Protein AF-0000000083105168 (afdb_homodimer)

Foldseek 3Di:
DFEEEEEEEQDQCADPLSLVLVLVVVVVCVVVVYQYEYEYEFHDDPPDCLALNVQLVVVVVVPVDDDLLVSLVSSLSRLVVVLVVSCVSCVVVVAAAEEEEAARCQFEWAPPAQATDTPDRDRVVVVVQSVVVHYYYYRWQWHAYPVGRIGGNHPLGRLQRRLRCCLNVVGQAYEYADADAAAWLEPCVLPVPTHAAAEDELVLVLVQQVQARVQHHSNSSVSCAVSFHKYAYGYSNDPHRYYIYGNDPPQPDAQWPHWHWDDDDWKIKIKTFGHLVCLVVVVVLVVVVCVVVVVQNVAWDWDDDSGMIMIIHTPVCVSVVVVVVCVSGPD/DFEEEEEEEQDQCADPLSLVLVVVVVVVCVVVVYQYEYEYEFHDDPPDCLALNVQLVVVVVVPVDDDLLVSLVSSLSRLVVVLVVSCVVCVVVVAAAAEEEAARCQFEWAPPAQATDTPDRDRVVVVVQSVVVHYYYYRWQWHAYPVGRIGGNHPLGRLQRRLRCCLNVVGQAYEYADADAAAWLEDCVLPVPTHAAAEDELVLVLVQCVQARVQHHNNSSVSCAVSFHKYAYGYSNDPHRYYIYGNDPPQPDAQWPHWHWDDDDWKIKIKTFGHLVCLVVVVVLVVVVCVVPVVLNVAWDWDDDSGMIMIIHTPVCVSVVVVVVCVSGPD

Structure (mmCIF, N/CA/C/O backbone):
data_AF-0000000083105168-model_v1
#
loop_
_entity.id
_entity.type
_entity.pdbx_description
1 polymer Aspartokinase
#
loop_
_atom_site.group_PDB
_atom_site.id
_atom_site.type_symbol
_atom_site.label_atom_id
_atom_site.label_alt_id
_atom_site.label_comp_id
_atom_site.label_asym_id
_atom_site.label_entity_id
_atom_site.label_seq_id
_atom_site.pdbx_PDB_ins_code
_atom_site.Cartn_x
_atom_site.Cartn_y
_atom_site.Cartn_z
_atom_site.occupancy
_atom_site.B_iso_or_equiv
_atom_site.auth_seq_id
_atom_site.auth_comp_id
_atom_site.auth_asym_id
_atom_site.auth_atom_id
_atom_site.pdbx_PDB_model_num
ATOM 1 N N . MET A 1 1 ? -15.07 -30.359 6.363 1 85.5 1 MET A N 1
ATOM 2 C CA . MET A 1 1 ? -14.961 -29.344 5.324 1 85.5 1 MET A CA 1
ATOM 3 C C . MET A 1 1 ? -13.523 -29.188 4.863 1 85.5 1 MET A C 1
ATOM 5 O O . MET A 1 1 ? -12.594 -29.219 5.68 1 85.5 1 MET A O 1
ATOM 9 N N . ASN A 1 2 ? -13.352 -29.172 3.482 1 95.62 2 ASN A N 1
ATOM 10 C CA . ASN A 1 2 ? -12.008 -29.047 2.922 1 95.62 2 ASN A CA 1
ATOM 11 C C . ASN A 1 2 ? -11.602 -27.594 2.746 1 95.62 2 ASN A C 1
ATOM 13 O O . ASN A 1 2 ? -12.453 -26.734 2.496 1 95.62 2 ASN A O 1
ATOM 17 N N . ILE A 1 3 ? -10.383 -27.359 3.008 1 98.38 3 ILE A N 1
ATOM 18 C CA . ILE A 1 3 ? -9.836 -26.047 2.693 1 98.38 3 ILE A CA 1
ATOM 19 C C . ILE A 1 3 ? -9.258 -26.047 1.278 1 98.38 3 ILE A C 1
ATOM 21 O O . ILE A 1 3 ? -8.539 -26.969 0.9 1 98.38 3 ILE A O 1
ATOM 25 N N . ILE A 1 4 ? -9.641 -25.094 0.488 1 98.69 4 ILE A N 1
ATOM 26 C CA . ILE A 1 4 ? -9.086 -24.875 -0.845 1 98.69 4 ILE A CA 1
ATOM 27 C C . ILE A 1 4 ? -8.414 -23.5 -0.912 1 98.69 4 ILE A C 1
ATOM 29 O O . ILE A 1 4 ? -8.945 -22.516 -0.39 1 98.69 4 ILE A O 1
ATOM 33 N N . VAL A 1 5 ? -7.258 -23.484 -1.496 1 98.81 5 VAL A N 1
ATOM 34 C CA . VAL A 1 5 ? -6.594 -22.203 -1.764 1 98.81 5 VAL A CA 1
ATOM 35 C C . VAL A 1 5 ? -6.652 -21.891 -3.258 1 98.81 5 VAL A C 1
ATOM 37 O O . VAL A 1 5 ? -6.328 -22.75 -4.09 1 98.81 5 VAL A O 1
ATOM 40 N N . GLN A 1 6 ? -7.086 -20.734 -3.588 1 98.56 6 GLN A N 1
ATOM 41 C CA . GLN A 1 6 ? -7.137 -20.297 -4.98 1 98.56 6 GLN A CA 1
ATOM 42 C C . GLN A 1 6 ? -6.27 -19.062 -5.199 1 98.56 6 GLN A C 1
ATOM 44 O O . GLN A 1 6 ? -6.348 -18.094 -4.438 1 98.56 6 GLN A O 1
ATOM 49 N N . LYS A 1 7 ? -5.426 -19.109 -6.164 1 98.06 7 LYS A N 1
ATOM 50 C CA . LYS A 1 7 ? -4.586 -17.969 -6.516 1 98.06 7 LYS A CA 1
ATOM 51 C C . LYS A 1 7 ? -5.031 -17.344 -7.84 1 98.06 7 LYS A C 1
ATOM 53 O O . LYS A 1 7 ? -5.234 -18.062 -8.828 1 98.06 7 LYS A O 1
ATOM 58 N N . TYR A 1 8 ? -5.172 -16.016 -7.855 1 96.06 8 TYR A N 1
ATOM 59 C CA . TYR A 1 8 ? -5.551 -15.289 -9.062 1 96.06 8 TYR A CA 1
ATOM 60 C C . TYR A 1 8 ? -4.488 -14.266 -9.43 1 96.06 8 TYR A C 1
ATOM 62 O O . TYR A 1 8 ? -4.055 -13.477 -8.586 1 96.06 8 TYR A O 1
ATOM 70 N N . GLY A 1 9 ? -4.105 -14.297 -10.656 1 87.19 9 GLY A N 1
ATOM 71 C CA . GLY A 1 9 ? -3.105 -13.375 -11.164 1 87.19 9 GLY A CA 1
ATOM 72 C C . GLY A 1 9 ? -3.668 -12.008 -11.5 1 87.19 9 GLY A C 1
ATOM 73 O O . GLY A 1 9 ? -4.887 -11.828 -11.57 1 87.19 9 GLY A O 1
ATOM 74 N N . GLY A 1 10 ? -2.73 -11.117 -11.703 1 77.06 10 GLY A N 1
ATOM 75 C CA . GLY A 1 10 ? -3.104 -9.727 -11.938 1 77.06 10 GLY A CA 1
ATOM 76 C C . GLY A 1 10 ? -3.848 -9.531 -13.25 1 77.06 10 GLY A C 1
ATOM 77 O O . GLY A 1 10 ? -4.805 -8.758 -13.312 1 77.06 10 GLY A O 1
ATOM 78 N N . THR A 1 11 ? -3.432 -10.25 -14.242 1 75.62 11 THR A N 1
ATOM 79 C CA . THR A 1 11 ? -4.059 -10.125 -15.547 1 75.62 11 THR A CA 1
ATOM 80 C C . THR A 1 11 ? -5.434 -10.781 -15.555 1 75.62 11 THR A C 1
ATOM 82 O O . THR A 1 11 ? -6.328 -10.367 -16.297 1 75.62 11 THR A O 1
ATOM 85 N N . SER A 1 12 ? -5.531 -11.703 -14.68 1 78.75 12 SER A N 1
ATOM 86 C CA . SER A 1 12 ? -6.773 -12.461 -14.672 1 78.75 12 SER A CA 1
ATOM 87 C C . SER A 1 12 ? -7.91 -11.672 -14.031 1 78.75 12 SER A C 1
ATOM 89 O O . SER A 1 12 ? -9.086 -12.008 -14.211 1 78.75 12 SER A O 1
ATOM 91 N N . LEU A 1 13 ? -7.594 -10.672 -13.336 1 80.94 13 LEU A N 1
ATOM 92 C CA . LEU A 1 13 ? -8.617 -9.922 -12.617 1 80.94 13 LEU A CA 1
ATOM 93 C C . LEU A 1 13 ? -8.734 -8.5 -13.156 1 80.94 13 LEU A C 1
ATOM 95 O O . LEU A 1 13 ? -9.352 -7.641 -12.523 1 80.94 13 LEU A O 1
ATOM 99 N N . LYS A 1 14 ? -8.164 -8.242 -14.266 1 79.5 14 LYS A N 1
ATOM 100 C CA . LYS A 1 14 ? -8.039 -6.883 -14.773 1 79.5 14 LYS A CA 1
ATOM 101 C C . LYS A 1 14 ? -9.367 -6.387 -15.344 1 79.5 14 LYS A C 1
ATOM 103 O O . LYS A 1 14 ? -9.711 -5.215 -15.203 1 79.5 14 LYS A O 1
ATOM 108 N N . ASP A 1 15 ? -10.125 -7.242 -15.961 1 81.75 15 ASP A N 1
ATOM 109 C CA . ASP A 1 15 ? -11.32 -6.797 -16.672 1 81.75 15 ASP A CA 1
ATOM 110 C C . ASP A 1 15 ? -12.586 -7.324 -16 1 81.75 15 ASP A C 1
ATOM 112 O O . ASP A 1 15 ? -12.516 -8.18 -15.117 1 81.75 15 ASP A O 1
ATOM 116 N N . ILE A 1 16 ? -13.672 -6.762 -16.438 1 80.31 16 ILE A N 1
ATOM 117 C CA . ILE A 1 16 ? -14.969 -7.078 -15.852 1 80.31 16 ILE A CA 1
ATOM 118 C C . ILE A 1 16 ? -15.281 -8.555 -16.062 1 80.31 16 ILE A C 1
ATOM 120 O O . ILE A 1 16 ? -15.844 -9.211 -15.188 1 80.31 16 ILE A O 1
ATOM 124 N N . TYR A 1 17 ? -15 -9.07 -17.203 1 83.06 17 TYR A N 1
ATOM 125 C CA . TYR A 1 17 ? -15.289 -10.461 -17.516 1 83.06 17 TYR A CA 1
ATOM 126 C C . TYR A 1 17 ? -14.5 -11.398 -16.594 1 83.06 17 TYR A C 1
ATOM 128 O O . TYR A 1 17 ? -15.031 -12.398 -16.109 1 83.06 17 TYR A O 1
ATOM 136 N N . SER A 1 18 ? -13.359 -10.961 -16.375 1 86.19 18 SER A N 1
ATOM 137 C CA . SER A 1 18 ? -12.523 -11.75 -15.484 1 86.19 18 SER A CA 1
ATOM 138 C C . SER A 1 18 ? -13.078 -11.742 -14.062 1 86.19 18 SER A C 1
ATOM 140 O O . SER A 1 18 ? -13.008 -12.758 -13.359 1 86.19 18 SER A O 1
ATOM 142 N N . LYS A 1 19 ? -13.742 -10.672 -13.711 1 90.38 19 LYS A N 1
ATOM 143 C CA . LYS A 1 19 ? -14.32 -10.562 -12.375 1 90.38 19 LYS A CA 1
ATOM 144 C C . LYS A 1 19 ? -15.555 -11.445 -12.234 1 90.38 19 LYS A C 1
ATOM 146 O O . LYS A 1 19 ? -15.781 -12.039 -11.18 1 90.38 19 LYS A O 1
ATOM 151 N N . LYS A 1 20 ? -16.281 -11.477 -13.344 1 93 20 LYS A N 1
ATOM 152 C CA . LYS A 1 20 ? -17.453 -12.359 -13.344 1 93 20 LYS A CA 1
ATOM 153 C C . LYS A 1 20 ? -17.031 -13.82 -13.211 1 93 20 LYS A C 1
ATOM 155 O O . LYS A 1 20 ? -17.625 -14.57 -12.43 1 93 20 LYS A O 1
ATOM 160 N N . SER A 1 21 ? -16.078 -14.188 -14.031 1 94.44 21 SER A N 1
ATOM 161 C CA . SER A 1 21 ? -15.562 -15.555 -13.953 1 94.44 21 SER A CA 1
ATOM 162 C C . SER A 1 21 ? -14.969 -15.844 -12.578 1 94.44 21 SER A C 1
ATOM 164 O O . SER A 1 21 ? -15.203 -16.922 -12.016 1 94.44 21 SER A O 1
ATOM 166 N N . PHE A 1 22 ? -14.281 -14.914 -12.086 1 95.94 22 PHE A N 1
ATOM 167 C CA . PHE A 1 22 ? -13.719 -15.016 -10.75 1 95.94 22 PHE A CA 1
ATOM 168 C C . PHE A 1 22 ? -14.805 -15.32 -9.727 1 95.94 22 PHE A C 1
ATOM 170 O O . PHE A 1 22 ? -14.688 -16.281 -8.961 1 95.94 22 PHE A O 1
ATOM 177 N N . LEU A 1 23 ? -15.844 -14.555 -9.758 1 96.88 23 LEU A N 1
ATOM 178 C CA . LEU A 1 23 ? -16.953 -14.719 -8.812 1 96.88 23 LEU A CA 1
ATOM 179 C C . LEU A 1 23 ? -17.594 -16.094 -8.969 1 96.88 23 LEU A C 1
ATOM 181 O O . LEU A 1 23 ? -17.984 -16.719 -7.98 1 96.88 23 LEU A O 1
ATOM 185 N N . SER A 1 24 ? -17.656 -16.484 -10.172 1 96.06 24 SER A N 1
ATOM 186 C CA . SER A 1 24 ? -18.25 -17.797 -10.438 1 96.06 24 SER A CA 1
ATOM 187 C C . SER A 1 24 ? -17.453 -18.906 -9.789 1 96.06 24 SER A C 1
ATOM 189 O O . SER A 1 24 ? -18.016 -19.828 -9.18 1 96.06 24 SER A O 1
ATOM 191 N N . HIS A 1 25 ? -16.156 -18.859 -9.922 1 96.38 25 HIS A N 1
ATOM 192 C CA . HIS A 1 25 ? -15.289 -19.875 -9.336 1 96.38 25 HIS A CA 1
ATOM 193 C C . HIS A 1 25 ? -15.352 -19.844 -7.812 1 96.38 25 HIS A C 1
ATOM 195 O O . HIS A 1 25 ? -15.352 -20.891 -7.164 1 96.38 25 HIS A O 1
ATOM 201 N N . VAL A 1 26 ? -15.383 -18.703 -7.246 1 97.44 26 VAL A N 1
ATOM 202 C CA . VAL A 1 26 ? -15.453 -18.531 -5.797 1 97.44 26 VAL A CA 1
ATOM 203 C C . VAL A 1 26 ? -16.766 -19.109 -5.27 1 97.44 26 VAL A C 1
ATOM 205 O O . VAL A 1 26 ? -16.75 -19.922 -4.332 1 97.44 26 VAL A O 1
ATOM 208 N N . LYS A 1 27 ? -17.844 -18.75 -5.875 1 97 27 LYS A N 1
ATOM 209 C CA . LYS A 1 27 ? -19.156 -19.203 -5.426 1 97 27 LYS A CA 1
ATOM 210 C C . LYS A 1 27 ? -19.297 -20.719 -5.578 1 97 27 LYS A C 1
ATOM 212 O O . LYS A 1 27 ? -19.906 -21.375 -4.734 1 97 27 LYS A O 1
ATOM 217 N N . LYS A 1 28 ? -18.797 -21.219 -6.664 1 96.25 28 LYS A N 1
ATOM 218 C CA . LYS A 1 28 ? -18.797 -22.656 -6.863 1 96.25 28 LYS A CA 1
ATOM 219 C C . LYS A 1 28 ? -18.062 -23.375 -5.746 1 96.25 28 LYS A C 1
ATOM 221 O O . LYS A 1 28 ? -18.531 -24.391 -5.23 1 96.25 28 LYS A O 1
ATOM 226 N N . CYS A 1 29 ? -16.906 -22.859 -5.414 1 96.31 29 CYS A N 1
ATOM 227 C CA . CYS A 1 29 ? -16.094 -23.469 -4.348 1 96.31 29 CYS A CA 1
ATOM 228 C C . CYS A 1 29 ? -16.859 -23.469 -3.031 1 96.31 29 CYS A C 1
ATOM 230 O O . CYS A 1 29 ? -16.875 -24.469 -2.322 1 96.31 29 CYS A O 1
ATOM 232 N N . ILE A 1 30 ? -17.516 -22.391 -2.73 1 96.75 30 ILE A N 1
ATOM 233 C CA . ILE A 1 30 ? -18.281 -22.234 -1.495 1 96.75 30 ILE A CA 1
ATOM 234 C C . ILE A 1 30 ? -19.484 -23.172 -1.513 1 96.75 30 ILE A C 1
ATOM 236 O O . ILE A 1 30 ? -19.781 -23.828 -0.511 1 96.75 30 ILE A O 1
ATOM 240 N N . SER A 1 31 ? -20.141 -23.219 -2.631 1 96.12 31 SER A N 1
ATOM 241 C CA . SER A 1 31 ? -21.328 -24.047 -2.756 1 96.12 31 SER A CA 1
ATOM 242 C C . SER A 1 31 ? -20.984 -25.531 -2.57 1 96.12 31 SER A C 1
ATOM 244 O O . SER A 1 31 ? -21.844 -26.312 -2.174 1 96.12 31 SER A O 1
ATOM 246 N N . ASN A 1 32 ? -19.828 -25.891 -2.822 1 96.38 32 ASN A N 1
ATOM 247 C CA . ASN A 1 32 ? -19.359 -27.25 -2.631 1 96.38 32 ASN A CA 1
ATOM 248 C C . ASN A 1 32 ? -18.906 -27.5 -1.194 1 96.38 32 ASN A C 1
ATOM 250 O O . ASN A 1 32 ? -18.219 -28.484 -0.914 1 96.38 32 ASN A O 1
ATOM 254 N N . ASN A 1 33 ? -19.188 -26.547 -0.309 1 96.44 33 ASN A N 1
ATOM 255 C CA . ASN A 1 33 ? -18.984 -26.625 1.131 1 96.44 33 ASN A CA 1
ATOM 256 C C . ASN A 1 33 ? -17.484 -26.656 1.474 1 96.44 33 ASN A C 1
ATOM 258 O O . ASN A 1 33 ? -17.062 -27.438 2.324 1 96.44 33 ASN A O 1
ATOM 262 N N . ASN A 1 34 ? -16.703 -25.953 0.695 1 97.88 34 ASN A N 1
ATOM 263 C CA . ASN A 1 34 ? -15.281 -25.781 0.984 1 97.88 34 ASN A CA 1
ATOM 264 C C . ASN A 1 34 ? -15.016 -24.469 1.711 1 97.88 34 ASN A C 1
ATOM 266 O O . ASN A 1 34 ? -15.773 -23.5 1.557 1 97.88 34 ASN A O 1
ATOM 270 N N . LYS A 1 35 ? -14.031 -24.531 2.59 1 98.44 35 LYS A N 1
ATOM 271 C CA . LYS A 1 35 ? -13.445 -23.281 3.088 1 98.44 35 LYS A CA 1
ATOM 272 C C . LYS A 1 35 ? -12.414 -22.734 2.104 1 98.44 35 LYS A C 1
ATOM 274 O O . LYS A 1 35 ? -11.625 -23.484 1.531 1 98.44 35 LYS A O 1
ATOM 279 N N . LEU A 1 36 ? -12.484 -21.453 1.916 1 98.81 36 LEU A N 1
ATOM 280 C CA . LEU A 1 36 ? -11.742 -20.906 0.781 1 98.81 36 LEU A CA 1
ATOM 281 C C . LEU A 1 36 ? -10.773 -19.812 1.229 1 98.81 36 LEU A C 1
ATOM 283 O O . LEU A 1 36 ? -11.164 -18.906 1.967 1 98.81 36 LEU A O 1
ATOM 287 N N . VAL A 1 37 ? -9.531 -19.922 0.842 1 98.94 37 VAL A N 1
ATOM 288 C CA . VAL A 1 37 ? -8.523 -18.875 0.922 1 98.94 37 VAL A CA 1
ATOM 289 C C . VAL A 1 37 ? -8.156 -18.406 -0.484 1 98.94 37 VAL A C 1
ATOM 291 O O . VAL A 1 37 ? -7.84 -19.219 -1.354 1 98.94 37 VAL A O 1
ATOM 294 N N . ILE A 1 38 ? -8.211 -17.156 -0.713 1 98.81 38 ILE A N 1
ATOM 295 C CA . ILE A 1 38 ? -7.879 -16.562 -2.006 1 98.81 38 ILE A CA 1
ATOM 296 C C . ILE A 1 38 ? -6.578 -15.766 -1.893 1 98.81 38 ILE A C 1
ATOM 298 O O . ILE A 1 38 ? -6.426 -14.93 -0.996 1 98.81 38 ILE A O 1
ATOM 302 N N . VAL A 1 39 ? -5.641 -16.062 -2.738 1 98.81 39 VAL A N 1
ATOM 303 C CA . VAL A 1 39 ? -4.402 -15.297 -2.84 1 98.81 39 VAL A CA 1
ATOM 304 C C . VAL A 1 39 ? -4.395 -14.492 -4.137 1 98.81 39 VAL A C 1
ATOM 306 O O . VAL A 1 39 ? -4.652 -15.039 -5.215 1 98.81 39 VAL A O 1
ATOM 309 N N . VAL A 1 40 ? -4.07 -13.211 -4.039 1 97.44 40 VAL A N 1
ATOM 310 C CA . VAL A 1 40 ? -4.152 -12.383 -5.242 1 97.44 40 VAL A CA 1
ATOM 311 C C . VAL A 1 40 ? -2.795 -11.742 -5.516 1 97.44 40 VAL A C 1
ATOM 313 O O . VAL A 1 40 ? -2.057 -11.406 -4.586 1 97.44 40 VAL A O 1
ATOM 316 N N . SER A 1 41 ? -2.492 -11.547 -6.801 1 95.62 41 SER A N 1
ATOM 317 C CA . SER A 1 41 ? -1.362 -10.742 -7.25 1 95.62 41 SER A CA 1
ATOM 318 C C . SER A 1 41 ? -1.786 -9.305 -7.535 1 95.62 41 SER A C 1
ATOM 320 O O . SER A 1 41 ? -2.975 -8.977 -7.492 1 95.62 41 SER A O 1
ATOM 322 N N . ALA A 1 42 ? -0.791 -8.5 -7.75 1 94.12 42 ALA A N 1
ATOM 323 C CA . ALA A 1 42 ? -1.083 -7.129 -8.164 1 94.12 42 ALA A CA 1
ATOM 324 C C . ALA A 1 42 ? -1.878 -7.109 -9.469 1 94.12 42 ALA A C 1
ATOM 326 O O . ALA A 1 42 ? -1.688 -7.969 -10.336 1 94.12 42 ALA A O 1
ATOM 327 N N . ILE A 1 43 ? -2.709 -6.148 -9.586 1 87.5 43 ILE A N 1
ATOM 328 C CA . ILE A 1 43 ? -3.562 -6.078 -10.766 1 87.5 43 ILE A CA 1
ATOM 329 C C . ILE A 1 43 ? -2.807 -5.41 -11.914 1 87.5 43 ILE A C 1
ATOM 331 O O . ILE A 1 43 ? -2.107 -4.414 -11.703 1 87.5 43 ILE A O 1
ATOM 335 N N . GLY A 1 44 ? -3.014 -5.973 -13.008 1 79.12 44 GLY A N 1
ATOM 336 C CA . GLY A 1 44 ? -2.555 -5.312 -14.219 1 79.12 44 GLY A CA 1
ATOM 337 C C . GLY A 1 44 ? -1.142 -5.699 -14.609 1 79.12 44 GLY A C 1
ATOM 338 O O . GLY A 1 44 ? -0.593 -6.676 -14.094 1 79.12 44 GLY A O 1
ATOM 339 N N . ARG A 1 45 ? -0.678 -5.023 -15.664 1 77 45 ARG A N 1
ATOM 340 C CA . ARG A 1 45 ? 0.665 -5.199 -16.203 1 77 45 ARG A CA 1
ATOM 341 C C . ARG A 1 45 ? 1.423 -3.875 -16.234 1 77 45 ARG A C 1
ATOM 343 O O . ARG A 1 45 ? 0.886 -2.838 -15.836 1 77 45 ARG A O 1
ATOM 350 N N . LYS A 1 46 ? 2.645 -4.043 -16.672 1 75.25 46 LYS A N 1
ATOM 351 C CA . LYS A 1 46 ? 3.471 -2.842 -16.75 1 75.25 46 LYS A CA 1
ATOM 352 C C . LYS A 1 46 ? 2.734 -1.716 -17.469 1 75.25 46 LYS A C 1
ATOM 354 O O . LYS A 1 46 ? 2.145 -1.933 -18.531 1 75.25 46 LYS A O 1
ATOM 359 N N . GLY A 1 47 ? 2.717 -0.579 -16.891 1 76.25 47 GLY A N 1
ATOM 360 C CA . GLY A 1 47 ? 1.993 0.554 -17.453 1 76.25 47 GLY A CA 1
ATOM 361 C C . GLY A 1 47 ? 0.696 0.85 -16.719 1 76.25 47 GLY A C 1
ATOM 362 O O . GLY A 1 47 ? 0.263 2.002 -16.656 1 76.25 47 GLY A O 1
ATOM 363 N N . ASP A 1 48 ? 0.137 -0.133 -16.109 1 82.56 48 ASP A N 1
ATOM 364 C CA . ASP A 1 48 ? -1.039 0.071 -15.266 1 82.56 48 ASP A CA 1
ATOM 365 C C . ASP A 1 48 ? -0.651 0.642 -13.906 1 82.56 48 ASP A C 1
ATOM 367 O O . ASP A 1 48 ? 0.388 0.281 -13.352 1 82.56 48 ASP A O 1
ATOM 371 N N . SER A 1 49 ? -1.363 1.414 -13.289 1 76.44 49 SER A N 1
ATOM 372 C CA . SER A 1 49 ? -1.013 2.244 -12.141 1 76.44 49 SER A CA 1
ATOM 373 C C . SER A 1 49 ? -0.616 1.391 -10.938 1 76.44 49 SER A C 1
ATOM 375 O O . SER A 1 49 ? 0.213 1.802 -10.125 1 76.44 49 SER A O 1
ATOM 377 N N . TYR A 1 50 ? -1.164 0.227 -10.836 1 84.69 50 TYR A N 1
ATOM 378 C CA . TYR A 1 50 ? -0.956 -0.51 -9.594 1 84.69 50 TYR A CA 1
ATOM 379 C C . TYR A 1 50 ? -0.191 -1.804 -9.852 1 84.69 50 TYR A C 1
ATOM 381 O O . TYR A 1 50 ? -0.14 -2.684 -8.992 1 84.69 50 TYR A O 1
ATOM 389 N N . ALA A 1 51 ? 0.345 -1.854 -11.07 1 87.38 51 ALA A N 1
ATOM 390 C CA . ALA A 1 51 ? 1.195 -2.994 -11.398 1 87.38 51 ALA A CA 1
ATOM 391 C C . ALA A 1 51 ? 2.539 -2.904 -10.68 1 87.38 51 ALA A C 1
ATOM 393 O O . ALA A 1 51 ? 3.051 -1.808 -10.445 1 87.38 51 ALA A O 1
ATOM 394 N N . THR A 1 52 ? 3.035 -4.043 -10.359 1 88.88 52 THR A N 1
ATOM 395 C CA . THR A 1 52 ? 4.305 -4.137 -9.641 1 88.88 52 THR A CA 1
ATOM 396 C C . THR A 1 52 ? 5.387 -3.332 -10.359 1 88.88 52 THR A C 1
ATOM 398 O O . THR A 1 52 ? 6.043 -2.486 -9.75 1 88.88 52 THR A O 1
ATOM 401 N N . ASP A 1 53 ? 5.5 -3.523 -11.625 1 89.75 53 ASP A N 1
ATOM 402 C CA . ASP A 1 53 ? 6.551 -2.879 -12.406 1 89.75 53 ASP A CA 1
ATOM 403 C C . ASP A 1 53 ? 6.348 -1.366 -12.453 1 89.75 53 ASP A C 1
ATOM 405 O O . ASP A 1 53 ? 7.316 -0.606 -12.492 1 89.75 53 ASP A O 1
ATOM 409 N N . THR A 1 54 ? 5.152 -0.932 -12.508 1 90.75 54 THR A N 1
ATOM 410 C CA . THR A 1 54 ? 4.859 0.497 -12.539 1 90.75 54 THR A CA 1
ATOM 411 C C . THR A 1 54 ? 5.262 1.157 -11.227 1 90.75 54 THR A C 1
ATOM 413 O O . THR A 1 54 ? 5.758 2.283 -11.219 1 90.75 54 THR A O 1
ATOM 416 N N . LEU A 1 55 ? 5.062 0.463 -10.156 1 93 55 LEU A N 1
ATOM 417 C CA . LEU A 1 55 ? 5.473 0.95 -8.844 1 93 55 LEU A CA 1
ATOM 418 C C . LEU A 1 55 ? 6.992 1.062 -8.75 1 93 55 LEU A C 1
ATOM 420 O O . LEU A 1 55 ? 7.516 2.082 -8.297 1 93 55 LEU A O 1
ATOM 424 N N . ILE A 1 56 ? 7.648 0.071 -9.25 1 94.75 56 ILE A N 1
ATOM 425 C CA . ILE A 1 56 ? 9.109 0.065 -9.25 1 94.75 56 ILE A CA 1
ATOM 426 C C . ILE A 1 56 ? 9.625 1.198 -10.125 1 94.75 56 ILE A C 1
ATOM 428 O O . ILE A 1 56 ? 10.625 1.844 -9.797 1 94.75 56 ILE A O 1
ATOM 432 N N . ASN A 1 57 ? 8.961 1.38 -11.234 1 94.44 57 ASN A N 1
ATOM 433 C CA . ASN A 1 57 ? 9.367 2.406 -12.18 1 94.44 57 ASN A CA 1
ATOM 434 C C . ASN A 1 57 ? 9.383 3.791 -11.539 1 94.44 57 ASN A C 1
ATOM 436 O O . ASN A 1 57 ? 10.18 4.652 -11.922 1 94.44 57 ASN A O 1
ATOM 440 N N . GLN A 1 58 ? 8.531 4.02 -10.562 1 92.62 58 GLN A N 1
ATOM 441 C CA . GLN A 1 58 ? 8.523 5.297 -9.859 1 92.62 58 GLN A CA 1
ATOM 442 C C . GLN A 1 58 ? 9.852 5.547 -9.156 1 92.62 58 GLN A C 1
ATOM 444 O O . GLN A 1 58 ? 10.305 6.691 -9.055 1 92.62 58 GLN A O 1
ATOM 449 N N . LEU A 1 59 ? 10.453 4.516 -8.656 1 96.31 59 LEU A N 1
ATOM 450 C CA . LEU A 1 59 ? 11.75 4.609 -7.988 1 96.31 59 LEU A CA 1
ATOM 451 C C . LEU A 1 59 ? 12.875 4.703 -9.008 1 96.31 59 LEU A C 1
ATOM 453 O O . LEU A 1 59 ? 13.805 5.5 -8.836 1 96.31 59 LEU A O 1
ATOM 457 N N . GLU A 1 60 ? 12.727 3.928 -10.047 1 95.88 60 GLU A N 1
ATOM 458 C CA . GLU A 1 60 ? 13.773 3.871 -11.062 1 95.88 60 GLU A CA 1
ATOM 459 C C . GLU A 1 60 ? 13.938 5.215 -11.766 1 95.88 60 GLU A C 1
ATOM 461 O O . GLU A 1 60 ? 15.039 5.562 -12.203 1 95.88 60 GLU A O 1
ATOM 466 N N . LYS A 1 61 ? 12.891 5.973 -11.883 1 93.62 61 LYS A N 1
ATOM 467 C CA . LYS A 1 61 ? 12.938 7.301 -12.492 1 93.62 61 LYS A CA 1
ATOM 468 C C . LYS A 1 61 ? 13.891 8.211 -11.734 1 93.62 61 LYS A C 1
ATOM 470 O O . LYS A 1 61 ? 14.445 9.156 -12.305 1 93.62 61 LYS A O 1
ATOM 475 N N . ILE A 1 62 ? 14.039 7.926 -10.477 1 94.5 62 ILE A N 1
ATOM 476 C CA . ILE A 1 62 ? 14.938 8.719 -9.641 1 94.5 62 ILE A CA 1
ATOM 477 C C . ILE A 1 62 ? 16.359 8.156 -9.742 1 94.5 62 ILE A C 1
ATOM 479 O O . ILE A 1 62 ? 17.297 8.891 -10.062 1 94.5 62 ILE A O 1
ATOM 483 N N . ASN A 1 63 ? 16.469 6.93 -9.492 1 96.69 63 ASN A N 1
ATOM 484 C CA . ASN A 1 63 ? 17.734 6.203 -9.547 1 96.69 63 ASN A CA 1
ATOM 485 C C . ASN A 1 63 ? 17.516 4.695 -9.656 1 96.69 63 ASN A C 1
ATOM 487 O O . ASN A 1 63 ? 16.625 4.148 -9 1 96.69 63 ASN A O 1
ATOM 491 N N . LYS A 1 64 ? 18.281 3.955 -10.406 1 96.44 64 LYS A N 1
ATOM 492 C CA . LYS A 1 64 ? 18.078 2.529 -10.656 1 96.44 64 LYS A CA 1
ATOM 493 C C . LYS A 1 64 ? 18.609 1.691 -9.492 1 96.44 64 LYS A C 1
ATOM 495 O O . LYS A 1 64 ? 18.266 0.515 -9.367 1 96.44 64 LYS A O 1
ATOM 500 N N . ASN A 1 65 ? 19.5 2.285 -8.766 1 97.38 65 ASN A N 1
ATOM 501 C CA . ASN A 1 65 ? 20 1.6 -7.578 1 97.38 65 ASN A CA 1
ATOM 502 C C . ASN A 1 65 ? 19.062 1.801 -6.387 1 97.38 65 ASN A C 1
ATOM 504 O O . ASN A 1 65 ? 19.156 2.814 -5.691 1 97.38 65 ASN A O 1
ATOM 508 N N . ILE A 1 66 ? 18.297 0.836 -6.195 1 97.81 66 ILE A N 1
ATOM 509 C CA . ILE A 1 66 ? 17.234 0.973 -5.207 1 97.81 66 ILE A CA 1
ATOM 510 C C . ILE A 1 66 ? 17.547 0.113 -3.986 1 97.81 66 ILE A C 1
ATOM 512 O O . ILE A 1 66 ? 17.922 -1.058 -4.121 1 97.81 66 ILE A O 1
ATOM 516 N N . ASN A 1 67 ? 17.484 0.694 -2.787 1 98.12 67 ASN A N 1
ATOM 517 C CA . ASN A 1 67 ? 17.484 -0.071 -1.545 1 98.12 67 ASN A CA 1
ATOM 518 C C . ASN A 1 67 ? 16.438 -1.179 -1.562 1 98.12 67 ASN A C 1
ATOM 520 O O . ASN A 1 67 ? 15.25 -0.907 -1.698 1 98.12 67 ASN A O 1
ATOM 524 N N . PRO A 1 68 ? 16.859 -2.457 -1.472 1 98.25 68 PRO A N 1
ATOM 525 C CA . PRO A 1 68 ? 15.914 -3.574 -1.571 1 98.25 68 PRO A CA 1
ATOM 526 C C . PRO A 1 68 ? 14.766 -3.473 -0.568 1 98.25 68 PRO A C 1
ATOM 528 O O . PRO A 1 68 ? 13.648 -3.914 -0.854 1 98.25 68 PRO A O 1
ATOM 531 N N . LYS A 1 69 ? 15.055 -2.957 0.584 1 97.81 69 LYS A N 1
ATOM 532 C CA . LYS A 1 69 ? 14.016 -2.793 1.596 1 97.81 69 LYS A CA 1
ATOM 533 C C . LYS A 1 69 ? 12.93 -1.839 1.113 1 97.81 69 LYS A C 1
ATOM 535 O O . LYS A 1 69 ? 11.734 -2.109 1.287 1 97.81 69 LYS A O 1
ATOM 540 N N . ILE A 1 70 ? 13.328 -0.738 0.561 1 98.44 70 ILE A N 1
ATOM 541 C CA . ILE A 1 70 ? 12.398 0.253 0.024 1 98.44 70 ILE A CA 1
ATOM 542 C C . ILE A 1 70 ? 11.633 -0.342 -1.157 1 98.44 70 ILE A C 1
ATOM 544 O O . ILE A 1 70 ? 10.43 -0.126 -1.296 1 98.44 70 ILE A O 1
ATOM 548 N N . LYS A 1 71 ? 12.344 -1.089 -1.936 1 98.19 71 LYS A N 1
ATOM 549 C CA . LYS A 1 71 ? 11.742 -1.75 -3.088 1 98.19 71 LYS A CA 1
ATOM 550 C C . LYS A 1 71 ? 10.625 -2.699 -2.658 1 98.19 71 LYS A C 1
ATOM 552 O O . LYS A 1 71 ? 9.547 -2.697 -3.244 1 98.19 71 LYS A O 1
ATOM 557 N N . ASP A 1 72 ? 10.883 -3.477 -1.661 1 98.5 72 ASP A N 1
ATOM 558 C CA . ASP A 1 72 ? 9.883 -4.41 -1.146 1 98.5 72 ASP A CA 1
ATOM 559 C C . ASP A 1 72 ? 8.641 -3.668 -0.65 1 98.5 72 ASP A C 1
ATOM 561 O O . ASP A 1 72 ? 7.516 -4.113 -0.873 1 98.5 72 ASP A O 1
ATOM 565 N N . LEU A 1 73 ? 8.914 -2.611 -0.002 1 98.19 73 LEU A N 1
ATOM 566 C CA . LEU A 1 73 ? 7.824 -1.843 0.594 1 98.19 73 LEU A CA 1
ATOM 567 C C . LEU A 1 73 ? 6.875 -1.32 -0.48 1 98.19 73 LEU A C 1
ATOM 569 O O . LEU A 1 73 ? 5.66 -1.516 -0.39 1 98.19 73 LEU A O 1
ATOM 573 N N . ILE A 1 74 ? 7.391 -0.731 -1.511 1 97.75 74 ILE A N 1
ATOM 574 C CA . ILE A 1 74 ? 6.543 -0.135 -2.537 1 97.75 74 ILE A CA 1
ATOM 575 C C . ILE A 1 74 ? 5.883 -1.234 -3.363 1 97.75 74 ILE A C 1
ATOM 577 O O . ILE A 1 74 ? 4.719 -1.116 -3.746 1 97.75 74 ILE A O 1
ATOM 581 N N . MET A 1 75 ? 6.57 -2.311 -3.602 1 97.12 75 MET A N 1
ATOM 582 C CA . MET A 1 75 ? 6.035 -3.41 -4.398 1 97.12 75 MET A CA 1
ATOM 583 C C . MET A 1 75 ? 4.855 -4.07 -3.689 1 97.12 75 MET A C 1
ATOM 585 O O . MET A 1 75 ? 3.902 -4.508 -4.336 1 97.12 75 MET A O 1
ATOM 589 N N . SER A 1 76 ? 4.902 -4.148 -2.408 1 97.62 76 SER A N 1
ATOM 590 C CA . SER A 1 76 ? 3.865 -4.836 -1.645 1 97.62 76 SER A CA 1
ATOM 591 C C . SER A 1 76 ? 2.516 -4.145 -1.795 1 97.62 76 SER A C 1
ATOM 593 O O . SER A 1 76 ? 1.468 -4.77 -1.609 1 97.62 76 SER A O 1
ATOM 595 N N . CYS A 1 77 ? 2.529 -2.863 -2.148 1 97.31 77 CYS A N 1
ATOM 596 C CA . CYS A 1 77 ? 1.295 -2.094 -2.26 1 97.31 77 CYS A CA 1
ATOM 597 C C . CYS A 1 77 ? 0.419 -2.627 -3.389 1 97.31 77 CYS A C 1
ATOM 599 O O . CYS A 1 77 ? -0.809 -2.566 -3.309 1 97.31 77 CYS A O 1
ATOM 601 N N . GLY A 1 78 ? 1.039 -3.152 -4.43 1 96.25 78 GLY A N 1
ATOM 602 C CA . GLY A 1 78 ? 0.267 -3.686 -5.543 1 96.25 78 GLY A CA 1
ATOM 603 C C . GLY A 1 78 ? -0.715 -4.762 -5.125 1 96.25 78 GLY A C 1
ATOM 604 O O . GLY A 1 78 ? -1.905 -4.68 -5.438 1 96.25 78 GLY A O 1
ATOM 605 N N . GLU A 1 79 ? -0.191 -5.766 -4.434 1 97.38 79 GLU A N 1
ATOM 606 C CA . GLU A 1 79 ? -1.037 -6.867 -3.979 1 97.38 79 GLU A CA 1
ATOM 607 C C . GLU A 1 79 ? -2.064 -6.387 -2.957 1 97.38 79 GLU A C 1
ATOM 609 O O . GLU A 1 79 ? -3.186 -6.895 -2.91 1 97.38 79 GLU A O 1
ATOM 614 N N . ILE A 1 80 ? -1.725 -5.426 -2.129 1 98.06 80 ILE A N 1
ATOM 615 C CA . ILE A 1 80 ? -2.645 -4.918 -1.117 1 98.06 80 ILE A CA 1
ATOM 616 C C . ILE A 1 80 ? -3.834 -4.242 -1.793 1 98.06 80 ILE A C 1
ATOM 618 O O . ILE A 1 80 ? -4.984 -4.465 -1.41 1 98.06 80 ILE A O 1
ATOM 622 N N . ILE A 1 81 ? -3.521 -3.461 -2.766 1 96.75 81 ILE A N 1
ATOM 623 C CA . ILE A 1 81 ? -4.57 -2.779 -3.516 1 96.75 81 ILE A CA 1
ATOM 624 C C . ILE A 1 81 ? -5.484 -3.809 -4.176 1 96.75 81 ILE A C 1
ATOM 626 O O . ILE A 1 81 ? -6.711 -3.721 -4.066 1 96.75 81 ILE A O 1
ATOM 630 N N . SER A 1 82 ? -4.879 -4.809 -4.75 1 96.38 82 SER A N 1
ATOM 631 C CA . SER A 1 82 ? -5.645 -5.871 -5.391 1 96.38 82 SER A CA 1
ATOM 632 C C . SER A 1 82 ? -6.527 -6.598 -4.383 1 96.38 82 SER A C 1
ATOM 634 O O . SER A 1 82 ? -7.711 -6.836 -4.641 1 96.38 82 SER A O 1
ATOM 636 N N . ALA A 1 83 ? -5.98 -6.965 -3.295 1 97.94 83 ALA A N 1
ATOM 637 C CA . ALA A 1 83 ? -6.715 -7.684 -2.26 1 97.94 83 ALA A CA 1
ATOM 638 C C . ALA A 1 83 ? -7.895 -6.863 -1.749 1 97.94 83 ALA A C 1
ATOM 640 O O . ALA A 1 83 ? -8.969 -7.406 -1.479 1 97.94 83 ALA A O 1
ATOM 641 N N . SER A 1 84 ? -7.688 -5.57 -1.584 1 97.81 84 SER A N 1
ATOM 642 C CA . SER A 1 84 ? -8.75 -4.68 -1.135 1 97.81 84 SER A CA 1
ATOM 643 C C . SER A 1 84 ? -9.898 -4.641 -2.135 1 97.81 84 SER A C 1
ATOM 645 O O . SER A 1 84 ? -11.07 -4.75 -1.754 1 97.81 84 SER A O 1
ATOM 647 N N . ILE A 1 85 ? -9.555 -4.496 -3.383 1 96.38 85 ILE A N 1
ATOM 648 C CA . ILE A 1 85 ? -10.547 -4.406 -4.445 1 96.38 85 ILE A CA 1
ATOM 649 C C . ILE A 1 85 ? -11.344 -5.707 -4.516 1 96.38 85 ILE A C 1
ATOM 651 O O . ILE A 1 85 ? -12.578 -5.684 -4.555 1 96.38 85 ILE A O 1
ATOM 655 N N . ILE A 1 86 ? -10.656 -6.828 -4.484 1 97.06 86 ILE A N 1
ATOM 656 C CA . ILE A 1 86 ? -11.281 -8.141 -4.613 1 97.06 86 ILE A CA 1
ATOM 657 C C . ILE A 1 86 ? -12.164 -8.414 -3.396 1 97.06 86 ILE A C 1
ATOM 659 O O . ILE A 1 86 ? -13.258 -8.961 -3.529 1 97.06 86 ILE A O 1
ATOM 663 N N . SER A 1 87 ? -11.672 -8.094 -2.242 1 98.31 87 SER A N 1
ATOM 664 C CA . SER A 1 87 ? -12.469 -8.289 -1.033 1 98.31 87 SER A CA 1
ATOM 665 C C . SER A 1 87 ? -13.75 -7.465 -1.075 1 98.31 87 SER A C 1
ATOM 667 O O . SER A 1 87 ? -14.82 -7.945 -0.694 1 98.31 87 SER A O 1
ATOM 669 N N . HIS A 1 88 ? -13.617 -6.215 -1.507 1 98.12 88 HIS A N 1
ATOM 670 C CA . HIS A 1 88 ? -14.781 -5.355 -1.63 1 98.12 88 HIS A CA 1
ATOM 671 C C . HIS A 1 88 ? -15.789 -5.926 -2.629 1 98.12 88 HIS A C 1
ATOM 673 O O . HIS A 1 88 ? -17 -5.902 -2.383 1 98.12 88 HIS A O 1
ATOM 679 N N . LEU A 1 89 ? -15.281 -6.41 -3.727 1 97.25 89 LEU A N 1
ATOM 680 C CA . LEU A 1 89 ? -16.125 -7.051 -4.73 1 97.25 89 LEU A CA 1
ATOM 681 C C . LEU A 1 89 ? -16.875 -8.234 -4.129 1 97.25 89 LEU A C 1
ATOM 683 O O . LEU A 1 89 ? -18.078 -8.383 -4.344 1 97.25 89 LEU A O 1
ATOM 687 N N . LEU A 1 90 ? -16.156 -9.078 -3.383 1 98.31 90 LEU A N 1
ATOM 688 C CA . LEU A 1 90 ? -16.781 -10.234 -2.746 1 98.31 90 LEU A CA 1
ATOM 689 C C . LEU A 1 90 ? -17.906 -9.805 -1.807 1 98.31 90 LEU A C 1
ATOM 691 O O . LEU A 1 90 ? -19 -10.352 -1.857 1 98.31 90 LEU A O 1
ATOM 695 N N . GLU A 1 91 ? -17.609 -8.82 -0.971 1 98.19 91 GLU A N 1
ATOM 696 C CA . GLU A 1 91 ? -18.625 -8.352 -0.028 1 98.19 91 GLU A CA 1
ATOM 697 C C . GLU A 1 91 ? -19.828 -7.777 -0.758 1 98.19 91 GLU A C 1
ATOM 699 O O . GLU A 1 91 ? -20.969 -7.969 -0.326 1 98.19 91 GLU A O 1
ATOM 704 N N . THR A 1 92 ? -19.562 -7.062 -1.806 1 97.31 92 THR A N 1
ATOM 705 C CA . THR A 1 92 ? -20.625 -6.496 -2.615 1 97.31 92 THR A CA 1
ATOM 706 C C . THR A 1 92 ? -21.516 -7.598 -3.184 1 97.31 92 THR A C 1
ATOM 708 O O . THR A 1 92 ? -22.719 -7.402 -3.361 1 97.31 92 THR A O 1
ATOM 711 N N . GLU A 1 93 ? -20.953 -8.75 -3.422 1 97.12 93 GLU A N 1
ATOM 712 C CA . GLU A 1 93 ? -21.672 -9.898 -3.967 1 97.12 93 GLU A CA 1
ATOM 713 C C . GLU A 1 93 ? -22.141 -10.844 -2.857 1 97.12 93 GLU A C 1
ATOM 715 O O . GLU A 1 93 ? -22.422 -12.016 -3.107 1 97.12 93 GLU A O 1
ATOM 720 N N . ASN A 1 94 ? -22.094 -10.352 -1.629 1 97.19 94 ASN A N 1
ATOM 721 C CA . ASN A 1 94 ? -22.641 -11.016 -0.448 1 97.19 94 ASN A CA 1
ATOM 722 C C . ASN A 1 94 ? -21.812 -12.242 -0.07 1 97.19 94 ASN A C 1
ATOM 724 O O . ASN A 1 94 ? -22.359 -13.258 0.369 1 97.19 94 ASN A O 1
ATOM 728 N N . VAL A 1 95 ? -20.625 -12.242 -0.401 1 98.19 95 VAL A N 1
ATOM 729 C CA . VAL A 1 95 ? -19.688 -13.234 0.096 1 98.19 95 VAL A CA 1
ATOM 730 C C . VAL A 1 95 ? -18.906 -12.656 1.278 1 98.19 95 VAL A C 1
ATOM 732 O O . VAL A 1 95 ? -18.109 -11.734 1.113 1 98.19 95 VAL A O 1
ATOM 735 N N . ASP A 1 96 ? -19.172 -13.195 2.436 1 98 96 ASP A N 1
ATOM 736 C CA . ASP A 1 96 ? -18.469 -12.719 3.629 1 98 96 ASP A CA 1
ATOM 737 C C . ASP A 1 96 ? -16.984 -13.062 3.576 1 98 96 ASP A C 1
ATOM 739 O O . ASP A 1 96 ? -16.625 -14.227 3.375 1 98 96 ASP A O 1
ATOM 743 N N . CYS A 1 97 ? -16.172 -12.062 3.721 1 98.5 97 CYS A N 1
ATOM 744 C CA . CYS A 1 97 ? -14.75 -12.344 3.604 1 98.5 97 CYS A CA 1
ATOM 745 C C . CYS A 1 97 ? -13.938 -11.461 4.539 1 98.5 97 CYS A C 1
ATOM 747 O O . CYS A 1 97 ? -14.477 -10.539 5.156 1 98.5 97 CYS A O 1
ATOM 749 N N . GLU A 1 98 ? -12.719 -11.82 4.777 1 98.56 98 GLU A N 1
ATOM 750 C CA . GLU A 1 98 ? -11.703 -11.055 5.496 1 98.56 98 GLU A CA 1
ATOM 751 C C . GLU A 1 98 ? -10.438 -10.891 4.656 1 98.56 98 GLU A C 1
ATOM 753 O O . GLU A 1 98 ? -9.977 -11.836 4.023 1 98.56 98 GLU A O 1
ATOM 758 N N . VAL A 1 99 ? -9.969 -9.656 4.621 1 98.69 99 VAL A N 1
ATOM 759 C CA . VAL A 1 99 ? -8.773 -9.367 3.842 1 98.69 99 VAL A CA 1
ATOM 760 C C . VAL A 1 99 ? -7.566 -9.258 4.773 1 98.69 99 VAL A C 1
ATOM 762 O O . VAL A 1 99 ? -7.648 -8.641 5.836 1 98.69 99 VAL A O 1
ATOM 765 N N . LEU A 1 100 ? -6.477 -9.891 4.375 1 98.5 100 LEU A N 1
ATOM 766 C CA . LEU A 1 100 ? -5.238 -9.891 5.148 1 98.5 100 LEU A CA 1
ATOM 767 C C . LEU A 1 100 ? -4.039 -9.594 4.258 1 98.5 100 LEU A C 1
ATOM 769 O O . LEU A 1 100 ? -3.951 -10.109 3.141 1 98.5 100 LEU A O 1
ATOM 773 N N . THR A 1 101 ? -3.111 -8.734 4.703 1 98 101 THR A N 1
ATOM 774 C CA . THR A 1 101 ? -1.806 -8.648 4.062 1 98 101 THR A CA 1
ATOM 775 C C . THR A 1 101 ? -0.958 -9.875 4.391 1 98 101 THR A C 1
ATOM 777 O O . THR A 1 101 ? -1.361 -10.719 5.195 1 98 101 THR A O 1
ATOM 780 N N . GLY A 1 102 ? 0.225 -9.969 3.824 1 97.06 102 GLY A N 1
ATOM 781 C CA . GLY A 1 102 ? 1.099 -11.094 4.117 1 97.06 102 GLY A CA 1
ATOM 782 C C . GLY A 1 102 ? 1.44 -11.219 5.59 1 97.06 102 GLY A C 1
ATOM 783 O O . GLY A 1 102 ? 1.378 -12.312 6.16 1 97.06 102 GLY A O 1
ATOM 784 N N . TYR A 1 103 ? 1.831 -10.094 6.16 1 93.75 103 TYR A N 1
ATOM 785 C CA . TYR A 1 103 ? 2.197 -10.164 7.57 1 93.75 103 TYR A CA 1
ATOM 786 C C . TYR A 1 103 ? 0.977 -10.438 8.438 1 93.75 103 TYR A C 1
ATOM 788 O O . TYR A 1 103 ? 1.07 -11.148 9.445 1 93.75 103 TYR A O 1
ATOM 796 N N . GLN A 1 104 ? -0.23 -9.906 8.078 1 96.69 104 GLN A N 1
ATOM 797 C CA . GLN A 1 104 ? -1.441 -10.18 8.852 1 96.69 104 GLN A CA 1
ATOM 798 C C . GLN A 1 104 ? -1.842 -11.648 8.742 1 96.69 104 GLN A C 1
ATOM 800 O O . GLN A 1 104 ? -2.447 -12.195 9.664 1 96.69 104 GLN A O 1
ATOM 805 N N . ALA A 1 105 ? -1.496 -12.25 7.582 1 98.12 105 ALA A N 1
ATOM 806 C CA . ALA A 1 105 ? -1.802 -13.656 7.336 1 98.12 105 ALA A CA 1
ATOM 807 C C . ALA A 1 105 ? -0.826 -14.562 8.07 1 98.12 105 ALA A C 1
ATOM 809 O O . ALA A 1 105 ? -0.966 -15.789 8.039 1 98.12 105 ALA A O 1
ATOM 810 N N . GLY A 1 106 ? 0.21 -14 8.727 1 97.94 106 GLY A N 1
ATOM 811 C CA . GLY A 1 106 ? 1.128 -14.766 9.555 1 97.94 106 GLY A CA 1
ATOM 812 C C . GLY A 1 106 ? 2.359 -15.234 8.805 1 97.94 106 GLY A C 1
ATOM 813 O O . GLY A 1 106 ? 3.08 -16.125 9.281 1 97.94 106 GLY A O 1
ATOM 814 N N . ILE A 1 107 ? 2.672 -14.734 7.629 1 98.5 107 ILE A N 1
ATOM 815 C CA . ILE A 1 107 ? 3.801 -15.18 6.816 1 98.5 107 ILE A CA 1
ATOM 816 C C . ILE A 1 107 ? 5.09 -14.539 7.336 1 98.5 107 ILE A C 1
ATOM 818 O O . ILE A 1 107 ? 5.285 -13.328 7.219 1 98.5 107 ILE A O 1
ATOM 822 N N . LEU A 1 108 ? 5.922 -15.32 7.879 1 98.69 108 LEU A N 1
ATOM 823 C CA . LEU A 1 108 ? 7.227 -14.914 8.391 1 98.69 108 LEU A CA 1
ATOM 824 C C . LEU A 1 108 ? 8.328 -15.25 7.387 1 98.69 108 LEU A C 1
ATOM 826 O O . LEU A 1 108 ? 8.414 -16.375 6.91 1 98.69 108 LEU A O 1
ATOM 830 N N . THR A 1 109 ? 9.141 -14.305 7.066 1 98.38 109 THR A N 1
ATOM 831 C CA . THR A 1 109 ? 10.203 -14.516 6.09 1 98.38 109 THR A CA 1
ATOM 832 C C . THR A 1 109 ? 11.562 -14.164 6.688 1 98.38 109 THR A C 1
ATOM 834 O O . THR A 1 109 ? 11.641 -13.594 7.773 1 98.38 109 THR A O 1
ATOM 837 N N . ASP A 1 110 ? 12.625 -14.57 6.039 1 98.06 110 ASP A N 1
ATOM 838 C CA . ASP A 1 110 ? 13.945 -14.047 6.367 1 98.06 110 ASP A CA 1
ATOM 839 C C . ASP A 1 110 ? 14.117 -12.617 5.844 1 98.06 110 ASP A C 1
ATOM 841 O O . ASP A 1 110 ? 13.156 -11.992 5.398 1 98.06 110 ASP A O 1
ATOM 845 N N . ASP A 1 111 ? 15.328 -12.109 5.98 1 97.44 111 ASP A N 1
ATOM 846 C CA . ASP A 1 111 ? 15.516 -10.703 5.656 1 97.44 111 ASP A CA 1
ATOM 847 C C . ASP A 1 111 ? 16.25 -10.547 4.324 1 97.44 111 ASP A C 1
ATOM 849 O O . ASP A 1 111 ? 16.953 -9.555 4.113 1 97.44 111 ASP A O 1
ATOM 853 N N . ASN A 1 112 ? 16.188 -11.641 3.504 1 97.81 112 ASN A N 1
ATOM 854 C CA . ASN A 1 112 ? 16.688 -11.492 2.145 1 97.81 112 ASN A CA 1
ATOM 855 C C . ASN A 1 112 ? 15.703 -10.727 1.26 1 97.81 112 ASN A C 1
ATOM 857 O O . ASN A 1 112 ? 15.016 -11.328 0.433 1 97.81 112 ASN A O 1
ATOM 861 N N . PHE A 1 113 ? 15.773 -9.445 1.411 1 97.69 113 PHE A N 1
ATOM 862 C CA . PHE A 1 113 ? 14.805 -8.57 0.751 1 97.69 113 PHE A CA 1
ATOM 863 C C . PHE A 1 113 ? 14.789 -8.828 -0.751 1 97.69 113 PHE A C 1
ATOM 865 O O . PHE A 1 113 ? 15.812 -9.172 -1.344 1 97.69 113 PHE A O 1
ATOM 872 N N . THR A 1 114 ? 13.633 -8.703 -1.419 1 97.06 114 THR A N 1
ATOM 873 C CA . THR A 1 114 ? 13.336 -8.844 -2.84 1 97.06 114 THR A CA 1
ATOM 874 C C . THR A 1 114 ? 13.328 -10.32 -3.244 1 97.06 114 THR A C 1
ATOM 876 O O . THR A 1 114 ? 12.859 -10.664 -4.328 1 97.06 114 THR A O 1
ATOM 879 N N . LYS A 1 115 ? 13.859 -11.211 -2.453 1 96.56 115 LYS A N 1
ATOM 880 C CA . LYS A 1 115 ? 13.852 -12.656 -2.686 1 96.56 115 LYS A CA 1
ATOM 881 C C . LYS A 1 115 ? 13.805 -13.422 -1.368 1 96.56 115 LYS A C 1
ATOM 883 O O . LYS A 1 115 ? 14.602 -14.336 -1.147 1 96.56 115 LYS A O 1
ATOM 888 N N . SER A 1 116 ? 12.961 -12.953 -0.561 1 97.81 116 SER A N 1
ATOM 889 C CA . SER A 1 116 ? 12.898 -13.547 0.77 1 97.81 116 SER A CA 1
ATOM 890 C C . SER A 1 116 ? 12.305 -14.953 0.718 1 97.81 116 SER A C 1
ATOM 892 O O . SER A 1 116 ? 11.602 -15.297 -0.233 1 97.81 116 SER A O 1
ATOM 894 N N . LYS A 1 117 ? 12.609 -15.742 1.695 1 96.69 117 LYS A N 1
ATOM 895 C CA . LYS A 1 117 ? 12.062 -17.094 1.836 1 96.69 117 LYS A CA 1
ATOM 896 C C . LYS A 1 117 ? 11.125 -17.172 3.035 1 96.69 117 LYS A C 1
ATOM 898 O O . LYS A 1 117 ? 11.383 -16.578 4.078 1 96.69 117 LYS A O 1
ATOM 903 N N . ILE A 1 118 ? 10.117 -17.922 2.898 1 97.19 118 ILE A N 1
ATOM 904 C CA . ILE A 1 118 ? 9.18 -18.141 3.994 1 97.19 118 ILE A CA 1
ATOM 905 C C . ILE A 1 118 ? 9.805 -19.047 5.039 1 97.19 118 ILE A C 1
ATOM 907 O O . ILE A 1 118 ? 10.273 -20.156 4.715 1 97.19 118 ILE A O 1
ATOM 911 N N . ILE A 1 119 ? 9.844 -18.594 6.238 1 97.94 119 ILE A N 1
ATOM 912 C CA . ILE A 1 119 ? 10.367 -19.359 7.367 1 97.94 119 ILE A CA 1
ATOM 913 C C . ILE A 1 119 ? 9.234 -20.125 8.047 1 97.94 119 ILE A C 1
ATOM 915 O O . ILE A 1 119 ? 9.398 -21.281 8.43 1 97.94 119 ILE A O 1
ATOM 919 N N . ASP A 1 120 ? 8.141 -19.469 8.203 1 98.06 120 ASP A N 1
ATOM 920 C CA . ASP A 1 120 ? 6.98 -20.031 8.898 1 98.06 120 ASP A CA 1
ATOM 921 C C . ASP A 1 120 ? 5.715 -19.234 8.57 1 98.06 120 ASP A C 1
ATOM 923 O O . ASP A 1 120 ? 5.789 -18.109 8.07 1 98.06 120 ASP A O 1
ATOM 927 N N . ILE A 1 121 ? 4.582 -19.922 8.828 1 98.44 121 ILE A N 1
ATOM 928 C CA . ILE A 1 121 ? 3.293 -19.25 8.688 1 98.44 121 ILE A CA 1
ATOM 929 C C . ILE A 1 121 ? 2.412 -19.578 9.891 1 98.44 121 ILE A C 1
ATOM 931 O O . ILE A 1 121 ? 2.076 -20.734 10.133 1 98.44 121 ILE A O 1
ATOM 935 N N . ASP A 1 122 ? 2.117 -18.578 10.688 1 98.44 122 ASP A N 1
ATOM 936 C CA . ASP A 1 122 ? 1.118 -18.734 11.734 1 98.44 122 ASP A CA 1
ATOM 937 C C . ASP A 1 122 ? -0.297 -18.656 11.172 1 98.44 122 ASP A C 1
ATOM 939 O O . ASP A 1 122 ? -0.804 -17.562 10.898 1 98.44 122 ASP A O 1
ATOM 943 N N . THR A 1 123 ? -0.988 -19.781 11.125 1 98.44 123 THR A N 1
ATOM 944 C CA . THR A 1 123 ? -2.266 -19.844 10.43 1 98.44 123 THR A CA 1
ATOM 945 C C . THR A 1 123 ? -3.424 -19.578 11.383 1 98.44 123 THR A C 1
ATOM 947 O O . THR A 1 123 ? -4.59 -19.719 11.016 1 98.44 123 THR A O 1
ATOM 950 N N . THR A 1 124 ? -3.176 -19.188 12.609 1 98.12 124 THR A N 1
ATOM 951 C CA . THR A 1 124 ? -4.199 -19.031 13.641 1 98.12 124 THR A CA 1
ATOM 952 C C . THR A 1 124 ? -5.277 -18.047 13.188 1 98.12 124 THR A C 1
ATOM 954 O O . THR A 1 124 ? -6.473 -18.344 13.289 1 98.12 124 THR A O 1
ATOM 957 N N . LYS A 1 125 ? -4.895 -16.984 12.688 1 97.5 125 LYS A N 1
ATOM 958 C CA . LYS A 1 125 ? -5.84 -15.945 12.281 1 97.5 125 LYS A CA 1
ATOM 959 C C . LYS A 1 125 ? -6.672 -16.406 11.086 1 97.5 125 LYS A C 1
ATOM 961 O O . LYS A 1 125 ? -7.883 -16.188 11.047 1 97.5 125 LYS A O 1
ATOM 966 N N . ILE A 1 126 ? -6.043 -16.984 10.125 1 98.62 126 ILE A N 1
ATOM 967 C CA . ILE A 1 126 ? -6.75 -17.484 8.945 1 98.62 126 ILE A CA 1
ATOM 968 C C . ILE A 1 126 ? -7.789 -18.516 9.367 1 98.62 126 ILE A C 1
ATOM 970 O O . ILE A 1 126 ? -8.945 -18.453 8.945 1 98.62 126 ILE A O 1
ATOM 974 N N . LYS A 1 127 ? -7.398 -19.453 10.195 1 98.56 127 LYS A N 1
ATOM 975 C CA . LYS A 1 127 ? -8.305 -20.5 10.648 1 98.56 127 LYS A CA 1
ATOM 976 C C . LYS A 1 127 ? -9.484 -19.922 11.422 1 98.56 127 LYS A C 1
ATOM 978 O O . LYS A 1 127 ? -10.602 -20.438 11.328 1 98.56 127 LYS A O 1
ATOM 983 N N . LYS A 1 128 ? -9.211 -18.906 12.211 1 98.19 128 LYS A N 1
ATOM 984 C CA . LYS A 1 128 ? -10.273 -18.234 12.953 1 98.19 128 LYS A CA 1
ATOM 985 C C . LYS A 1 128 ? -11.375 -17.75 12.023 1 98.19 128 LYS A C 1
ATOM 987 O O . LYS A 1 128 ? -12.562 -17.969 12.281 1 98.19 128 LYS A O 1
ATOM 992 N N . TYR A 1 129 ? -11.016 -17.156 10.953 1 98.44 129 TYR A N 1
ATOM 993 C CA . TYR A 1 129 ? -12 -16.625 10.016 1 98.44 129 TYR A CA 1
ATOM 994 C C . TYR A 1 129 ? -12.648 -17.734 9.211 1 98.44 129 TYR A C 1
ATOM 996 O O . TYR A 1 129 ? -13.852 -17.688 8.93 1 98.44 129 TYR A O 1
ATOM 1004 N N . LEU A 1 130 ? -11.836 -18.734 8.82 1 98.56 130 LEU A N 1
ATOM 1005 C CA . LEU A 1 130 ? -12.398 -19.859 8.094 1 98.56 130 LEU A CA 1
ATOM 1006 C C . LEU A 1 130 ? -13.453 -20.578 8.938 1 98.56 130 LEU A C 1
ATOM 1008 O O . LEU A 1 130 ? -14.469 -21.031 8.406 1 98.56 130 LEU A O 1
ATOM 1012 N N . ASN A 1 131 ? -13.195 -20.625 10.195 1 97.88 131 ASN A N 1
ATOM 1013 C CA . ASN A 1 131 ? -14.133 -21.281 11.109 1 97.88 131 ASN A CA 1
ATOM 1014 C C . ASN A 1 131 ? -15.438 -20.484 11.227 1 97.88 131 ASN A C 1
ATOM 1016 O O . ASN A 1 131 ? -16.469 -21.047 11.594 1 97.88 131 ASN A O 1
ATOM 1020 N N . LYS A 1 132 ? -15.383 -19.25 10.945 1 97.69 132 LYS A N 1
ATOM 1021 C CA . LYS A 1 132 ? -16.578 -18.422 10.922 1 97.69 132 LYS A CA 1
ATOM 1022 C C . LYS A 1 132 ? -17.234 -18.422 9.539 1 97.69 132 LYS A C 1
ATOM 1024 O O . LYS A 1 132 ? -18.078 -17.578 9.242 1 97.69 132 LYS A O 1
ATOM 1029 N N . ASN A 1 133 ? -16.734 -19.266 8.664 1 96.94 133 ASN A N 1
ATOM 1030 C CA . ASN A 1 133 ? -17.234 -19.469 7.309 1 96.94 133 ASN A CA 1
ATOM 1031 C C . ASN A 1 133 ? -16.984 -18.25 6.43 1 96.94 133 ASN A C 1
ATOM 1033 O O . ASN A 1 133 ? -17.781 -17.953 5.531 1 96.94 133 ASN A O 1
ATOM 1037 N N . LYS A 1 134 ? -15.969 -17.531 6.742 1 98.5 134 LYS A N 1
ATOM 1038 C CA . LYS A 1 134 ? -15.555 -16.422 5.891 1 98.5 134 LYS A CA 1
ATOM 1039 C C . LYS A 1 134 ? -14.531 -16.875 4.855 1 98.5 134 LYS A C 1
ATOM 1041 O O . LYS A 1 134 ? -13.703 -17.75 5.125 1 98.5 134 LYS A O 1
ATOM 1046 N N . VAL A 1 135 ? -14.641 -16.266 3.693 1 98.81 135 VAL A N 1
ATOM 1047 C CA . VAL A 1 135 ? -13.539 -16.391 2.738 1 98.81 135 VAL A CA 1
ATOM 1048 C C . VAL A 1 135 ? -12.375 -15.5 3.18 1 98.81 135 VAL A C 1
ATOM 1050 O O . VAL A 1 135 ? -12.586 -14.367 3.623 1 98.81 135 VAL A O 1
ATOM 1053 N N . VAL A 1 136 ? -11.195 -16.016 3.145 1 98.88 136 VAL A N 1
ATOM 1054 C CA . VAL A 1 136 ? -10.031 -15.211 3.512 1 98.88 136 VAL A CA 1
ATOM 1055 C C . VAL A 1 136 ? -9.273 -14.797 2.254 1 98.88 136 VAL A C 1
ATOM 1057 O O . VAL A 1 136 ? -8.875 -15.648 1.455 1 98.88 136 VAL A O 1
ATOM 1060 N N . VAL A 1 137 ? -9.109 -13.539 2.051 1 98.88 137 VAL A N 1
ATOM 1061 C CA . VAL A 1 137 ? -8.352 -12.977 0.938 1 98.88 137 VAL A CA 1
ATOM 1062 C C . VAL A 1 137 ? -6.98 -12.516 1.429 1 98.88 137 VAL A C 1
ATOM 1064 O O . VAL A 1 137 ? -6.883 -11.719 2.361 1 98.88 137 VAL A O 1
ATOM 1067 N N . VAL A 1 138 ? -5.949 -12.992 0.809 1 98.88 138 VAL A N 1
ATOM 1068 C CA . VAL A 1 138 ? -4.59 -12.688 1.24 1 98.88 138 VAL A CA 1
ATOM 1069 C C . VAL A 1 138 ? -3.838 -11.977 0.113 1 98.88 138 VAL A C 1
ATOM 1071 O O . VAL A 1 138 ? -3.869 -12.422 -1.036 1 98.88 138 VAL A O 1
ATOM 1074 N N . ALA A 1 139 ? -3.207 -10.844 0.446 1 98.5 139 ALA A N 1
ATOM 1075 C CA . ALA A 1 139 ? -2.248 -10.25 -0.484 1 98.5 139 ALA A CA 1
ATOM 1076 C C . ALA A 1 139 ? -1.021 -11.141 -0.651 1 98.5 139 ALA A C 1
ATOM 1078 O O . ALA A 1 139 ? -0.243 -11.32 0.289 1 98.5 139 ALA A O 1
ATOM 1079 N N . GLY A 1 140 ? -0.794 -11.656 -1.804 1 97.94 140 GLY A N 1
ATOM 1080 C CA . GLY A 1 140 ? 0.327 -12.547 -2.053 1 97.94 140 GLY A CA 1
ATOM 1081 C C . GLY A 1 140 ? 1.651 -11.82 -2.18 1 97.94 140 GLY A C 1
ATOM 1082 O O . GLY A 1 140 ? 1.712 -10.602 -2.023 1 97.94 140 GLY A O 1
ATOM 1083 N N . PHE A 1 141 ? 2.715 -12.594 -2.33 1 97.62 141 PHE A N 1
ATOM 1084 C CA . PHE A 1 141 ? 4.004 -12.086 -2.771 1 97.62 141 PHE A CA 1
ATOM 1085 C C . PHE A 1 141 ? 4.75 -11.43 -1.617 1 97.62 141 PHE A C 1
ATOM 1087 O O . PHE A 1 141 ? 5.922 -11.07 -1.752 1 97.62 141 PHE A O 1
ATOM 1094 N N . GLN A 1 142 ? 4.102 -11.305 -0.486 1 98.44 142 GLN A N 1
ATOM 1095 C CA . GLN A 1 142 ? 4.707 -10.492 0.565 1 98.44 142 GLN A CA 1
ATOM 1096 C C . GLN A 1 142 ? 4.652 -11.211 1.912 1 98.44 142 GLN A C 1
ATOM 1098 O O . GLN A 1 142 ? 3.859 -12.133 2.098 1 98.44 142 GLN A O 1
ATOM 1103 N N . GLY A 1 143 ? 5.508 -10.844 2.848 1 98.06 143 GLY A N 1
ATOM 1104 C CA . GLY A 1 143 ? 5.582 -11.25 4.242 1 98.06 143 GLY A CA 1
ATOM 1105 C C . GLY A 1 143 ? 6.301 -10.242 5.117 1 98.06 143 GLY A C 1
ATOM 1106 O O . GLY A 1 143 ? 6.312 -9.047 4.816 1 98.06 143 GLY A O 1
ATOM 1107 N N . LYS A 1 144 ? 6.73 -10.695 6.246 1 97.5 144 LYS A N 1
ATOM 1108 C CA . LYS A 1 144 ? 7.461 -9.805 7.145 1 97.5 144 LYS A CA 1
ATOM 1109 C C . LYS A 1 144 ? 8.594 -10.547 7.848 1 97.5 144 LYS A C 1
ATOM 1111 O O . LYS A 1 144 ? 8.516 -11.758 8.062 1 97.5 144 LYS A O 1
ATOM 1116 N N . THR A 1 145 ? 9.586 -9.797 8.219 1 97.88 145 THR A N 1
ATOM 1117 C CA . THR A 1 145 ? 10.664 -10.352 9.023 1 97.88 145 THR A CA 1
ATOM 1118 C C . THR A 1 145 ? 10.273 -10.398 10.5 1 97.88 145 THR A C 1
ATOM 1120 O O . THR A 1 145 ? 9.211 -9.898 10.883 1 97.88 145 THR A O 1
ATOM 1123 N N . LYS A 1 146 ? 11.156 -11.023 11.289 1 95.94 146 LYS A N 1
ATOM 1124 C CA . LYS A 1 146 ? 10.953 -11.062 12.734 1 95.94 146 LYS A CA 1
ATOM 1125 C C . LYS A 1 146 ? 10.922 -9.656 13.32 1 95.94 146 LYS A C 1
ATOM 1127 O O . LYS A 1 146 ? 10.258 -9.414 14.328 1 95.94 146 LYS A O 1
ATOM 1132 N N . ASN A 1 147 ? 11.586 -8.719 12.656 1 94 147 ASN A N 1
ATOM 1133 C CA . ASN A 1 147 ? 11.648 -7.332 13.117 1 94 147 ASN A CA 1
ATOM 1134 C C . ASN A 1 147 ? 10.586 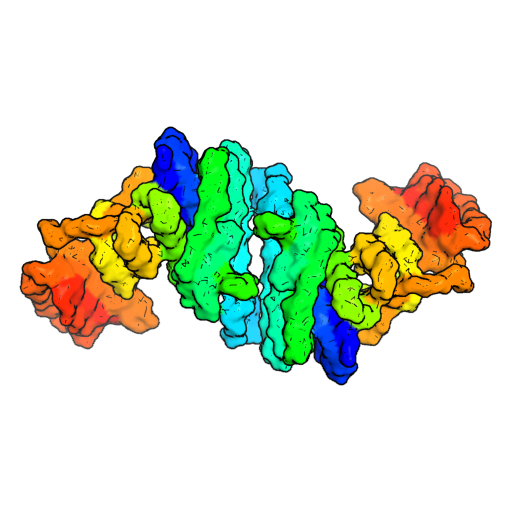-6.469 12.438 1 94 147 ASN A C 1
ATOM 1136 O O . ASN A 1 147 ? 10.695 -5.242 12.422 1 94 147 ASN A O 1
ATOM 1140 N N . ASN A 1 148 ? 9.641 -7.086 11.758 1 94.25 148 ASN A N 1
ATOM 1141 C CA . ASN A 1 148 ? 8.438 -6.441 11.227 1 94.25 148 ASN A CA 1
ATOM 1142 C C . ASN A 1 148 ? 8.758 -5.609 9.992 1 94.25 148 ASN A C 1
ATOM 1144 O O . ASN A 1 148 ? 8.125 -4.582 9.75 1 94.25 148 ASN A O 1
ATOM 1148 N N . GLU A 1 149 ? 9.773 -6.035 9.305 1 96.88 149 GLU A N 1
ATOM 1149 C CA . GLU A 1 149 ? 10.047 -5.418 8.016 1 96.88 149 GLU A CA 1
ATOM 1150 C C . GLU A 1 149 ? 9.297 -6.133 6.891 1 96.88 149 GLU A C 1
ATOM 1152 O O . GLU A 1 149 ? 9.281 -7.367 6.836 1 96.88 149 GLU A O 1
ATOM 1157 N N . ILE A 1 150 ? 8.68 -5.363 6.066 1 98 150 ILE A N 1
ATOM 1158 C CA . ILE A 1 150 ? 7.949 -5.945 4.945 1 98 150 ILE A CA 1
ATOM 1159 C C . ILE A 1 150 ? 8.938 -6.508 3.924 1 98 150 ILE A C 1
ATOM 1161 O O . ILE A 1 150 ? 9.906 -5.84 3.553 1 98 150 ILE A O 1
ATOM 1165 N N . THR A 1 151 ? 8.719 -7.695 3.508 1 98.31 151 THR A N 1
ATOM 1166 C CA . THR A 1 151 ? 9.547 -8.336 2.494 1 98.31 151 THR A CA 1
ATOM 1167 C C . THR A 1 151 ? 8.688 -8.859 1.348 1 98.31 151 THR A C 1
ATOM 1169 O O . THR A 1 151 ? 7.469 -8.969 1.477 1 98.31 151 THR A O 1
ATOM 1172 N N . THR A 1 152 ? 9.281 -9.094 0.258 1 98.25 152 THR A N 1
ATOM 1173 C CA . THR A 1 152 ? 8.625 -9.758 -0.862 1 98.25 152 THR A CA 1
ATOM 1174 C C . THR A 1 152 ? 9.352 -11.047 -1.227 1 98.25 152 THR A C 1
ATOM 1176 O O . THR A 1 152 ? 10.531 -11.211 -0.908 1 98.25 152 THR A O 1
ATOM 1179 N N . LEU A 1 153 ? 8.703 -11.883 -1.903 1 97.19 153 LEU A N 1
ATOM 1180 C CA . LEU A 1 153 ? 9.172 -13.25 -2.094 1 97.19 153 LEU A CA 1
ATOM 1181 C C . LEU A 1 153 ? 9.906 -13.398 -3.424 1 97.19 153 LEU A C 1
ATOM 1183 O O . LEU A 1 153 ? 10.469 -14.453 -3.719 1 97.19 153 LEU A O 1
ATOM 1187 N N . GLY A 1 154 ? 9.969 -12.375 -4.203 1 92.56 154 GLY A N 1
ATOM 1188 C CA . GLY A 1 154 ? 10.594 -12.461 -5.516 1 92.56 154 GLY A CA 1
ATOM 1189 C C . GLY A 1 154 ? 9.641 -12.914 -6.605 1 92.56 154 GLY A C 1
ATOM 1190 O O . GLY A 1 154 ? 8.422 -12.891 -6.418 1 92.56 154 GLY A O 1
ATOM 1191 N N . ARG A 1 155 ? 10.141 -13.32 -7.75 1 84.88 155 ARG A N 1
ATOM 1192 C CA . ARG A 1 155 ? 9.312 -13.75 -8.867 1 84.88 155 ARG A CA 1
ATOM 1193 C C . ARG A 1 155 ? 8.453 -14.953 -8.484 1 84.88 155 ARG A C 1
ATOM 1195 O O . ARG A 1 155 ? 8.906 -15.844 -7.77 1 84.88 155 ARG A O 1
ATOM 1202 N N . GLY A 1 156 ? 7.195 -14.891 -8.992 1 90.12 156 GLY A N 1
ATOM 1203 C CA . GLY A 1 156 ? 6.273 -15.961 -8.664 1 90.12 156 GLY A CA 1
ATOM 1204 C C . GLY A 1 156 ? 5.82 -15.93 -7.211 1 90.12 156 GLY A C 1
ATOM 1205 O O . GLY A 1 156 ? 5.328 -16.938 -6.688 1 90.12 156 GLY A O 1
ATOM 1206 N N . GLY A 1 157 ? 6.016 -14.844 -6.617 1 95.12 157 GLY A N 1
ATOM 1207 C CA . GLY A 1 157 ? 5.777 -14.719 -5.191 1 95.12 157 GLY A CA 1
ATOM 1208 C C . GLY A 1 157 ? 4.355 -15.062 -4.789 1 95.12 157 GLY A C 1
ATOM 1209 O O . GLY A 1 157 ? 4.133 -15.688 -3.754 1 95.12 157 GLY A O 1
ATOM 1210 N N . SER A 1 158 ? 3.406 -14.734 -5.602 1 96.69 158 SER A N 1
ATOM 1211 C CA . SER A 1 158 ? 2.016 -15.016 -5.258 1 96.69 158 SER A CA 1
ATOM 1212 C C . SER A 1 158 ? 1.703 -16.5 -5.383 1 96.69 158 SER A C 1
ATOM 1214 O O . SER A 1 158 ? 0.942 -17.047 -4.586 1 96.69 158 SER A O 1
ATOM 1216 N N . ASP A 1 159 ? 2.252 -17.188 -6.41 1 96.62 159 ASP A N 1
ATOM 1217 C CA . ASP A 1 159 ? 2.127 -18.641 -6.488 1 96.62 159 ASP A CA 1
ATOM 1218 C C . ASP A 1 159 ? 2.713 -19.312 -5.246 1 96.62 159 ASP A C 1
ATOM 1220 O O . ASP A 1 159 ? 2.092 -20.203 -4.66 1 96.62 159 ASP A O 1
ATOM 1224 N N . THR A 1 160 ? 3.861 -18.812 -4.918 1 97.12 160 THR A N 1
ATOM 1225 C CA . THR A 1 160 ? 4.551 -19.328 -3.742 1 97.12 160 THR A CA 1
ATOM 1226 C C . THR A 1 160 ? 3.709 -19.125 -2.486 1 97.12 160 THR A C 1
ATOM 1228 O O . THR A 1 160 ? 3.59 -20.031 -1.655 1 97.12 160 THR A O 1
ATOM 1231 N N . THR A 1 161 ? 3.141 -17.969 -2.363 1 98.5 161 THR A N 1
ATOM 1232 C CA . THR A 1 161 ? 2.268 -17.672 -1.233 1 98.5 161 THR A CA 1
ATOM 1233 C C . THR A 1 161 ? 1.11 -18.656 -1.166 1 98.5 161 THR A C 1
ATOM 1235 O O . THR A 1 161 ? 0.824 -19.219 -0.104 1 98.5 161 THR A O 1
ATOM 1238 N N . ALA A 1 162 ? 0.496 -18.891 -2.285 1 98.69 162 ALA A N 1
ATOM 1239 C CA . ALA A 1 162 ? -0.686 -19.75 -2.338 1 98.69 162 ALA A CA 1
ATOM 1240 C C . ALA A 1 162 ? -0.343 -21.172 -1.934 1 98.69 162 ALA A C 1
ATOM 1242 O O . ALA A 1 162 ? -1.03 -21.766 -1.104 1 98.69 162 ALA A O 1
ATOM 1243 N N . VAL A 1 163 ? 0.702 -21.719 -2.514 1 98.44 163 VAL A N 1
ATOM 1244 C CA . VAL A 1 163 ? 1.072 -23.094 -2.25 1 98.44 163 VAL A CA 1
ATOM 1245 C C . VAL A 1 163 ? 1.548 -23.234 -0.806 1 98.44 163 VAL A C 1
ATOM 1247 O O . VAL A 1 163 ? 1.229 -24.234 -0.136 1 98.44 163 VAL A O 1
ATOM 1250 N N . ALA A 1 164 ? 2.285 -22.266 -0.303 1 98.38 164 ALA A N 1
ATOM 1251 C CA . ALA A 1 164 ? 2.73 -22.297 1.088 1 98.38 164 ALA A CA 1
ATOM 1252 C C . ALA A 1 164 ? 1.54 -22.281 2.043 1 98.38 164 ALA A C 1
ATOM 1254 O O . ALA A 1 164 ? 1.493 -23.078 2.99 1 98.38 164 ALA A O 1
ATOM 1255 N N . LEU A 1 165 ? 0.605 -21.406 1.792 1 98.81 165 LEU A N 1
ATOM 1256 C CA . LEU A 1 165 ? -0.599 -21.375 2.615 1 98.81 165 LEU A CA 1
ATOM 1257 C C . LEU A 1 165 ? -1.344 -22.703 2.547 1 98.81 165 LEU A C 1
ATOM 1259 O O . LEU A 1 165 ? -1.846 -23.188 3.561 1 98.81 165 LEU A O 1
ATOM 1263 N N . GLY A 1 166 ? -1.439 -23.234 1.319 1 98.62 166 GLY A N 1
ATOM 1264 C CA . GLY A 1 166 ? -2.049 -24.562 1.184 1 98.62 166 GLY A CA 1
ATOM 1265 C C . GLY A 1 166 ? -1.398 -25.609 2.061 1 98.62 166 GLY A C 1
ATOM 1266 O O . GLY A 1 166 ? -2.09 -26.391 2.721 1 98.62 166 GLY A O 1
ATOM 1267 N N . ALA A 1 167 ? -0.119 -25.609 2.066 1 97.69 167 ALA A N 1
ATOM 1268 C CA . ALA A 1 167 ? 0.644 -26.562 2.859 1 97.69 167 ALA A CA 1
ATOM 1269 C C . ALA A 1 167 ? 0.385 -26.375 4.352 1 97.69 167 ALA A C 1
ATOM 1271 O O . ALA A 1 167 ? 0.064 -27.328 5.059 1 97.69 167 ALA A O 1
ATOM 1272 N N . TYR A 1 168 ? 0.482 -25.172 4.836 1 97.88 168 TYR A N 1
ATOM 1273 C CA . TYR A 1 168 ? 0.398 -24.875 6.262 1 97.88 168 TYR A CA 1
ATOM 1274 C C . TYR A 1 168 ? -1.029 -25.031 6.77 1 97.88 168 TYR A C 1
ATOM 1276 O O . TYR A 1 168 ? -1.245 -25.312 7.953 1 97.88 168 TYR A O 1
ATOM 1284 N N . LEU A 1 169 ? -1.974 -24.938 5.887 1 98.44 169 LEU A N 1
ATOM 1285 C CA . LEU A 1 169 ? -3.379 -25.062 6.266 1 98.44 169 LEU A CA 1
ATOM 1286 C C . LEU A 1 169 ? -3.883 -26.484 6.016 1 98.44 169 LEU A C 1
ATOM 1288 O O . LEU A 1 169 ? -5.047 -26.797 6.289 1 98.44 169 LEU A O 1
ATOM 1292 N N . ASN A 1 170 ? -2.986 -27.328 5.516 1 97.25 170 ASN A N 1
ATOM 1293 C CA . ASN A 1 170 ? -3.383 -28.672 5.117 1 97.25 170 ASN A CA 1
ATOM 1294 C C . ASN A 1 170 ? -4.574 -28.656 4.164 1 97.25 170 ASN A C 1
ATOM 1296 O O . ASN A 1 170 ? -5.582 -29.312 4.406 1 97.25 170 ASN A O 1
ATOM 1300 N N . ALA A 1 171 ? -4.449 -27.828 3.178 1 98.25 171 ALA A N 1
ATOM 1301 C CA . ALA A 1 171 ? -5.508 -27.688 2.182 1 98.25 171 ALA A CA 1
ATOM 1302 C C . ALA A 1 171 ? -5.621 -28.938 1.323 1 98.25 171 ALA A C 1
ATOM 1304 O O . ALA A 1 171 ? -4.641 -29.672 1.141 1 98.25 171 ALA A O 1
ATOM 1305 N N . LYS A 1 172 ? -6.797 -29.141 0.836 1 97.81 172 LYS A N 1
ATOM 1306 C CA . LYS A 1 172 ? -7.027 -30.25 -0.086 1 97.81 172 LYS A CA 1
ATOM 1307 C C . LYS A 1 172 ? -6.281 -30.031 -1.4 1 97.81 172 LYS A C 1
ATOM 1309 O O . LYS A 1 172 ? -5.773 -30.984 -1.996 1 97.81 172 LYS A O 1
ATOM 1314 N N . ARG A 1 173 ? -6.242 -28.812 -1.819 1 97.12 173 ARG A N 1
ATOM 1315 C CA . ARG A 1 173 ? -5.594 -28.469 -3.082 1 97.12 173 ARG A CA 1
ATOM 1316 C C . ARG A 1 173 ? -5.402 -26.969 -3.217 1 97.12 173 ARG A C 1
ATOM 1318 O O . ARG A 1 173 ? -6.047 -26.188 -2.512 1 97.12 173 ARG A O 1
ATOM 1325 N N . VAL A 1 174 ? -4.488 -26.625 -4.066 1 98.5 174 VAL A N 1
ATOM 1326 C CA . VAL A 1 174 ? -4.277 -25.234 -4.48 1 98.5 174 VAL A CA 1
ATOM 1327 C C . VAL A 1 174 ? -4.609 -25.078 -5.961 1 98.5 174 VAL A C 1
ATOM 1329 O O . VAL A 1 174 ? -4.059 -25.797 -6.805 1 98.5 174 VAL A O 1
ATOM 1332 N N . ASP A 1 175 ? -5.496 -24.219 -6.246 1 97.69 175 ASP A N 1
ATOM 1333 C CA . ASP A 1 175 ? -5.848 -23.922 -7.633 1 97.69 175 ASP A CA 1
ATOM 1334 C C . ASP A 1 175 ? -5.184 -22.625 -8.102 1 97.69 175 ASP A C 1
ATOM 1336 O O . ASP A 1 175 ? -5.383 -21.562 -7.504 1 97.69 175 ASP A O 1
ATOM 1340 N N . ILE A 1 176 ? -4.398 -22.719 -9.07 1 96.88 176 ILE A N 1
ATOM 1341 C CA . ILE A 1 176 ? -3.783 -21.547 -9.688 1 96.88 176 ILE A CA 1
ATOM 1342 C C . ILE A 1 176 ? -4.547 -21.172 -10.961 1 96.88 176 ILE A C 1
ATOM 1344 O O . ILE A 1 176 ? -4.43 -21.844 -11.984 1 96.88 176 ILE A O 1
ATOM 1348 N N . PHE A 1 177 ? -5.238 -20.062 -10.867 1 95.44 177 PHE A N 1
ATOM 1349 C CA . PHE A 1 177 ? -6.02 -19.609 -12.016 1 95.44 177 PHE A CA 1
ATOM 1350 C C . PHE A 1 177 ? -5.188 -18.688 -12.906 1 95.44 177 PHE A C 1
ATOM 1352 O O . PHE A 1 177 ? -4.578 -17.734 -12.43 1 95.44 177 PHE A O 1
ATOM 1359 N N . THR A 1 178 ? -5.113 -18.984 -14.125 1 90.25 178 THR A N 1
ATOM 1360 C CA . THR A 1 178 ? -4.395 -18.219 -15.133 1 90.25 178 THR A CA 1
ATOM 1361 C C . THR A 1 178 ? -5.258 -18 -16.375 1 90.25 178 THR A C 1
ATOM 1363 O O . THR A 1 178 ? -6.477 -18.172 -16.312 1 90.25 178 THR A O 1
ATOM 1366 N N . ASP A 1 179 ? -4.59 -17.547 -17.484 1 84.94 179 ASP A N 1
ATOM 1367 C CA . ASP A 1 179 ? -5.328 -17.281 -18.719 1 84.94 179 ASP A CA 1
ATOM 1368 C C . ASP A 1 179 ? -5.242 -18.469 -19.656 1 84.94 179 ASP A C 1
ATOM 1370 O O . ASP A 1 179 ? -5.738 -18.422 -20.781 1 84.94 179 ASP A O 1
ATOM 1374 N N . VAL A 1 180 ? -4.645 -19.578 -19.203 1 87.5 180 VAL A N 1
ATOM 1375 C CA . VAL A 1 180 ? -4.551 -20.766 -20.047 1 87.5 180 VAL A CA 1
ATOM 1376 C C . VAL A 1 180 ? -5.305 -21.922 -19.391 1 87.5 180 VAL A C 1
ATOM 1378 O O . VAL A 1 180 ? -5.449 -21.969 -18.172 1 87.5 180 VAL A O 1
ATOM 1381 N N . ASP A 1 181 ? -5.68 -22.891 -20.156 1 91.44 181 ASP A N 1
ATOM 1382 C CA . ASP A 1 181 ? -6.562 -23.953 -19.703 1 91.44 181 ASP A CA 1
ATOM 1383 C C . ASP A 1 181 ? -5.801 -24.969 -18.859 1 91.44 181 ASP A C 1
ATOM 1385 O O . ASP A 1 181 ? -6.406 -25.859 -18.25 1 91.44 181 ASP A O 1
ATOM 1389 N N . GLY A 1 182 ? -4.527 -24.875 -18.766 1 94.31 182 GLY A N 1
ATOM 1390 C CA . GLY A 1 182 ? -3.637 -25.781 -18.047 1 94.31 182 GLY A CA 1
ATOM 1391 C C . GLY A 1 182 ? -2.203 -25.719 -18.547 1 94.31 182 GLY A C 1
ATOM 1392 O O . GLY A 1 182 ? -1.784 -24.719 -19.125 1 94.31 182 GLY A O 1
ATOM 1393 N N . VAL A 1 183 ? -1.501 -26.688 -18.172 1 94.25 183 VAL A N 1
ATOM 1394 C CA . VAL A 1 183 ? -0.156 -26.844 -18.703 1 94.25 183 VAL A CA 1
ATOM 1395 C C . VAL A 1 183 ? -0.227 -27.531 -20.062 1 94.25 183 VAL A C 1
ATOM 1397 O O . VAL A 1 183 ? -0.603 -28.703 -20.156 1 94.25 183 VAL A O 1
ATOM 1400 N N . ALA A 1 184 ? 0.128 -26.781 -21.078 1 93.25 184 ALA A N 1
ATOM 1401 C CA . ALA A 1 184 ? 0.123 -27.344 -22.422 1 93.25 184 ALA A CA 1
ATOM 1402 C C . ALA A 1 184 ? 1.436 -28.062 -22.719 1 93.25 184 ALA A C 1
ATOM 1404 O O . ALA A 1 184 ? 2.445 -27.828 -22.047 1 93.25 184 ALA A O 1
ATOM 1405 N N . PHE A 1 185 ? 1.34 -28.906 -23.656 1 92.75 185 PHE A N 1
ATOM 1406 C CA . PHE A 1 185 ? 2.553 -29.594 -24.078 1 92.75 185 PHE A CA 1
ATOM 1407 C C . PHE A 1 185 ? 3.594 -28.594 -24.578 1 92.75 185 PHE A C 1
ATOM 1409 O O . PHE A 1 185 ? 4.797 -28.828 -24.453 1 92.75 185 PHE A O 1
ATOM 1416 N N . ILE A 1 186 ? 3.131 -27.594 -25.141 1 92.56 186 ILE A N 1
ATOM 1417 C CA . ILE A 1 186 ? 3.938 -26.453 -25.562 1 92.56 186 ILE A CA 1
ATOM 1418 C C . ILE A 1 186 ? 3.113 -25.172 -25.453 1 92.56 186 ILE A C 1
ATOM 1420 O O . ILE A 1 186 ? 1.88 -25.219 -25.484 1 92.56 186 ILE A O 1
ATOM 1424 N N . ASP A 1 187 ? 3.76 -24.094 -25.312 1 91.94 187 ASP A N 1
ATOM 1425 C CA . ASP A 1 187 ? 3.084 -22.812 -25.188 1 91.94 187 ASP A CA 1
ATOM 1426 C C . ASP A 1 187 ? 2.023 -22.641 -26.281 1 91.94 187 ASP A C 1
ATOM 1428 O O . ASP A 1 187 ? 2.342 -22.656 -27.469 1 91.94 187 ASP A O 1
ATOM 1432 N N . PRO A 1 188 ? 0.835 -22.422 -25.875 1 91.25 188 PRO A N 1
ATOM 1433 C CA . PRO A 1 188 ? -0.249 -22.281 -26.844 1 91.25 188 PRO A CA 1
ATOM 1434 C C . PRO A 1 188 ? -0.104 -21.047 -27.719 1 91.25 188 PRO A C 1
ATOM 1436 O O . PRO A 1 188 ? -0.723 -20.969 -28.781 1 91.25 188 PRO A O 1
ATOM 143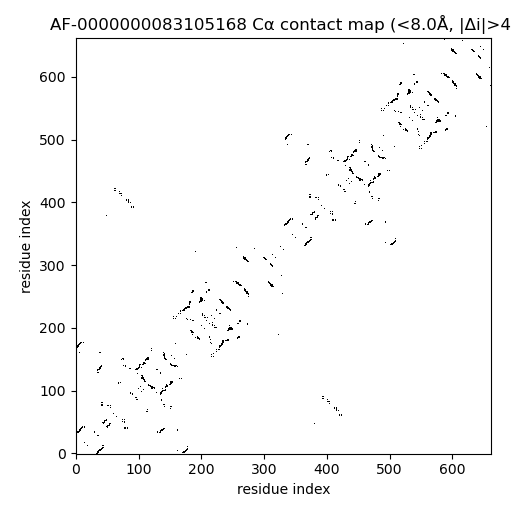9 N N . ASN A 1 189 ? 0.643 -20.078 -27.297 1 89 189 ASN A N 1
ATOM 1440 C CA . ASN A 1 189 ? 0.895 -18.906 -28.125 1 89 189 ASN A CA 1
ATOM 1441 C C . ASN A 1 189 ? 1.824 -19.234 -29.297 1 89 189 ASN A C 1
ATOM 1443 O O . ASN A 1 189 ? 1.878 -18.484 -30.281 1 89 189 ASN A O 1
ATOM 1447 N N . LEU A 1 190 ? 2.547 -20.203 -29.078 1 90.81 190 LEU A N 1
ATOM 1448 C CA . LEU A 1 190 ? 3.48 -20.625 -30.125 1 90.81 190 LEU A CA 1
ATOM 1449 C C . LEU A 1 190 ? 2.826 -21.625 -31.062 1 90.81 190 LEU A C 1
ATOM 1451 O O . LEU A 1 190 ? 3.051 -21.578 -32.281 1 90.81 190 LEU A O 1
ATOM 1455 N N . ILE A 1 191 ? 2.078 -22.531 -30.422 1 91 191 ILE A N 1
ATOM 1456 C CA . ILE A 1 191 ? 1.316 -23.5 -31.219 1 91 191 ILE A CA 1
ATOM 1457 C C . ILE A 1 191 ? -0.139 -23.5 -30.75 1 91 191 ILE A C 1
ATOM 1459 O O . ILE A 1 191 ? -0.453 -24.016 -29.672 1 91 191 ILE A O 1
ATOM 1463 N N . LYS A 1 192 ? -1.073 -23 -31.469 1 84.44 192 LYS A N 1
ATOM 1464 C CA . LYS A 1 192 ? -2.463 -22.766 -31.109 1 84.44 192 LYS A CA 1
ATOM 1465 C C . LYS A 1 192 ? -3.189 -24.062 -30.797 1 84.44 192 LYS A C 1
ATOM 1467 O O . LYS A 1 192 ? -4.02 -24.125 -29.891 1 84.44 192 LYS A O 1
ATOM 1472 N N . ASN A 1 193 ? -3.021 -25.156 -31.5 1 84.62 193 ASN A N 1
ATOM 1473 C CA . ASN A 1 193 ? -3.768 -26.406 -31.328 1 84.62 193 ASN A CA 1
ATOM 1474 C C . ASN A 1 193 ? -2.979 -27.422 -30.516 1 84.62 193 ASN A C 1
ATOM 1476 O O . ASN A 1 193 ? -3.078 -28.625 -30.75 1 84.62 193 ASN A O 1
ATOM 1480 N N . THR A 1 194 ? -2.34 -26.891 -29.562 1 90.19 194 THR A N 1
ATOM 1481 C CA . THR A 1 194 ? -1.558 -27.797 -28.734 1 90.19 194 THR A CA 1
ATOM 1482 C C . THR A 1 194 ? -2.457 -28.531 -27.75 1 90.19 194 THR A C 1
ATOM 1484 O O . THR A 1 194 ? -3.602 -28.141 -27.516 1 90.19 194 THR A O 1
ATOM 1487 N N . LYS A 1 195 ? -2.004 -29.703 -27.281 1 89.38 195 LYS A N 1
ATOM 1488 C CA . LYS A 1 195 ? -2.705 -30.5 -26.266 1 89.38 195 LYS A CA 1
ATOM 1489 C C . LYS A 1 195 ? -2.326 -30.062 -24.859 1 89.38 195 LYS A C 1
ATOM 1491 O O . LYS A 1 195 ? -1.261 -29.469 -24.656 1 89.38 195 LYS A O 1
ATOM 1496 N N . TYR A 1 196 ? -3.246 -30.328 -23.938 1 92.06 196 TYR A N 1
ATOM 1497 C CA . TYR A 1 196 ? -2.996 -30 -22.547 1 92.06 196 TYR A CA 1
ATOM 1498 C C . TYR A 1 196 ? -2.758 -31.25 -21.719 1 92.06 196 TYR A C 1
ATOM 1500 O O . TYR A 1 196 ? -3.322 -32.312 -22 1 92.06 196 TYR A O 1
ATOM 1508 N N . ILE A 1 197 ? -1.934 -31.078 -20.766 1 91.31 197 ILE A N 1
ATOM 1509 C CA . ILE A 1 197 ? -1.582 -32.156 -19.875 1 91.31 197 ILE A CA 1
ATOM 1510 C C . ILE A 1 197 ? -2.605 -32.25 -18.734 1 91.31 197 ILE A C 1
ATOM 1512 O O . ILE A 1 197 ? -2.902 -31.25 -18.094 1 91.31 197 ILE A O 1
ATOM 1516 N N . GLU A 1 198 ? -3.182 -33.438 -18.516 1 92.69 198 GLU A N 1
ATOM 1517 C CA . GLU A 1 198 ? -4.184 -33.594 -17.469 1 92.69 198 GLU A CA 1
ATOM 1518 C C . GLU A 1 198 ? -3.527 -33.688 -16.094 1 92.69 198 GLU A C 1
ATOM 1520 O O . GLU A 1 198 ? -3.99 -33.062 -15.133 1 92.69 198 GLU A O 1
ATOM 1525 N N . LYS A 1 199 ? -2.541 -34.594 -16.016 1 94 199 LYS A N 1
ATOM 1526 C CA . LYS A 1 199 ? -1.799 -34.812 -14.781 1 94 199 LYS A CA 1
ATOM 1527 C C . LYS A 1 199 ? -0.294 -34.812 -15.031 1 94 199 LYS A C 1
ATOM 1529 O O . LYS A 1 199 ? 0.175 -35.344 -16.031 1 94 199 LYS A O 1
ATOM 1534 N N . ILE A 1 200 ? 0.435 -34.219 -14.172 1 93.06 200 ILE A N 1
ATOM 1535 C CA . ILE A 1 200 ? 1.887 -34.156 -14.289 1 93.06 200 ILE A CA 1
ATOM 1536 C C . ILE A 1 200 ? 2.523 -34.219 -12.906 1 93.06 200 ILE A C 1
ATOM 1538 O O . ILE A 1 200 ? 1.97 -33.688 -11.938 1 93.06 200 ILE A O 1
ATOM 1542 N N . SER A 1 201 ? 3.619 -34.875 -12.797 1 93.75 201 SER A N 1
ATOM 1543 C CA . SER A 1 201 ? 4.312 -34.969 -11.516 1 93.75 201 SER A CA 1
ATOM 1544 C C . SER A 1 201 ? 4.98 -33.625 -11.164 1 93.75 201 SER A C 1
ATOM 1546 O O . SER A 1 201 ? 5.266 -32.844 -12.047 1 93.75 201 SER A O 1
ATOM 1548 N N . TYR A 1 202 ? 5.285 -33.469 -9.859 1 95.12 202 TYR A N 1
ATOM 1549 C CA . TYR A 1 202 ? 5.984 -32.281 -9.406 1 95.12 202 TYR A CA 1
ATOM 1550 C C . TYR A 1 202 ? 7.316 -32.125 -10.133 1 95.12 202 TYR A C 1
ATOM 1552 O O . TYR A 1 202 ? 7.637 -31.031 -10.617 1 95.12 202 TYR A O 1
ATOM 1560 N N . ASN A 1 203 ? 8.023 -33.188 -10.203 1 92.62 203 ASN A N 1
ATOM 1561 C CA . ASN A 1 203 ? 9.352 -33.188 -10.805 1 92.62 203 ASN A CA 1
ATOM 1562 C C . ASN A 1 203 ? 9.305 -32.719 -12.266 1 92.62 203 ASN A C 1
ATOM 1564 O O . ASN A 1 203 ? 10.078 -31.875 -12.68 1 92.62 203 ASN A O 1
ATOM 1568 N N . ASN A 1 204 ? 8.422 -33.344 -13 1 92.56 204 ASN A N 1
ATOM 1569 C CA . ASN A 1 204 ? 8.305 -33 -14.414 1 92.56 204 ASN A CA 1
ATOM 1570 C C . ASN A 1 204 ? 7.828 -31.578 -14.594 1 92.56 204 ASN A C 1
ATOM 1572 O O . ASN A 1 204 ? 8.297 -30.875 -15.492 1 92.56 204 ASN A O 1
ATOM 1576 N N . MET A 1 205 ? 6.902 -31.172 -13.758 1 94.81 205 MET A N 1
ATOM 1577 C CA . MET A 1 205 ? 6.434 -29.797 -13.852 1 94.81 205 MET A CA 1
ATOM 1578 C C . MET A 1 205 ? 7.555 -28.812 -13.531 1 94.81 205 MET A C 1
ATOM 1580 O O . MET A 1 205 ? 7.684 -27.781 -14.188 1 94.81 205 MET A O 1
ATOM 1584 N N . TYR A 1 206 ? 8.305 -29.125 -12.539 1 94.38 206 TYR A N 1
ATOM 1585 C CA . TYR A 1 206 ? 9.438 -28.281 -12.172 1 94.38 206 TYR A CA 1
ATOM 1586 C C . TYR A 1 206 ? 10.391 -28.109 -13.352 1 94.38 206 TYR A C 1
ATOM 1588 O O . TYR A 1 206 ? 10.852 -27 -13.633 1 94.38 206 TYR A O 1
ATOM 1596 N N . LYS A 1 207 ? 10.688 -29.188 -14.008 1 92.81 207 LYS A N 1
ATOM 1597 C CA . LYS A 1 207 ? 11.586 -29.156 -15.156 1 92.81 207 LYS A CA 1
ATOM 1598 C C . LYS A 1 207 ? 11.023 -28.281 -16.266 1 92.81 207 LYS A C 1
ATOM 1600 O O . LYS A 1 207 ? 11.742 -27.453 -16.844 1 92.81 207 LYS A O 1
ATOM 1605 N N . LEU A 1 208 ? 9.789 -28.5 -16.531 1 93.94 208 LEU A N 1
ATOM 1606 C CA . LEU A 1 208 ? 9.156 -27.688 -17.562 1 93.94 208 LEU A CA 1
ATOM 1607 C C . LEU A 1 208 ? 9.211 -26.203 -17.219 1 93.94 208 LEU A C 1
ATOM 1609 O O . LEU A 1 208 ? 9.609 -25.375 -18.031 1 93.94 208 LEU A O 1
ATOM 1613 N N . ALA A 1 209 ? 8.789 -25.891 -15.969 1 93.69 209 ALA A N 1
ATOM 1614 C CA . ALA A 1 209 ? 8.734 -24.516 -15.5 1 93.69 209 ALA A CA 1
ATOM 1615 C C . ALA A 1 209 ? 10.117 -23.875 -15.492 1 93.69 209 ALA A C 1
ATOM 1617 O O . ALA A 1 209 ? 10.273 -22.703 -15.836 1 93.69 209 ALA A O 1
ATOM 1618 N N . SER A 1 210 ? 11.086 -24.594 -15.172 1 93 210 SER A N 1
ATOM 1619 C CA . SER A 1 210 ? 12.461 -24.109 -15.094 1 93 210 SER A CA 1
ATOM 1620 C C . SER A 1 210 ? 13.039 -23.859 -16.484 1 93 210 SER A C 1
ATOM 1622 O O . SER A 1 210 ? 14.039 -23.156 -16.625 1 93 210 SER A O 1
ATOM 1624 N N . ASN A 1 211 ? 12.469 -24.406 -17.484 1 92.69 211 ASN A N 1
ATOM 1625 C CA . ASN A 1 211 ? 13 -24.281 -18.828 1 92.69 211 ASN A CA 1
ATOM 1626 C C . ASN A 1 211 ? 12.148 -23.344 -19.688 1 92.69 211 ASN A C 1
ATOM 1628 O O . ASN A 1 211 ? 12.297 -23.297 -20.906 1 92.69 211 ASN A O 1
ATOM 1632 N N . GLY A 1 212 ? 11.195 -22.672 -19.031 1 88.94 212 GLY A N 1
ATOM 1633 C CA . GLY A 1 212 ? 10.547 -21.625 -19.781 1 88.94 212 GLY A CA 1
ATOM 1634 C C . GLY A 1 212 ? 9.031 -21.734 -19.781 1 88.94 212 GLY A C 1
ATOM 1635 O O . GLY A 1 212 ? 8.336 -20.828 -20.25 1 88.94 212 GLY A O 1
ATOM 1636 N N . ALA A 1 213 ? 8.547 -22.844 -19.359 1 88 213 ALA A N 1
ATOM 1637 C CA . ALA A 1 213 ? 7.102 -22.922 -19.188 1 88 213 ALA A CA 1
ATOM 1638 C C . ALA A 1 213 ? 6.633 -22.062 -18.016 1 88 213 ALA A C 1
ATOM 1640 O O . ALA A 1 213 ? 6.617 -22.531 -16.875 1 88 213 ALA A O 1
ATOM 1641 N N . CYS A 1 214 ? 6.094 -20.906 -18.234 1 80.69 214 CYS A N 1
ATOM 1642 C CA . CYS A 1 214 ? 5.863 -19.906 -17.203 1 80.69 214 CYS A CA 1
ATOM 1643 C C . CYS A 1 214 ? 4.426 -19.953 -16.703 1 80.69 214 CYS A C 1
ATOM 1645 O O . CYS A 1 214 ? 3.83 -18.922 -16.406 1 80.69 214 CYS A O 1
ATOM 1647 N N . VAL A 1 215 ? 3.896 -21.109 -16.578 1 88.56 215 VAL A N 1
ATOM 1648 C CA . VAL A 1 215 ? 2.514 -21.266 -16.141 1 88.56 215 VAL A CA 1
ATOM 1649 C C . VAL A 1 215 ? 2.461 -21.297 -14.609 1 88.56 215 VAL A C 1
ATOM 1651 O O . VAL A 1 215 ? 1.506 -20.812 -14.008 1 88.56 215 VAL A O 1
ATOM 1654 N N . VAL A 1 216 ? 3.398 -21.859 -13.984 1 93.5 216 VAL A N 1
ATOM 1655 C CA . VAL A 1 216 ? 3.584 -21.906 -12.539 1 93.5 216 VAL A CA 1
ATOM 1656 C C . VAL A 1 216 ? 5.059 -21.688 -12.203 1 93.5 216 VAL A C 1
ATOM 1658 O O . VAL A 1 216 ? 5.941 -22.156 -12.93 1 93.5 216 VAL A O 1
ATOM 1661 N N . HIS A 1 217 ? 5.238 -20.969 -11.203 1 92.5 217 HIS A N 1
ATOM 1662 C CA . HIS A 1 217 ? 6.625 -20.719 -10.828 1 92.5 217 HIS A CA 1
ATOM 1663 C C . HIS A 1 217 ? 7.258 -21.969 -10.234 1 92.5 217 HIS A C 1
ATOM 1665 O O . HIS A 1 217 ? 6.629 -22.672 -9.438 1 92.5 217 HIS A O 1
ATOM 1671 N N . PRO A 1 218 ? 8.531 -22.25 -10.625 1 94.12 218 PRO A N 1
ATOM 1672 C CA . PRO A 1 218 ? 9.211 -23.453 -10.125 1 94.12 218 PRO A CA 1
ATOM 1673 C C . PRO A 1 218 ? 9.227 -23.531 -8.602 1 94.12 218 PRO A C 1
ATOM 1675 O O . PRO A 1 218 ? 9.062 -24.625 -8.039 1 94.12 218 PRO A O 1
ATOM 1678 N N . ARG A 1 219 ? 9.359 -22.469 -7.98 1 93 219 ARG A N 1
ATOM 1679 C CA . ARG A 1 219 ? 9.414 -22.453 -6.52 1 93 219 ARG A CA 1
ATOM 1680 C C . ARG A 1 219 ? 8.109 -22.938 -5.914 1 93 219 ARG A C 1
ATOM 1682 O O . ARG A 1 219 ? 8.117 -23.656 -4.91 1 93 219 ARG A O 1
ATOM 1689 N N . ALA A 1 220 ? 7.082 -22.516 -6.434 1 95.38 220 ALA A N 1
ATOM 1690 C CA . ALA A 1 220 ? 5.777 -22.984 -5.977 1 95.38 220 ALA A CA 1
ATOM 1691 C C . ALA A 1 220 ? 5.645 -24.484 -6.117 1 95.38 220 ALA A C 1
ATOM 1693 O O . ALA A 1 220 ? 5.125 -25.156 -5.223 1 95.38 220 ALA A O 1
ATOM 1694 N N . VAL A 1 221 ? 6.137 -25.016 -7.203 1 96.25 221 VAL A N 1
ATOM 1695 C CA . VAL A 1 221 ? 6.082 -26.453 -7.453 1 96.25 221 VAL A CA 1
ATOM 1696 C C . VAL A 1 221 ? 6.91 -27.203 -6.402 1 96.25 221 VAL A C 1
ATOM 1698 O O . VAL A 1 221 ? 6.477 -28.219 -5.871 1 96.25 221 VAL A O 1
ATOM 1701 N N . MET A 1 222 ? 8.008 -26.641 -6.141 1 95.31 222 MET A N 1
ATOM 1702 C CA . MET A 1 222 ? 8.906 -27.266 -5.16 1 95.31 222 MET A CA 1
ATOM 1703 C C . MET A 1 222 ? 8.242 -27.328 -3.789 1 95.31 222 MET A C 1
ATOM 1705 O O . MET A 1 222 ? 8.359 -28.328 -3.086 1 95.31 222 MET A O 1
ATOM 1709 N N . ILE A 1 223 ? 7.625 -26.312 -3.414 1 95.06 223 ILE A N 1
ATOM 1710 C CA . ILE A 1 223 ? 6.93 -26.281 -2.133 1 95.06 223 ILE A CA 1
ATOM 1711 C C . ILE A 1 223 ? 5.789 -27.297 -2.143 1 95.06 223 ILE A C 1
ATOM 1713 O O . ILE A 1 223 ? 5.574 -28.016 -1.16 1 95.06 223 ILE A O 1
ATOM 1717 N N . GLY A 1 224 ? 5.062 -27.328 -3.221 1 96.25 224 GLY A N 1
ATOM 1718 C CA . GLY A 1 224 ? 4.012 -28.312 -3.359 1 96.25 224 GLY A CA 1
ATOM 1719 C C . GLY A 1 224 ? 4.512 -29.734 -3.18 1 96.25 224 GLY A C 1
ATOM 1720 O O . GLY A 1 224 ? 3.875 -30.547 -2.504 1 96.25 224 GLY A O 1
ATOM 1721 N N . GLU A 1 225 ? 5.641 -29.984 -3.814 1 96.44 225 GLU A N 1
ATOM 1722 C CA . GLU A 1 225 ? 6.246 -31.312 -3.695 1 96.44 225 GLU A CA 1
ATOM 1723 C C . GLU A 1 225 ? 6.656 -31.609 -2.254 1 96.44 225 GLU A C 1
ATOM 1725 O O . GLU A 1 225 ? 6.344 -32.656 -1.719 1 96.44 225 GLU A O 1
ATOM 1730 N N . LYS A 1 226 ? 7.32 -30.672 -1.691 1 95.62 226 LYS A N 1
ATOM 1731 C CA . LYS A 1 226 ? 7.84 -30.828 -0.336 1 95.62 226 LYS A CA 1
ATOM 1732 C C . LYS A 1 226 ? 6.727 -31.188 0.644 1 95.62 226 LYS A C 1
ATOM 1734 O O . LYS A 1 226 ? 6.914 -32 1.535 1 95.62 226 LYS A O 1
ATOM 1739 N N . TYR A 1 227 ? 5.582 -30.609 0.497 1 95.62 227 TYR A N 1
ATOM 1740 C CA . TYR A 1 227 ? 4.496 -30.781 1.455 1 95.62 227 TYR A CA 1
ATOM 1741 C C . TYR A 1 227 ? 3.391 -31.656 0.874 1 95.62 227 TYR A C 1
ATOM 1743 O O . TYR A 1 227 ? 2.34 -31.828 1.495 1 95.62 227 TYR A O 1
ATOM 1751 N N . ASN A 1 228 ? 3.613 -32.156 -0.338 1 95.56 228 ASN A N 1
ATOM 1752 C CA . ASN A 1 228 ? 2.68 -33.031 -1.031 1 95.56 228 ASN A CA 1
ATOM 1753 C C . ASN A 1 228 ? 1.3 -32.406 -1.164 1 95.56 228 ASN A C 1
ATOM 1755 O O . ASN A 1 228 ? 0.291 -33.031 -0.816 1 95.56 228 ASN A O 1
ATOM 1759 N N . ILE A 1 229 ? 1.271 -31.203 -1.548 1 96.5 229 ILE A N 1
ATOM 1760 C CA . ILE A 1 229 ? 0.019 -30.5 -1.788 1 96.5 229 ILE A CA 1
ATOM 1761 C C . ILE A 1 229 ? -0.287 -30.484 -3.285 1 96.5 229 ILE A C 1
ATOM 1763 O O . ILE A 1 229 ? 0.491 -29.953 -4.078 1 96.5 229 ILE A O 1
ATOM 1767 N N . PRO A 1 230 ? -1.417 -31.031 -3.672 1 97.69 230 PRO A N 1
ATOM 1768 C CA . PRO A 1 230 ? -1.772 -30.984 -5.09 1 97.69 230 PRO A CA 1
ATOM 1769 C C . PRO A 1 230 ? -1.99 -29.547 -5.594 1 97.69 230 PRO A C 1
ATOM 1771 O O . PRO A 1 230 ? -2.572 -28.734 -4.887 1 97.69 230 PRO A O 1
ATOM 1774 N N . ILE A 1 231 ? -1.463 -29.25 -6.715 1 98.12 231 ILE A N 1
ATOM 1775 C CA . ILE A 1 231 ? -1.617 -27.953 -7.363 1 98.12 231 ILE A CA 1
ATOM 1776 C C . ILE A 1 231 ? -2.365 -28.109 -8.68 1 98.12 231 ILE A C 1
ATOM 1778 O O . ILE A 1 231 ? -1.994 -28.953 -9.516 1 98.12 231 ILE A O 1
ATOM 1782 N N . ARG A 1 232 ? -3.355 -27.406 -8.852 1 97.62 232 ARG A N 1
ATOM 1783 C CA . ARG A 1 232 ? -4.109 -27.438 -10.102 1 97.62 232 ARG A CA 1
ATOM 1784 C C . ARG A 1 232 ? -3.961 -26.125 -10.867 1 97.62 232 ARG A C 1
ATOM 1786 O O . ARG A 1 232 ? -4.156 -25.047 -10.305 1 97.62 232 ARG A O 1
ATOM 1793 N N . VAL A 1 233 ? -3.541 -26.25 -12.078 1 96.69 233 VAL A N 1
ATOM 1794 C CA . VAL A 1 233 ? -3.467 -25.094 -12.977 1 96.69 233 VAL A CA 1
ATOM 1795 C C . VAL A 1 233 ? -4.691 -25.062 -13.883 1 96.69 233 VAL A C 1
ATOM 1797 O O . VAL A 1 233 ? -4.957 -26.031 -14.609 1 96.69 233 VAL A O 1
ATOM 1800 N N . CYS A 1 234 ? -5.41 -24.016 -13.852 1 94.62 234 CYS A N 1
ATOM 1801 C CA . CYS A 1 234 ? -6.633 -23.938 -14.648 1 94.62 234 CYS A CA 1
ATOM 1802 C C . CYS A 1 234 ? -6.902 -22.516 -15.109 1 94.62 234 CYS A C 1
ATOM 1804 O O . CYS A 1 234 ? -6.234 -21.578 -14.672 1 94.62 234 CYS A O 1
ATOM 1806 N N . SER A 1 235 ? -7.84 -22.391 -16.031 1 92.88 235 SER A N 1
ATOM 1807 C CA . SER A 1 235 ? -8.18 -21.094 -16.594 1 92.88 235 SER A CA 1
ATOM 1808 C C . SER A 1 235 ? -9.312 -20.422 -15.82 1 92.88 235 SER A C 1
ATOM 1810 O O . SER A 1 235 ? -10.258 -21.094 -15.398 1 92.88 235 SER A O 1
ATOM 1812 N N . ILE A 1 236 ? -9.172 -19.109 -15.664 1 93 236 ILE A N 1
ATOM 1813 C CA . ILE A 1 236 ? -10.234 -18.359 -15.016 1 93 236 ILE A CA 1
ATOM 1814 C C . ILE A 1 236 ? -11.445 -18.266 -15.945 1 93 236 ILE A C 1
ATOM 1816 O O . ILE A 1 236 ? -12.562 -18.016 -15.5 1 93 236 ILE A O 1
ATOM 1820 N N . PHE A 1 237 ? -11.281 -18.547 -17.25 1 90.88 237 PHE A N 1
ATOM 1821 C CA . PHE A 1 237 ? -12.32 -18.312 -18.234 1 90.88 237 PHE A CA 1
ATOM 1822 C C . PHE A 1 237 ? -13.031 -19.609 -18.609 1 90.88 237 PHE A C 1
ATOM 1824 O O . PHE A 1 237 ? -14.008 -19.594 -19.344 1 90.88 237 PHE A O 1
ATOM 1831 N N . SER A 1 238 ? -12.508 -20.688 -18.125 1 88.19 238 SER A N 1
ATOM 1832 C CA . SER A 1 238 ? -13.109 -21.969 -18.484 1 88.19 238 SER A CA 1
ATOM 1833 C C . SER A 1 238 ? -13.414 -22.797 -17.234 1 88.19 238 SER A C 1
ATOM 1835 O O 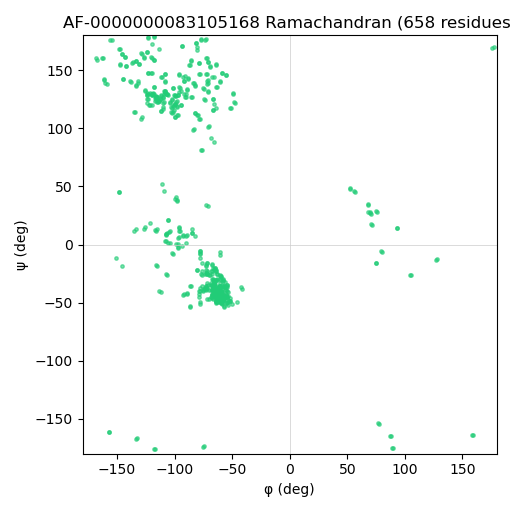. SER A 1 238 ? -12.938 -22.484 -16.141 1 88.19 238 SER A O 1
ATOM 1837 N N . ASN A 1 239 ? -14.211 -23.75 -17.438 1 87.5 239 ASN A N 1
ATOM 1838 C CA . ASN A 1 239 ? -14.562 -24.641 -16.328 1 87.5 239 ASN A CA 1
ATOM 1839 C C . ASN A 1 239 ? -13.828 -25.984 -16.438 1 87.5 239 ASN A C 1
ATOM 1841 O O . ASN A 1 239 ? -14.195 -26.953 -15.766 1 87.5 239 ASN A O 1
ATOM 1845 N N . THR A 1 240 ? -12.883 -25.938 -17.344 1 88.56 240 THR A N 1
ATOM 1846 C CA . THR A 1 240 ? -12.094 -27.172 -17.438 1 88.56 240 THR A CA 1
ATOM 1847 C C . THR A 1 240 ? -11.336 -27.422 -16.141 1 88.56 240 THR A C 1
ATOM 1849 O O . THR A 1 240 ? -11.055 -26.484 -15.391 1 88.56 240 THR A O 1
ATOM 1852 N N . LEU A 1 241 ? -11.023 -28.641 -15.883 1 91.75 241 LEU A N 1
ATOM 1853 C CA . LEU A 1 241 ? -10.328 -29 -14.656 1 91.75 241 LEU A CA 1
ATOM 1854 C C . LEU A 1 241 ? -8.875 -28.531 -14.695 1 91.75 241 LEU A C 1
ATOM 1856 O O . LEU A 1 241 ? -8.273 -28.281 -13.656 1 91.75 241 LEU A O 1
ATOM 1860 N N . GLY A 1 242 ? -8.344 -28.391 -15.922 1 95.44 242 GLY A N 1
ATOM 1861 C CA . GLY A 1 242 ? -6.961 -27.984 -16.062 1 95.44 242 GLY A CA 1
ATOM 1862 C C . GLY A 1 242 ? -5.969 -29.094 -15.797 1 95.44 242 GLY A C 1
ATOM 1863 O O . GLY A 1 242 ? -6.242 -30.266 -16.094 1 95.44 242 GLY A O 1
ATOM 1864 N N . THR A 1 243 ? -4.773 -28.766 -15.398 1 96.5 243 THR A N 1
ATOM 1865 C CA . THR A 1 243 ? -3.703 -29.719 -15.148 1 96.5 243 THR A CA 1
ATOM 1866 C C . THR A 1 243 ? -3.471 -29.891 -13.648 1 96.5 243 THR A C 1
ATOM 1868 O O . THR A 1 243 ? -3.336 -28.891 -12.922 1 96.5 243 THR A O 1
ATOM 1871 N N . LEU A 1 244 ? -3.457 -31.141 -13.219 1 96.94 244 LEU A N 1
ATOM 1872 C CA . LEU A 1 244 ? -3.174 -31.438 -11.82 1 96.94 244 LEU A CA 1
ATOM 1873 C C . LEU A 1 244 ? -1.713 -31.828 -11.625 1 96.94 244 LEU A C 1
ATOM 1875 O O . LEU A 1 244 ? -1.23 -32.75 -12.266 1 96.94 244 LEU A O 1
ATOM 1879 N N . ILE A 1 245 ? -1.033 -31.062 -10.867 1 96.44 245 ILE A N 1
ATOM 1880 C CA . ILE A 1 245 ? 0.345 -31.359 -10.492 1 96.44 245 ILE A CA 1
ATOM 1881 C C . ILE A 1 245 ? 0.366 -32.094 -9.156 1 96.44 245 ILE A C 1
ATOM 1883 O O . ILE A 1 245 ? -0.065 -31.578 -8.133 1 96.44 245 ILE A O 1
ATOM 1887 N N . THR A 1 246 ? 0.888 -33.281 -9.141 1 95.38 246 THR A N 1
ATOM 1888 C CA . THR A 1 246 ? 0.854 -34.125 -7.945 1 95.38 246 THR A CA 1
ATOM 1889 C C . THR A 1 246 ? 1.999 -35.125 -7.961 1 95.38 246 THR A C 1
ATOM 1891 O O . THR A 1 246 ? 2.871 -35.062 -8.828 1 95.38 246 THR A O 1
ATOM 1894 N N . ASN A 1 247 ? 2.094 -35.875 -6.871 1 89.25 247 ASN A N 1
ATOM 1895 C CA . ASN A 1 247 ? 3.088 -36.969 -6.82 1 89.25 247 ASN A CA 1
ATOM 1896 C C . ASN A 1 247 ? 2.707 -38.125 -7.727 1 89.25 247 ASN A C 1
ATOM 1898 O O . ASN A 1 247 ? 3.131 -39.25 -7.496 1 89.25 247 ASN A O 1
ATOM 1902 N N . TYR A 1 248 ? 2.107 -37.75 -8.758 1 76.5 248 TYR A N 1
ATOM 1903 C CA . TYR A 1 248 ? 1.695 -38.719 -9.773 1 76.5 248 TYR A CA 1
ATOM 1904 C C . TYR A 1 248 ? 2.906 -39.375 -10.406 1 76.5 248 TYR A C 1
ATOM 1906 O O . TYR A 1 248 ? 3.926 -38.719 -10.656 1 76.5 248 TYR A O 1
ATOM 1914 N N . ASN A 1 249 ? 3.023 -40.688 -10.234 1 69.56 249 ASN A N 1
ATOM 1915 C CA . ASN A 1 249 ? 4.07 -41.406 -10.969 1 69.56 249 ASN A CA 1
ATOM 1916 C C . ASN A 1 249 ? 3.818 -41.375 -12.477 1 69.56 249 ASN A C 1
ATOM 1918 O O . ASN A 1 249 ? 2.924 -42.062 -12.977 1 69.56 249 ASN A O 1
ATOM 1922 N N . ASP A 1 250 ? 4.281 -40.406 -13.133 1 62.16 250 ASP A N 1
ATOM 1923 C CA . ASP A 1 250 ? 4.145 -40.156 -14.562 1 62.16 250 ASP A CA 1
ATOM 1924 C C . ASP A 1 250 ? 4.863 -41.25 -15.375 1 62.16 250 ASP A C 1
ATOM 1926 O O . ASP A 1 250 ? 4.863 -41.188 -16.609 1 62.16 250 ASP A O 1
ATOM 1930 N N . ASN A 1 251 ? 5.855 -42 -14.688 1 54.09 251 ASN A N 1
ATOM 1931 C CA . ASN A 1 251 ? 6.75 -42.844 -15.445 1 54.09 251 ASN A CA 1
ATOM 1932 C C . ASN A 1 251 ? 6.008 -43.594 -16.547 1 54.09 251 ASN A C 1
ATOM 1934 O O . ASN A 1 251 ? 6.59 -43.938 -17.578 1 54.09 251 ASN A O 1
ATOM 1938 N N . ASN A 1 252 ? 4.84 -44 -16.219 1 50.84 252 ASN A N 1
ATOM 1939 C CA . ASN A 1 252 ? 4.406 -45.062 -17.094 1 50.84 252 ASN A CA 1
ATOM 1940 C C . ASN A 1 252 ? 3.826 -44.531 -18.391 1 50.84 252 ASN A C 1
ATOM 1942 O O . ASN A 1 252 ? 3.535 -45.281 -19.312 1 50.84 252 ASN A O 1
ATOM 1946 N N . MET A 1 253 ? 3.896 -43.156 -18.703 1 56.41 253 MET A N 1
ATOM 1947 C CA . MET A 1 253 ? 3.01 -43.281 -19.859 1 56.41 253 MET A CA 1
ATOM 1948 C C . MET A 1 253 ? 3.398 -42.312 -20.969 1 56.41 253 MET A C 1
ATOM 1950 O O . MET A 1 253 ? 2.984 -42.5 -22.109 1 56.41 253 MET A O 1
ATOM 1954 N N . LYS A 1 254 ? 4.215 -41.188 -20.734 1 73.31 254 LYS A N 1
ATOM 1955 C CA . LYS A 1 254 ? 4.27 -40.344 -21.938 1 73.31 254 LYS A CA 1
ATOM 1956 C C . LYS A 1 254 ? 5.707 -40.156 -22.422 1 73.31 254 LYS A C 1
ATOM 1958 O O . LYS A 1 254 ? 6.605 -39.875 -21.625 1 73.31 254 LYS A O 1
ATOM 1963 N N . LYS A 1 255 ? 5.996 -40.625 -23.766 1 83.56 255 LYS A N 1
ATOM 1964 C CA . LYS A 1 255 ? 7.285 -40.469 -24.422 1 83.56 255 LYS A CA 1
ATOM 1965 C C . LYS A 1 255 ? 7.805 -39.031 -24.234 1 83.56 255 LYS A C 1
ATOM 1967 O O . LYS A 1 255 ? 8.883 -38.844 -23.672 1 83.56 255 LYS A O 1
ATOM 1972 N N . VAL A 1 256 ? 6.98 -38.062 -24.516 1 89.81 256 VAL A N 1
ATOM 1973 C CA . VAL A 1 256 ? 7.312 -36.656 -24.359 1 89.81 256 VAL A CA 1
ATOM 1974 C C . VAL A 1 256 ? 6.391 -36.031 -23.312 1 89.81 256 VAL A C 1
ATOM 1976 O O . VAL A 1 256 ? 5.168 -36.156 -23.391 1 89.81 256 VAL A O 1
ATOM 1979 N N . ILE A 1 257 ? 7.051 -35.469 -22.312 1 90.19 257 ILE A N 1
ATOM 1980 C CA . ILE A 1 257 ? 6.32 -34.844 -21.219 1 90.19 257 ILE A CA 1
ATOM 1981 C C . ILE A 1 257 ? 5.824 -33.469 -21.641 1 90.19 257 ILE A C 1
ATOM 1983 O O . ILE A 1 257 ? 4.703 -33.062 -21.312 1 90.19 257 ILE A O 1
ATOM 1987 N N . GLY A 1 258 ? 6.672 -32.719 -22.312 1 92.25 258 GLY A N 1
ATOM 1988 C CA . GLY A 1 258 ? 6.344 -31.391 -22.797 1 92.25 258 GLY A CA 1
ATOM 1989 C C . GLY A 1 258 ? 7.516 -30.688 -23.453 1 92.25 258 GLY A C 1
ATOM 1990 O O . GLY A 1 258 ? 8.641 -31.203 -23.438 1 92.25 258 GLY A O 1
ATOM 1991 N N . ILE A 1 259 ? 7.215 -29.578 -24.109 1 92.88 259 ILE A N 1
ATOM 1992 C CA . ILE A 1 259 ? 8.203 -28.734 -24.766 1 92.88 259 ILE A CA 1
ATOM 1993 C C . ILE A 1 259 ? 8.172 -27.328 -24.156 1 92.88 259 ILE A C 1
ATOM 1995 O O . ILE A 1 259 ? 7.129 -26.688 -24.156 1 92.88 259 ILE A O 1
ATOM 1999 N N . ALA A 1 260 ? 9.242 -26.891 -23.609 1 94.88 260 ALA A N 1
ATOM 2000 C CA . ALA A 1 260 ? 9.367 -25.547 -23.031 1 94.88 260 ALA A CA 1
ATOM 2001 C C . ALA A 1 260 ? 10.25 -24.672 -23.906 1 94.88 260 ALA A C 1
ATOM 2003 O O . ALA A 1 260 ? 11.266 -25.125 -24.438 1 94.88 260 ALA A O 1
ATOM 2004 N N . VAL A 1 261 ? 9.883 -23.422 -24.062 1 94.38 261 VAL A N 1
ATOM 2005 C CA . VAL A 1 261 ? 10.633 -22.484 -24.891 1 94.38 261 VAL A CA 1
ATOM 2006 C C . VAL A 1 261 ? 11.031 -21.266 -24.062 1 94.38 261 VAL A C 1
ATOM 2008 O O . VAL A 1 261 ? 10.195 -20.656 -23.406 1 94.38 261 VAL A O 1
ATOM 2011 N N . ARG A 1 262 ? 12.219 -20.953 -24.016 1 93.31 262 ARG A N 1
ATOM 2012 C CA . ARG A 1 262 ? 12.758 -19.75 -23.375 1 93.31 262 ARG A CA 1
ATOM 2013 C C . ARG A 1 262 ? 13.359 -18.797 -24.391 1 93.31 262 ARG A C 1
ATOM 2015 O O . ARG A 1 262 ? 14.25 -19.188 -25.156 1 93.31 262 ARG A O 1
ATOM 2022 N N . ASN A 1 263 ? 12.859 -17.594 -24.391 1 91.12 263 ASN A N 1
ATOM 2023 C CA . ASN A 1 263 ? 13.344 -16.594 -25.328 1 91.12 263 ASN A CA 1
ATOM 2024 C C . ASN A 1 263 ? 14.391 -15.688 -24.703 1 91.12 263 ASN A C 1
ATOM 2026 O O . ASN A 1 263 ? 14.195 -15.18 -23.594 1 91.12 263 ASN A O 1
ATOM 2030 N N . GLU A 1 264 ? 15.453 -15.547 -25.328 1 91.19 264 GLU A N 1
ATOM 2031 C CA . GLU A 1 264 ? 16.469 -14.57 -24.969 1 91.19 264 GLU A CA 1
ATOM 2032 C C . GLU A 1 264 ? 16.688 -13.547 -26.078 1 91.19 264 GLU A C 1
ATOM 2034 O O . GLU A 1 264 ? 15.961 -13.555 -27.078 1 91.19 264 GLU A O 1
ATOM 2039 N N . GLU A 1 265 ? 17.516 -12.594 -25.938 1 88.44 265 GLU A N 1
ATOM 2040 C CA . GLU A 1 265 ? 17.688 -11.469 -26.859 1 88.44 265 GLU A CA 1
ATOM 2041 C C . GLU A 1 265 ? 17.953 -11.953 -28.281 1 88.44 265 GLU A C 1
ATOM 2043 O O . GLU A 1 265 ? 17.297 -11.5 -29.234 1 88.44 265 GLU A O 1
ATOM 2048 N N . ASN A 1 266 ? 18.891 -12.875 -28.469 1 88.81 266 ASN A N 1
ATOM 2049 C CA . ASN A 1 266 ? 19.281 -13.227 -29.828 1 88.81 266 ASN A CA 1
ATOM 2050 C C . ASN A 1 266 ? 18.953 -14.68 -30.156 1 88.81 266 ASN A C 1
ATOM 2052 O O . ASN A 1 266 ? 18.969 -15.086 -31.312 1 88.81 266 ASN A O 1
ATOM 2056 N N . ARG A 1 267 ? 18.734 -15.414 -29.141 1 91.75 267 ARG A N 1
ATOM 2057 C CA . ARG A 1 267 ? 18.516 -16.844 -29.344 1 91.75 267 ARG A CA 1
ATOM 2058 C C . ARG A 1 267 ? 17.359 -17.344 -28.484 1 91.75 267 ARG A C 1
ATOM 2060 O O . ARG A 1 267 ? 17 -16.703 -27.484 1 91.75 267 ARG A O 1
ATOM 2067 N N . SER A 1 268 ? 16.812 -18.391 -28.922 1 94.62 268 SER A N 1
ATOM 2068 C CA . SER A 1 268 ? 15.773 -19.078 -28.156 1 94.62 268 SER A CA 1
ATOM 2069 C C . SER A 1 268 ? 16.188 -20.516 -27.828 1 94.62 268 SER A C 1
ATOM 2071 O O . SER A 1 268 ? 16.922 -21.141 -28.578 1 94.62 268 SER A O 1
ATOM 2073 N N . PHE A 1 269 ? 15.766 -20.953 -26.75 1 95.19 269 PHE A N 1
ATOM 2074 C CA . PHE A 1 269 ? 16.031 -22.312 -26.281 1 95.19 269 PHE A CA 1
ATOM 2075 C C . PHE A 1 269 ? 14.766 -23.156 -26.297 1 95.19 269 PHE A C 1
ATOM 2077 O O . PHE A 1 269 ? 13.781 -22.812 -25.625 1 95.19 269 PHE A O 1
ATOM 2084 N N . ILE A 1 270 ? 14.797 -24.188 -27.078 1 94.88 270 ILE A N 1
ATOM 2085 C CA . ILE A 1 270 ? 13.695 -25.141 -27.125 1 94.88 270 ILE A CA 1
ATOM 2086 C C . ILE A 1 270 ? 14.078 -26.391 -26.359 1 94.88 270 ILE A C 1
ATOM 2088 O O . ILE A 1 270 ? 14.945 -27.156 -26.797 1 94.88 270 ILE A O 1
ATOM 2092 N N . SER A 1 271 ? 13.383 -26.641 -25.266 1 95.25 271 SER A N 1
ATOM 2093 C CA . SER A 1 271 ? 13.695 -27.812 -24.453 1 95.25 271 SER A CA 1
ATOM 2094 C C . SER A 1 271 ? 12.594 -28.859 -24.547 1 95.25 271 SER A C 1
ATOM 2096 O O . SER A 1 271 ? 11.438 -28.594 -24.219 1 95.25 271 SER A O 1
ATOM 2098 N N . ILE A 1 272 ? 12.969 -30.016 -24.969 1 93.25 272 ILE A N 1
ATOM 2099 C CA . ILE A 1 272 ? 12.062 -31.156 -25.016 1 93.25 272 ILE A CA 1
ATOM 2100 C C . ILE A 1 272 ? 12.305 -32.062 -23.812 1 93.25 272 ILE A C 1
ATOM 2102 O O . ILE A 1 272 ? 13.383 -32.656 -23.688 1 93.25 272 ILE A O 1
ATOM 2106 N N . LEU A 1 273 ? 11.336 -32.156 -23 1 93.12 273 LEU A N 1
ATOM 2107 C CA . LEU A 1 273 ? 11.43 -33.031 -21.844 1 93.12 273 LEU A CA 1
ATOM 2108 C C . LEU A 1 273 ? 10.789 -34.406 -22.125 1 93.12 273 LEU A C 1
ATOM 2110 O O . LEU A 1 273 ? 9.695 -34.469 -22.688 1 93.12 273 LEU A O 1
ATOM 2114 N N . PHE A 1 274 ? 11.508 -35.469 -21.797 1 91.19 274 PHE A N 1
ATOM 2115 C CA . PHE A 1 274 ? 11.023 -36.812 -22.094 1 91.19 274 PHE A CA 1
ATOM 2116 C C . PHE A 1 274 ? 11.391 -37.781 -20.969 1 91.19 274 PHE A C 1
ATOM 2118 O O . PHE A 1 274 ? 12.227 -37.469 -20.125 1 91.19 274 PHE A O 1
ATOM 2125 N N . SER A 1 275 ? 10.703 -38.906 -20.938 1 88.25 275 SER A N 1
ATOM 2126 C CA . SER A 1 275 ? 11.039 -39.969 -19.969 1 88.25 275 SER A CA 1
ATOM 2127 C C . SER A 1 275 ? 12.359 -40.656 -20.344 1 88.25 275 SER A C 1
ATOM 2129 O O . SER A 1 275 ? 12.625 -40.906 -21.516 1 88.25 275 SER A O 1
ATOM 2131 N N . GLU A 1 276 ? 13.086 -40.938 -19.344 1 86.88 276 GLU A N 1
ATOM 2132 C CA . GLU A 1 276 ? 14.438 -41.469 -19.531 1 86.88 276 GLU A CA 1
ATOM 2133 C C . GLU A 1 276 ? 14.422 -42.719 -20.359 1 86.88 276 GLU A C 1
ATOM 2135 O O . GLU A 1 276 ? 15.352 -42.969 -21.141 1 86.88 276 GLU A O 1
ATOM 2140 N N . GLU A 1 277 ? 13.406 -43.5 -20.281 1 86.25 277 GLU A N 1
ATOM 2141 C CA . GLU A 1 277 ? 13.312 -44.781 -20.984 1 86.25 277 GLU A CA 1
ATOM 2142 C C . GLU A 1 277 ? 13.227 -44.562 -22.5 1 86.25 277 GLU A C 1
ATOM 2144 O O . GLU A 1 277 ? 13.523 -45.5 -23.266 1 86.25 277 GLU A O 1
ATOM 2149 N N . TYR A 1 278 ? 12.906 -43.375 -22.891 1 88.25 278 TYR A N 1
ATOM 2150 C CA . TYR A 1 278 ? 12.727 -43.125 -24.312 1 88.25 278 TYR A CA 1
ATOM 2151 C C . TYR A 1 278 ? 13.883 -42.312 -24.891 1 88.25 278 TYR A C 1
ATOM 2153 O O . TYR A 1 278 ? 13.805 -41.812 -26 1 88.25 278 TYR A O 1
ATOM 2161 N N . LYS A 1 279 ? 14.867 -42.156 -24.125 1 88.81 279 LYS A N 1
ATOM 2162 C CA . LYS A 1 279 ? 16 -41.312 -24.516 1 88.81 279 LYS A CA 1
ATOM 2163 C C . LYS A 1 279 ? 16.547 -41.75 -25.875 1 88.81 279 LYS A C 1
ATOM 2165 O O . LYS A 1 279 ? 16.781 -40.938 -26.75 1 88.81 279 LYS A O 1
ATOM 2170 N N . ALA A 1 280 ? 16.75 -43.031 -26.047 1 89.31 280 ALA A N 1
ATOM 2171 C CA . ALA A 1 280 ? 17.312 -43.531 -27.281 1 89.31 280 ALA A CA 1
ATOM 2172 C C . ALA A 1 280 ? 16.422 -43.219 -28.469 1 89.31 280 ALA A C 1
ATOM 2174 O O . ALA A 1 280 ? 16.891 -42.781 -29.531 1 89.31 280 ALA A O 1
ATOM 2175 N N . GLU A 1 281 ? 15.219 -43.5 -28.281 1 88.44 281 GLU A N 1
ATOM 2176 C CA . GLU A 1 281 ? 14.25 -43.25 -29.359 1 88.44 281 GLU A CA 1
ATOM 2177 C C . GLU A 1 281 ? 14.188 -41.781 -29.719 1 88.44 281 GLU A C 1
ATOM 2179 O O . GLU A 1 281 ? 14.18 -41.406 -30.891 1 88.44 281 GLU A O 1
ATOM 2184 N N . ILE A 1 282 ? 14.102 -40.938 -28.734 1 88.19 282 ILE A N 1
ATOM 2185 C CA . ILE A 1 282 ? 13.992 -39.5 -28.938 1 88.19 282 ILE A CA 1
ATOM 2186 C C . ILE A 1 282 ? 15.242 -38.969 -29.641 1 88.19 282 ILE A C 1
ATOM 2188 O O . ILE A 1 282 ? 15.148 -38.156 -30.562 1 88.19 282 ILE A O 1
ATOM 2192 N N . THR A 1 283 ? 16.375 -39.406 -29.188 1 87.06 283 THR A N 1
ATOM 2193 C CA . THR A 1 283 ? 17.641 -39.031 -29.797 1 87.06 283 THR A CA 1
ATOM 2194 C C . THR A 1 283 ? 17.672 -39.406 -31.266 1 87.06 283 THR A C 1
ATOM 2196 O O . THR A 1 283 ? 18.156 -38.625 -32.094 1 87.06 283 THR A O 1
ATOM 2199 N N . LYS A 1 284 ? 17.25 -40.562 -31.5 1 88.62 284 LYS A N 1
ATOM 2200 C CA . LYS A 1 284 ? 17.203 -41 -32.875 1 88.62 284 LYS A CA 1
ATOM 2201 C C . LYS A 1 284 ? 16.312 -40.094 -33.719 1 88.62 284 LYS A C 1
ATOM 2203 O O . LYS A 1 284 ? 16.672 -39.719 -34.844 1 88.62 284 LYS A O 1
ATOM 2208 N N . ASN A 1 285 ? 15.117 -39.812 -33.25 1 87 285 ASN A N 1
ATOM 2209 C CA . ASN A 1 285 ? 14.203 -38.938 -33.969 1 87 285 ASN A CA 1
ATOM 2210 C C . ASN A 1 285 ? 14.844 -37.562 -34.25 1 87 285 ASN A C 1
ATOM 2212 O O . ASN A 1 285 ? 14.648 -37 -35.312 1 87 285 ASN A O 1
ATOM 2216 N N . ILE A 1 286 ? 15.57 -37.062 -33.312 1 84.94 286 ILE A N 1
ATOM 2217 C CA . ILE A 1 286 ? 16.219 -35.781 -33.469 1 84.94 286 ILE A CA 1
ATOM 2218 C C . ILE A 1 286 ? 17.297 -35.844 -34.531 1 84.94 286 ILE A C 1
ATOM 2220 O O . ILE A 1 286 ? 17.453 -34.938 -35.344 1 84.94 286 ILE A O 1
ATOM 2224 N N . CYS A 1 287 ? 18.094 -36.938 -34.375 1 83.06 287 CYS A N 1
ATOM 2225 C CA . CYS A 1 287 ? 19.125 -37.125 -35.406 1 83.06 287 CYS A CA 1
ATOM 2226 C C . CYS A 1 287 ? 18.516 -37.156 -36.812 1 83.06 287 CYS A C 1
ATOM 2228 O O . CYS A 1 287 ? 19.062 -36.562 -37.719 1 83.06 287 CYS A O 1
ATOM 2230 N N . ASP A 1 288 ? 17.469 -37.812 -36.906 1 85.06 288 ASP A N 1
ATOM 2231 C CA . ASP A 1 288 ? 16.781 -37.875 -38.188 1 85.06 288 ASP A CA 1
ATOM 2232 C C . ASP A 1 288 ? 16.312 -36.469 -38.594 1 85.06 288 ASP A C 1
ATOM 2234 O O . ASP A 1 288 ? 16.422 -36.125 -39.781 1 85.06 288 ASP A O 1
ATOM 2238 N N . TYR A 1 289 ? 15.805 -35.719 -37.688 1 82.88 289 TYR A N 1
ATOM 2239 C CA . TYR A 1 289 ? 15.344 -34.344 -37.969 1 82.88 289 TYR A CA 1
ATOM 2240 C C . TYR A 1 289 ? 16.5 -33.469 -38.406 1 82.88 289 TYR A C 1
ATOM 2242 O O . TYR A 1 289 ? 16.375 -32.688 -39.375 1 82.88 289 TYR A O 1
ATOM 2250 N N . LEU A 1 290 ? 17.625 -33.594 -37.719 1 81.75 290 LEU A N 1
ATOM 2251 C CA . LEU A 1 290 ? 18.797 -32.75 -38.031 1 81.75 290 LEU A CA 1
ATOM 2252 C C . LEU A 1 290 ? 19.359 -33.125 -39.375 1 81.75 290 LEU A C 1
ATOM 2254 O O . LEU A 1 290 ? 19.844 -32.25 -40.125 1 81.75 290 LEU A O 1
ATOM 2258 N N . ASN A 1 291 ? 19.266 -34.344 -39.688 1 81.25 291 ASN A N 1
ATOM 2259 C CA . ASN A 1 291 ? 19.781 -34.812 -40.969 1 81.25 291 ASN A CA 1
ATOM 2260 C C . ASN A 1 291 ? 18.906 -34.344 -42.125 1 81.25 291 ASN A C 1
ATOM 2262 O O . ASN A 1 291 ? 19.406 -34.156 -43.219 1 81.25 291 ASN A O 1
ATOM 2266 N N . SER A 1 292 ? 17.75 -34.25 -41.906 1 75.94 292 SER A N 1
ATOM 2267 C CA . SER A 1 292 ? 16.828 -33.812 -42.938 1 75.94 292 SER A CA 1
ATOM 2268 C C . SER A 1 292 ? 16.875 -32.312 -43.156 1 75.94 292 SER A C 1
ATOM 2270 O O . SER A 1 292 ? 16.453 -31.812 -44.188 1 75.94 292 SER A O 1
ATOM 2272 N N . ASN A 1 293 ? 17.266 -31.547 -42.188 1 67.31 293 ASN A N 1
ATOM 2273 C CA . ASN A 1 293 ? 17.266 -30.078 -42.281 1 67.31 293 ASN A CA 1
ATOM 2274 C C . ASN A 1 293 ? 18.672 -29.516 -42.312 1 67.31 293 ASN A C 1
ATOM 2276 O O . ASN A 1 293 ? 18.984 -28.531 -41.625 1 67.31 293 ASN A O 1
ATOM 2280 N N . LYS A 1 294 ? 19.641 -29.984 -43.219 1 60.5 294 LYS A N 1
ATOM 2281 C CA . LYS A 1 294 ? 21.062 -29.656 -43.312 1 60.5 294 LYS A CA 1
ATOM 2282 C C . LYS A 1 294 ? 21.25 -28.156 -43.562 1 60.5 294 LYS A C 1
ATOM 2284 O O . LYS A 1 294 ? 22.25 -27.578 -43.125 1 60.5 294 LYS A O 1
ATOM 2289 N N . LYS A 1 295 ? 20.625 -27.5 -44.281 1 54.41 295 LYS A N 1
ATOM 2290 C CA . LYS A 1 295 ? 20.922 -26.109 -44.625 1 54.41 295 LYS A CA 1
ATOM 2291 C C . LYS A 1 295 ? 20.781 -25.203 -43.438 1 54.41 295 LYS A C 1
ATOM 2293 O O . LYS A 1 295 ? 21.453 -24.172 -43.344 1 54.41 295 LYS A O 1
ATOM 2298 N N . GLU A 1 296 ? 19.891 -25.5 -42.594 1 56.91 296 GLU A N 1
ATOM 2299 C CA . GLU A 1 296 ? 19.578 -24.641 -41.438 1 56.91 296 GLU A CA 1
ATOM 2300 C C . GLU A 1 296 ? 20.359 -25.078 -40.219 1 56.91 296 GLU A C 1
ATOM 2302 O O . GLU A 1 296 ? 20.188 -24.5 -39.125 1 56.91 296 GLU A O 1
ATOM 2307 N N . LYS A 1 297 ? 21.188 -26.172 -40.344 1 56.34 297 LYS A N 1
ATOM 2308 C CA . LYS A 1 297 ? 22.016 -26.797 -39.312 1 56.34 297 LYS A CA 1
ATOM 2309 C C . LYS A 1 297 ? 23.047 -25.812 -38.75 1 56.34 297 LYS A C 1
ATOM 2311 O O . LYS A 1 297 ? 23.391 -25.859 -37.594 1 56.34 297 LYS A O 1
ATOM 2316 N N . GLU A 1 298 ? 23.531 -25.031 -39.656 1 53.59 298 GLU A N 1
ATOM 2317 C CA . GLU A 1 298 ? 24.719 -24.266 -39.281 1 53.59 298 GLU A CA 1
ATOM 2318 C C . GLU A 1 298 ? 24.422 -23.344 -38.094 1 53.59 298 GLU A C 1
ATOM 2320 O O . GLU A 1 298 ? 25.328 -22.938 -37.375 1 53.59 298 GLU A O 1
ATOM 2325 N N . GLU A 1 299 ? 23.062 -23.312 -37.812 1 63.75 299 GLU A N 1
ATOM 2326 C CA . GLU A 1 299 ? 22.828 -22.312 -36.781 1 63.75 299 GLU A CA 1
ATOM 2327 C C . GLU A 1 299 ? 22.062 -22.922 -35.594 1 63.75 299 GLU A C 1
ATOM 2329 O O . GLU A 1 299 ? 21.625 -22.188 -34.688 1 63.75 299 GLU A O 1
ATOM 2334 N N . LEU A 1 300 ? 22.094 -24.359 -35.656 1 77.94 300 LEU A N 1
ATOM 2335 C CA . LEU A 1 300 ? 21.344 -25.016 -34.594 1 77.94 300 LEU A CA 1
ATOM 2336 C C . LEU A 1 300 ? 22.266 -25.75 -33.625 1 77.94 300 LEU A C 1
ATOM 2338 O O . LEU A 1 300 ? 23.109 -26.547 -34.062 1 77.94 300 LEU A O 1
ATOM 2342 N N . GLN A 1 301 ? 22.344 -25.359 -32.406 1 86.06 301 GLN A N 1
ATOM 2343 C CA . GLN A 1 301 ? 23.047 -26.078 -31.328 1 86.06 301 GLN A CA 1
ATOM 2344 C C . GLN A 1 301 ? 22.094 -26.953 -30.531 1 86.06 301 GLN A C 1
ATOM 2346 O O . GLN A 1 301 ? 20.969 -26.547 -30.25 1 86.06 301 GLN A O 1
ATOM 2351 N N . VAL A 1 302 ? 22.547 -28.234 -30.266 1 89.69 302 VAL A N 1
ATOM 2352 C CA . VAL A 1 302 ? 21.719 -29.172 -29.516 1 89.69 302 VAL A CA 1
ATOM 2353 C C . VAL A 1 302 ? 22.469 -29.672 -28.297 1 89.69 302 VAL A C 1
ATOM 2355 O O . VAL A 1 302 ? 23.641 -30.062 -28.391 1 89.69 302 VAL A O 1
ATOM 2358 N N . ILE A 1 303 ? 21.828 -29.594 -27.188 1 90.31 303 ILE A N 1
ATOM 2359 C CA . ILE A 1 303 ? 22.359 -30.125 -25.953 1 90.31 303 ILE A CA 1
ATOM 2360 C C . ILE A 1 303 ? 21.453 -31.25 -25.438 1 90.31 303 ILE A C 1
ATOM 2362 O O . ILE A 1 303 ? 20.25 -31.062 -25.281 1 90.31 303 ILE A O 1
ATOM 2366 N N . CYS A 1 304 ? 22.047 -32.438 -25.188 1 88.06 304 CYS A N 1
ATOM 2367 C CA . CYS A 1 304 ? 21.266 -33.594 -24.781 1 88.06 304 CYS A CA 1
ATOM 2368 C C . CYS A 1 304 ? 21.625 -34.031 -23.359 1 88.06 304 CYS A C 1
ATOM 2370 O O . CYS A 1 304 ? 22.797 -34.156 -23.016 1 88.06 304 CYS A O 1
ATOM 2372 N N . ASP A 1 305 ? 20.609 -34.125 -22.562 1 88.75 305 ASP A N 1
ATOM 2373 C CA . ASP A 1 305 ? 20.719 -34.719 -21.219 1 88.75 305 ASP A CA 1
ATOM 2374 C C . ASP A 1 305 ? 19.875 -35.969 -21.094 1 88.75 305 ASP A C 1
ATOM 2376 O O . ASP A 1 305 ? 19.344 -36.469 -22.094 1 88.75 305 ASP A O 1
ATOM 2380 N N . ASN A 1 306 ? 19.812 -36.562 -19.906 1 88.69 306 ASN A N 1
ATOM 2381 C CA . ASN A 1 306 ? 19.125 -37.844 -19.672 1 88.69 306 ASN A CA 1
ATOM 2382 C C . ASN A 1 306 ? 17.609 -37.688 -19.797 1 88.69 306 ASN A C 1
ATOM 2384 O O . ASN A 1 306 ? 16.906 -38.625 -20.156 1 88.69 306 ASN A O 1
ATOM 2388 N N . GLU A 1 307 ? 17.109 -36.531 -19.562 1 90 307 GLU A N 1
ATOM 2389 C CA . GLU A 1 307 ? 15.656 -36.375 -19.547 1 90 307 GLU A CA 1
ATOM 2390 C C . GLU A 1 307 ? 15.234 -35.125 -20.328 1 90 307 GLU A C 1
ATOM 2392 O O . GLU A 1 307 ? 14.086 -34.688 -20.219 1 90 307 GLU A O 1
ATOM 2397 N N . LYS A 1 308 ? 16.172 -34.562 -21.062 1 92.31 308 LYS A N 1
ATOM 2398 C CA . LYS A 1 308 ? 15.867 -33.344 -21.766 1 92.31 308 LYS A CA 1
ATOM 2399 C C . LYS A 1 308 ? 16.812 -33.094 -22.938 1 92.31 308 LYS A C 1
ATOM 2401 O O . LYS A 1 308 ? 18 -33.406 -22.844 1 92.31 308 LYS A O 1
ATOM 2406 N N . ILE A 1 309 ? 16.281 -32.656 -24.016 1 92.19 309 ILE A N 1
ATOM 2407 C CA . ILE A 1 309 ? 17.078 -32.156 -25.141 1 92.19 309 ILE A CA 1
ATOM 2408 C C . ILE A 1 309 ? 16.766 -30.688 -25.406 1 92.19 309 ILE A C 1
ATOM 2410 O O . ILE A 1 309 ? 15.594 -30.297 -25.469 1 92.19 309 ILE A O 1
ATOM 2414 N N . THR A 1 310 ? 17.781 -29.875 -25.5 1 94.12 310 THR A N 1
ATOM 2415 C CA . THR A 1 310 ? 17.594 -28.438 -25.719 1 94.12 310 THR A CA 1
ATOM 2416 C C . THR A 1 310 ? 18.156 -28.016 -27.078 1 94.12 310 THR A C 1
ATOM 2418 O O . THR A 1 310 ? 19.328 -28.297 -27.375 1 94.12 310 THR A O 1
ATOM 2421 N N . PHE A 1 311 ? 17.375 -27.375 -27.875 1 92.38 311 PHE A N 1
ATOM 2422 C CA . PHE A 1 311 ? 17.781 -26.766 -29.141 1 92.38 311 PHE A CA 1
ATOM 2423 C C . PHE A 1 311 ? 18.016 -25.281 -28.969 1 92.38 311 PHE A C 1
ATOM 2425 O O . PHE A 1 311 ? 17.172 -24.578 -28.391 1 92.38 311 PHE A O 1
ATOM 2432 N N . ILE A 1 312 ? 19.094 -24.844 -29.359 1 93.44 312 ILE A N 1
ATOM 2433 C CA . ILE A 1 312 ? 19.375 -23.422 -29.391 1 93.44 312 ILE A CA 1
ATOM 2434 C C . ILE A 1 312 ? 19.25 -22.906 -30.812 1 93.44 312 ILE A C 1
ATOM 2436 O O . ILE A 1 312 ? 20 -23.328 -31.703 1 93.44 312 ILE A O 1
ATOM 2440 N N . VAL A 1 313 ? 18.344 -22.016 -31.031 1 92.25 313 VAL A N 1
ATOM 2441 C CA . VAL A 1 313 ? 18.078 -21.547 -32.375 1 92.25 313 VAL A CA 1
ATOM 2442 C C . VAL A 1 313 ? 18.047 -20.031 -32.438 1 92.25 313 VAL A C 1
ATOM 2444 O O . VAL A 1 313 ? 17.812 -19.375 -31.406 1 92.25 313 VAL A O 1
ATOM 2447 N N . GLU A 1 314 ? 18.297 -19.422 -33.531 1 91.44 314 GLU A N 1
ATOM 2448 C CA . GLU A 1 314 ? 18.078 -17.984 -33.719 1 91.44 314 GLU A CA 1
ATOM 2449 C C . GLU A 1 314 ? 16.594 -17.641 -33.656 1 91.44 314 GLU A C 1
ATOM 2451 O O . GLU A 1 314 ? 15.75 -18.391 -34.156 1 91.44 314 GLU A O 1
ATOM 2456 N N . ASN A 1 315 ? 16.25 -16.531 -33.125 1 92 315 ASN A N 1
ATOM 2457 C CA . ASN A 1 315 ? 14.867 -16.125 -32.906 1 92 315 ASN A CA 1
ATOM 2458 C C . ASN A 1 315 ? 14.094 -16.125 -34.219 1 92 315 ASN A C 1
ATOM 2460 O O . ASN A 1 315 ? 12.906 -16.469 -34.25 1 92 315 ASN A O 1
ATOM 2464 N N . LYS A 1 316 ? 14.766 -15.742 -35.312 1 89.88 316 LYS A N 1
ATOM 2465 C CA . LYS A 1 316 ? 14.102 -15.656 -36.625 1 89.88 316 LYS A CA 1
ATOM 2466 C C . LYS A 1 316 ? 13.656 -17.031 -37.094 1 89.88 316 LYS A C 1
ATOM 2468 O O . LYS A 1 316 ? 12.734 -17.156 -37.906 1 89.88 316 LYS A O 1
ATOM 2473 N N . ASN A 1 317 ? 14.273 -18.109 -36.594 1 89.12 317 ASN A N 1
ATOM 2474 C CA . ASN A 1 317 ? 13.984 -19.469 -37.031 1 89.12 317 ASN A CA 1
ATOM 2475 C C . ASN A 1 317 ? 13.133 -20.219 -36 1 89.12 317 ASN A C 1
ATOM 2477 O O . ASN A 1 317 ? 12.875 -21.422 -36.156 1 89.12 317 ASN A O 1
ATOM 2481 N N . LEU A 1 318 ? 12.758 -19.656 -34.969 1 91.81 318 LEU A N 1
ATOM 2482 C CA . LEU A 1 318 ? 12.078 -20.297 -33.844 1 91.81 318 LEU A CA 1
ATOM 2483 C C . LEU A 1 318 ? 10.781 -20.969 -34.312 1 91.81 318 LEU A C 1
ATOM 2485 O O . LEU A 1 318 ? 10.555 -22.141 -34.031 1 91.81 318 LEU A O 1
ATOM 2489 N N . ASP A 1 319 ? 9.992 -20.266 -35.062 1 91.75 319 ASP A N 1
ATOM 2490 C CA . ASP A 1 319 ? 8.688 -20.766 -35.5 1 91.75 319 ASP A CA 1
ATOM 2491 C C . ASP A 1 319 ? 8.828 -22.047 -36.312 1 91.75 319 ASP A C 1
ATOM 2493 O O . ASP A 1 319 ? 8.07 -23 -36.156 1 91.75 319 ASP A O 1
ATOM 2497 N N . TYR A 1 320 ? 9.773 -21.984 -37.188 1 89.81 320 TYR A N 1
ATOM 2498 C CA . TYR A 1 320 ? 10.023 -23.141 -38.031 1 89.81 320 TYR A CA 1
ATOM 2499 C C . TYR A 1 320 ? 10.375 -24.375 -37.219 1 89.81 320 TYR A C 1
ATOM 2501 O O . TYR A 1 320 ? 9.789 -25.438 -37.438 1 89.81 320 TYR A O 1
ATOM 2509 N N . HIS A 1 321 ? 11.258 -24.234 -36.344 1 89.75 321 HIS A N 1
ATOM 2510 C CA . HIS A 1 321 ? 11.75 -25.375 -35.562 1 89.75 321 HIS A CA 1
ATOM 2511 C C . HIS A 1 321 ? 10.688 -25.875 -34.594 1 89.75 321 HIS A C 1
ATOM 2513 O O . HIS A 1 321 ? 10.539 -27.094 -34.406 1 89.75 321 HIS A O 1
ATOM 2519 N N . ILE A 1 322 ? 9.977 -25.016 -34 1 92.19 322 ILE A N 1
ATOM 2520 C CA . ILE A 1 322 ? 8.953 -25.406 -33.062 1 92.19 322 ILE A CA 1
ATOM 2521 C C . ILE A 1 322 ? 7.867 -26.203 -33.75 1 92.19 322 ILE A C 1
ATOM 2523 O O . ILE A 1 322 ? 7.395 -27.219 -33.219 1 92.19 322 ILE A O 1
ATOM 2527 N N . ASN A 1 323 ? 7.484 -25.797 -34.938 1 91.38 323 ASN A N 1
ATOM 2528 C CA . ASN A 1 323 ? 6.453 -26.5 -35.688 1 91.38 323 ASN A CA 1
ATOM 2529 C C . ASN A 1 323 ? 6.91 -27.906 -36.094 1 91.38 323 ASN A C 1
ATOM 2531 O O . ASN A 1 323 ? 6.141 -28.859 -36 1 91.38 323 ASN A O 1
ATOM 2535 N N . ASN A 1 324 ? 8.062 -27.984 -36.469 1 88.75 324 ASN A N 1
ATOM 2536 C CA . ASN A 1 324 ? 8.594 -29.281 -36.875 1 88.75 324 ASN A CA 1
ATOM 2537 C C . ASN A 1 324 ? 8.766 -30.219 -35.688 1 88.75 324 ASN A C 1
ATOM 2539 O O . ASN A 1 324 ? 8.406 -31.391 -35.781 1 88.75 324 ASN A O 1
ATOM 2543 N N . LEU A 1 325 ? 9.344 -29.688 -34.688 1 88.44 325 LEU A N 1
ATOM 2544 C CA . LEU A 1 325 ? 9.57 -30.5 -33.5 1 88.44 325 LEU A CA 1
ATOM 2545 C C . LEU A 1 325 ? 8.25 -30.953 -32.875 1 88.44 325 LEU A C 1
ATOM 2547 O O . LEU A 1 325 ? 8.133 -32.094 -32.406 1 88.44 325 LEU A O 1
ATOM 2551 N N . TYR A 1 326 ? 7.332 -30.062 -32.844 1 91 326 TYR A N 1
ATOM 2552 C CA . TYR A 1 326 ? 6.008 -30.406 -32.344 1 91 326 TYR A CA 1
ATOM 2553 C C . TYR A 1 326 ? 5.406 -31.562 -33.156 1 91 326 TYR A C 1
ATOM 2555 O O . TYR A 1 326 ? 4.812 -32.469 -32.594 1 91 326 TYR A O 1
ATOM 2563 N N . LYS A 1 327 ? 5.539 -31.562 -34.438 1 87.94 327 LYS A N 1
ATOM 2564 C CA . LYS A 1 327 ? 5.02 -32.594 -35.312 1 87.94 327 LYS A CA 1
ATOM 2565 C C . LYS A 1 327 ? 5.715 -33.938 -35.031 1 87.94 327 LYS A C 1
ATOM 2567 O O . LYS A 1 327 ? 5.074 -35 -35.031 1 87.94 327 LYS A O 1
ATOM 2572 N N . ILE A 1 328 ? 6.914 -33.875 -34.781 1 85.62 328 ILE A N 1
ATOM 2573 C CA . ILE A 1 328 ? 7.723 -35.062 -34.625 1 85.62 328 ILE A CA 1
ATOM 2574 C C . ILE A 1 328 ? 7.379 -35.75 -33.281 1 85.62 328 ILE A C 1
ATOM 2576 O O . ILE A 1 328 ? 7.27 -36.969 -33.188 1 85.62 328 ILE A O 1
ATOM 2580 N N . PHE A 1 329 ? 7.141 -34.938 -32.25 1 84.12 329 PHE A N 1
ATOM 2581 C CA . PHE A 1 329 ? 7.129 -35.5 -30.922 1 84.12 329 PHE A CA 1
ATOM 2582 C C . PHE A 1 329 ? 5.711 -35.562 -30.375 1 84.12 329 PHE A C 1
ATOM 2584 O O . PHE A 1 329 ? 5.43 -36.344 -29.453 1 84.12 329 PHE A O 1
ATOM 2591 N N . ILE A 1 330 ? 4.832 -34.812 -30.75 1 77.5 330 ILE A N 1
ATOM 2592 C CA . ILE A 1 330 ? 3.518 -34.719 -30.125 1 77.5 330 ILE A CA 1
ATOM 2593 C C . ILE A 1 330 ? 2.453 -35.219 -31.094 1 77.5 330 ILE A C 1
ATOM 2595 O O . ILE A 1 330 ? 1.487 -35.875 -30.688 1 77.5 330 ILE A O 1
ATOM 2599 N N . THR A 1 331 ? 2.539 -34.906 -32.375 1 70 331 THR A N 1
ATOM 2600 C CA . THR A 1 331 ? 1.556 -35.375 -33.344 1 70 331 THR A CA 1
ATOM 2601 C C . THR A 1 331 ? 1.916 -36.781 -33.844 1 70 331 THR A C 1
ATOM 2603 O O . THR A 1 331 ? 3.096 -37.125 -33.969 1 70 331 THR A O 1
ATOM 2606 N N . MET B 1 1 ? 21.25 17.359 20.875 1 85.81 1 MET B N 1
ATOM 2607 C CA . MET B 1 1 ? 20.656 17.406 19.547 1 85.81 1 MET B CA 1
ATOM 2608 C C . MET B 1 1 ? 19.141 17.422 19.625 1 85.81 1 MET B C 1
ATOM 2610 O O . MET B 1 1 ? 18.547 16.719 20.453 1 85.81 1 MET B O 1
ATOM 2614 N N . ASN B 1 2 ? 18.516 18.391 18.844 1 95.56 2 ASN B N 1
ATOM 2615 C CA . ASN B 1 2 ? 17.062 18.516 18.859 1 95.56 2 ASN B CA 1
ATOM 2616 C C . ASN B 1 2 ? 16.406 17.609 17.828 1 95.56 2 ASN B C 1
ATOM 2618 O O . ASN B 1 2 ? 16.984 17.359 16.766 1 95.56 2 ASN B O 1
ATOM 2622 N N . ILE B 1 3 ? 15.305 17.094 18.203 1 98.38 3 ILE B N 1
ATOM 2623 C CA . ILE B 1 3 ? 14.5 16.359 17.234 1 98.38 3 ILE B CA 1
ATOM 2624 C C . ILE B 1 3 ? 13.5 17.328 16.578 1 98.38 3 ILE B C 1
ATOM 2626 O O . ILE B 1 3 ? 12.836 18.094 17.266 1 98.38 3 ILE B O 1
ATOM 2630 N N . ILE B 1 4 ? 13.461 17.328 15.289 1 98.69 4 ILE B N 1
ATOM 2631 C CA . ILE B 1 4 ? 12.477 18.078 14.516 1 98.69 4 ILE B CA 1
ATOM 2632 C C . ILE B 1 4 ? 11.625 17.109 13.688 1 98.69 4 ILE B C 1
ATOM 2634 O O . ILE B 1 4 ? 12.148 16.156 13.102 1 98.69 4 ILE B O 1
ATOM 2638 N N . VAL B 1 5 ? 10.352 17.344 13.695 1 98.88 5 VAL B N 1
ATOM 2639 C CA . VAL B 1 5 ? 9.453 16.609 12.812 1 98.88 5 VAL B CA 1
ATOM 2640 C C . VAL B 1 5 ? 8.984 17.5 11.68 1 98.88 5 VAL B C 1
ATOM 2642 O O . VAL B 1 5 ? 8.531 18.625 11.914 1 98.88 5 VAL B O 1
ATOM 2645 N N . GLN B 1 6 ? 9.109 17.031 10.484 1 98.56 6 GLN B N 1
ATOM 2646 C CA . GLN B 1 6 ? 8.648 17.781 9.312 1 98.56 6 GLN B CA 1
ATOM 2647 C C . GLN B 1 6 ? 7.578 16.984 8.555 1 98.56 6 GLN B C 1
ATOM 2649 O O . GLN B 1 6 ? 7.762 15.805 8.266 1 98.56 6 GLN B O 1
ATOM 2654 N N . LYS B 1 7 ? 6.48 17.609 8.297 1 98.06 7 LYS B N 1
ATOM 2655 C CA . LYS B 1 7 ? 5.406 16.984 7.527 1 98.06 7 LYS B CA 1
ATOM 2656 C C . LYS B 1 7 ? 5.297 17.609 6.137 1 98.06 7 LYS B C 1
ATOM 2658 O O . LYS B 1 7 ? 5.273 18.828 6.004 1 98.06 7 LYS B O 1
ATOM 2663 N N . TYR B 1 8 ? 5.227 16.766 5.105 1 96 8 TYR B N 1
ATOM 2664 C CA . TYR B 1 8 ? 5.074 17.219 3.727 1 96 8 TYR B CA 1
ATOM 2665 C C . TYR B 1 8 ? 3.801 16.656 3.105 1 96 8 TYR B C 1
ATOM 2667 O O . TYR B 1 8 ? 3.547 15.453 3.178 1 96 8 TYR B O 1
ATOM 2675 N N . GLY B 1 9 ? 3.047 17.516 2.531 1 86.75 9 GLY B N 1
ATOM 2676 C CA . GLY B 1 9 ? 1.792 17.141 1.9 1 86.75 9 GLY B CA 1
ATOM 2677 C C . GLY B 1 9 ? 1.974 16.562 0.512 1 86.75 9 GLY B C 1
ATOM 2678 O O . GLY B 1 9 ? 3.07 16.609 -0.049 1 86.75 9 GLY B O 1
ATOM 2679 N N . GLY B 1 10 ? 0.869 16.031 0.043 1 76.5 10 GLY B N 1
ATOM 2680 C CA . GLY B 1 10 ? 0.888 15.336 -1.238 1 76.5 10 GLY B CA 1
ATOM 2681 C C . GLY B 1 10 ? 1.196 16.266 -2.404 1 76.5 10 GLY B C 1
ATOM 2682 O O . GLY B 1 10 ? 1.953 15.891 -3.307 1 76.5 10 GLY B O 1
ATOM 2683 N N . THR B 1 11 ? 0.667 17.438 -2.346 1 74.88 11 THR B N 1
ATOM 2684 C CA . THR B 1 11 ? 0.867 18.391 -3.43 1 74.88 11 THR B CA 1
ATOM 2685 C C . THR B 1 11 ? 2.268 19 -3.369 1 74.88 11 THR B C 1
ATOM 2687 O O . THR B 1 11 ? 2.82 19.391 -4.395 1 74.88 11 THR B O 1
ATOM 2690 N N . SER B 1 12 ? 2.771 18.922 -2.193 1 77.69 12 SER B N 1
ATOM 2691 C CA . SER B 1 12 ? 4.059 19.578 -2.006 1 77.69 12 SER B CA 1
ATOM 2692 C C . SER B 1 12 ? 5.199 18.75 -2.574 1 77.69 12 SER B C 1
ATOM 2694 O O . SER B 1 12 ? 6.32 19.234 -2.73 1 77.69 12 SER B O 1
ATOM 2696 N N . LEU B 1 13 ? 4.93 17.547 -2.914 1 80 13 LEU B N 1
ATOM 2697 C CA . LEU B 1 13 ? 5.992 16.656 -3.383 1 80 13 LEU B CA 1
ATOM 2698 C C . LEU B 1 13 ? 5.691 16.141 -4.789 1 80 13 LEU B C 1
ATOM 2700 O O . LEU B 1 13 ? 6.281 15.156 -5.23 1 80 13 LEU B O 1
ATOM 2704 N N . LYS B 1 14 ? 4.84 16.781 -5.461 1 79.19 14 LYS B N 1
ATOM 2705 C CA . LYS B 1 14 ? 4.309 16.281 -6.719 1 79.19 14 LYS B CA 1
ATOM 2706 C C . LYS B 1 14 ? 5.293 16.484 -7.863 1 79.19 14 LYS B C 1
ATOM 2708 O O . LYS B 1 14 ? 5.41 15.648 -8.758 1 79.19 14 LYS B O 1
ATOM 2713 N N . ASP B 1 15 ? 5.992 17.578 -7.875 1 81.5 15 ASP B N 1
ATOM 2714 C CA . ASP B 1 15 ? 6.824 17.922 -9.031 1 81.5 15 ASP B CA 1
ATOM 2715 C C . ASP B 1 15 ? 8.297 18.031 -8.625 1 81.5 15 ASP B C 1
ATOM 2717 O O . ASP B 1 15 ? 8.633 17.953 -7.445 1 81.5 15 ASP B O 1
ATOM 2721 N N . ILE B 1 16 ? 9.094 18.172 -9.625 1 80.75 16 ILE B N 1
ATOM 2722 C CA . ILE B 1 16 ? 10.539 18.172 -9.43 1 80.75 16 ILE B CA 1
ATOM 2723 C C . ILE B 1 16 ? 10.945 19.375 -8.578 1 80.75 16 ILE B C 1
ATOM 2725 O O . ILE B 1 16 ? 11.859 19.266 -7.754 1 80.75 16 ILE B O 1
ATOM 2729 N N . TYR B 1 17 ? 10.367 20.5 -8.773 1 82.5 17 TYR B N 1
ATOM 2730 C CA . TYR B 1 17 ? 10.719 21.688 -8.016 1 82.5 17 TYR B CA 1
ATOM 2731 C C . TYR B 1 17 ? 10.406 21.516 -6.535 1 82.5 17 TYR B C 1
ATOM 2733 O O . TYR B 1 17 ? 11.195 21.906 -5.676 1 82.5 17 TYR B O 1
ATOM 2741 N N . SER B 1 18 ? 9.32 20.875 -6.355 1 86.62 18 SER B N 1
ATOM 2742 C CA . SER B 1 18 ? 8.945 20.594 -4.977 1 86.62 18 SER B CA 1
ATOM 2743 C C . SER B 1 18 ? 9.93 19.641 -4.32 1 86.62 18 SER B C 1
ATOM 2745 O O . SER B 1 18 ? 10.258 19.781 -3.141 1 86.62 18 SER B O 1
ATOM 2747 N N . LYS B 1 19 ? 10.477 18.766 -5.086 1 90.44 19 LYS B N 1
ATOM 2748 C CA . LYS B 1 19 ? 11.438 17.797 -4.562 1 90.44 19 LYS B CA 1
ATOM 2749 C C . LYS B 1 19 ? 12.773 18.469 -4.246 1 90.44 19 LYS B C 1
ATOM 2751 O O . LYS B 1 19 ? 13.422 18.125 -3.252 1 90.44 19 LYS B O 1
ATOM 2756 N N . LYS B 1 20 ? 13.109 19.391 -5.113 1 93.19 20 LYS B N 1
ATOM 2757 C CA . LYS B 1 20 ? 14.328 20.156 -4.855 1 93.19 20 LYS B CA 1
ATOM 2758 C C . LYS B 1 20 ? 14.211 20.969 -3.57 1 93.19 20 LYS B C 1
ATOM 2760 O O . LYS B 1 20 ? 15.141 21 -2.76 1 93.19 20 LYS B O 1
ATOM 2765 N N . SER B 1 21 ? 13.117 21.656 -3.473 1 94.5 21 SER B N 1
ATOM 2766 C CA . SER B 1 21 ? 12.867 22.438 -2.266 1 94.5 21 SER B CA 1
ATOM 2767 C C . SER B 1 21 ? 12.82 21.547 -1.03 1 94.5 21 SER B C 1
ATOM 2769 O O . SER B 1 21 ? 13.383 21.891 0.011 1 94.5 21 SER B O 1
ATOM 2771 N N . PHE B 1 22 ? 12.188 20.469 -1.192 1 95.81 22 PHE B N 1
ATOM 2772 C CA . PHE B 1 22 ? 12.117 19.469 -0.128 1 95.81 22 PHE B CA 1
ATOM 2773 C C . PHE B 1 22 ? 13.516 19.094 0.35 1 95.81 22 PHE B C 1
ATOM 2775 O O . PHE B 1 22 ? 13.805 19.156 1.547 1 95.81 22 PHE B O 1
ATOM 2782 N N . LEU B 1 23 ? 14.352 18.75 -0.567 1 96.75 23 LEU B N 1
ATOM 2783 C CA . LEU B 1 23 ? 15.711 18.344 -0.239 1 96.75 23 LEU B CA 1
ATOM 2784 C C . LEU B 1 23 ? 16.469 19.469 0.456 1 96.75 23 LEU B C 1
ATOM 2786 O O . LEU B 1 23 ? 17.25 19.219 1.376 1 96.75 23 LEU B O 1
ATOM 2790 N N . SER B 1 24 ? 16.203 20.625 0.008 1 96.06 24 SER B N 1
ATOM 2791 C CA . SER B 1 24 ? 16.875 21.781 0.61 1 96.06 24 SER B CA 1
ATOM 2792 C C . SER B 1 24 ? 16.5 21.922 2.08 1 96.06 24 SER B C 1
ATOM 2794 O O . SER B 1 24 ? 17.359 22.172 2.928 1 96.06 24 SER B O 1
ATOM 2796 N N . HIS B 1 25 ? 15.242 21.781 2.393 1 96.38 25 HIS B N 1
ATOM 2797 C CA . HIS B 1 25 ? 14.781 21.906 3.768 1 96.38 25 HIS B CA 1
ATOM 2798 C C . HIS B 1 25 ? 15.328 20.781 4.637 1 96.38 25 HIS B C 1
ATOM 2800 O O . HIS B 1 25 ? 15.695 21 5.793 1 96.38 25 HIS B O 1
ATOM 2806 N N . VAL B 1 26 ? 15.383 19.609 4.113 1 97.44 26 VAL B N 1
ATOM 2807 C CA . VAL B 1 26 ? 15.891 18.438 4.832 1 97.44 26 VAL B CA 1
ATOM 2808 C C . VAL B 1 26 ? 17.375 18.641 5.152 1 97.44 26 VAL B C 1
ATOM 2810 O O . VAL B 1 26 ? 17.781 18.484 6.305 1 97.44 26 VAL B O 1
ATOM 2813 N N . LYS B 1 27 ? 18.141 19 4.164 1 97 27 LYS B N 1
ATOM 2814 C CA . LYS B 1 27 ? 19.578 19.172 4.34 1 97 27 LYS B CA 1
ATOM 2815 C C . LYS B 1 27 ? 19.875 20.312 5.309 1 97 27 LYS B C 1
ATOM 2817 O O . LYS B 1 27 ? 20.812 20.219 6.105 1 97 27 LYS B O 1
ATOM 2822 N N . LYS B 1 28 ? 19.125 21.359 5.203 1 96.25 28 LYS B N 1
ATOM 2823 C CA . LYS B 1 28 ? 19.281 22.453 6.141 1 96.25 28 LYS B CA 1
ATOM 2824 C C . LYS B 1 28 ? 19.062 22 7.578 1 96.25 28 LYS B C 1
ATOM 2826 O O . LYS B 1 28 ? 19.812 22.375 8.477 1 96.25 28 LYS B O 1
ATOM 2831 N N . CYS B 1 29 ? 18.016 21.25 7.77 1 96.38 29 CYS B N 1
ATOM 2832 C CA . CYS B 1 29 ? 17.703 20.75 9.102 1 96.38 29 CYS B CA 1
ATOM 2833 C C . CYS B 1 29 ? 18.844 19.891 9.648 1 96.38 29 CYS B C 1
ATOM 2835 O O . CYS B 1 29 ? 19.234 20.047 10.805 1 96.38 29 CYS B O 1
ATOM 2837 N N . ILE B 1 30 ? 19.391 19.062 8.828 1 96.75 30 ILE B N 1
ATOM 2838 C CA . ILE B 1 30 ? 20.469 18.172 9.203 1 96.75 30 ILE B CA 1
ATOM 2839 C C . ILE B 1 30 ? 21.734 18.984 9.492 1 96.75 30 ILE B C 1
ATOM 2841 O O . ILE B 1 30 ? 22.438 18.719 10.469 1 96.75 30 ILE B O 1
ATOM 2845 N N . SER B 1 31 ? 21.984 19.922 8.648 1 96.19 31 SER B N 1
ATOM 2846 C CA . SER B 1 31 ? 23.188 20.75 8.797 1 96.19 31 SER B CA 1
ATOM 2847 C C . SER B 1 31 ? 23.141 21.547 10.102 1 96.19 31 SER B C 1
ATOM 2849 O O . SER B 1 31 ? 24.188 21.906 10.648 1 96.19 31 SER B O 1
ATOM 2851 N N . ASN B 1 32 ? 22.031 21.797 10.586 1 96.44 32 ASN B N 1
ATOM 2852 C CA . ASN B 1 32 ? 21.859 22.5 11.852 1 96.44 32 ASN B CA 1
ATOM 2853 C C . ASN B 1 32 ? 21.938 21.531 13.039 1 96.44 32 ASN B C 1
ATOM 2855 O O . ASN B 1 32 ? 21.516 21.875 14.148 1 96.44 32 ASN B O 1
ATOM 2859 N N . ASN B 1 33 ? 22.344 20.297 12.773 1 96.5 33 ASN B N 1
ATOM 2860 C CA . ASN B 1 33 ? 22.625 19.266 13.766 1 96.5 33 ASN B CA 1
ATOM 2861 C C . ASN B 1 33 ? 21.359 18.812 14.469 1 96.5 33 ASN B C 1
ATOM 2863 O O . ASN B 1 33 ? 21.344 18.625 15.688 1 96.5 33 ASN B O 1
ATOM 2867 N N . ASN B 1 34 ? 20.266 18.797 13.758 1 97.94 34 ASN B N 1
ATOM 2868 C CA . ASN B 1 34 ? 19 18.25 14.258 1 97.94 34 ASN B CA 1
ATOM 2869 C C . ASN B 1 34 ? 18.797 16.812 13.82 1 97.94 34 ASN B C 1
ATOM 2871 O O . ASN B 1 34 ? 19.312 16.391 12.781 1 97.94 34 ASN B O 1
ATOM 2875 N N . LYS B 1 35 ? 18.156 16.062 14.695 1 98.44 35 LYS B N 1
ATOM 2876 C CA . LYS B 1 35 ? 17.578 14.789 14.281 1 98.44 35 LYS B CA 1
ATOM 2877 C C . LYS B 1 35 ? 16.219 14.992 13.617 1 98.44 35 LYS B C 1
ATOM 2879 O O . LYS B 1 35 ? 15.414 15.789 14.086 1 98.44 35 LYS B O 1
ATOM 2884 N N . LEU B 1 36 ? 16.047 14.281 12.547 1 98.81 36 LEU B N 1
ATOM 2885 C CA . LEU B 1 36 ? 14.898 14.648 11.711 1 98.81 36 LEU B CA 1
ATOM 2886 C C . LEU B 1 36 ? 13.984 13.445 11.492 1 98.81 36 LEU B C 1
ATOM 2888 O O . LEU B 1 36 ? 14.445 12.359 11.141 1 98.81 36 LEU B O 1
ATOM 2892 N N . VAL B 1 37 ? 12.711 13.617 11.75 1 98.94 37 VAL B N 1
ATOM 2893 C CA . VAL B 1 37 ? 11.641 12.703 11.344 1 98.94 37 VAL B CA 1
ATOM 2894 C C . VAL B 1 37 ? 10.766 13.375 10.281 1 98.94 37 VAL B C 1
ATOM 2896 O O . VAL B 1 37 ? 10.312 14.508 10.469 1 98.94 37 VAL B O 1
ATOM 2899 N N . ILE B 1 38 ? 10.555 12.719 9.211 1 98.81 38 ILE B N 1
ATOM 2900 C CA . ILE B 1 38 ? 9.742 13.227 8.109 1 98.81 38 ILE B CA 1
ATOM 2901 C C . ILE B 1 38 ? 8.445 12.43 8.023 1 98.81 38 ILE B C 1
ATOM 2903 O O . ILE B 1 38 ? 8.469 11.195 7.996 1 98.81 38 ILE B O 1
ATOM 2907 N N . VAL B 1 39 ? 7.336 13.102 8.031 1 98.81 39 VAL B N 1
ATOM 2908 C CA . VAL B 1 39 ? 6.035 12.484 7.812 1 98.81 39 VAL B CA 1
ATOM 2909 C C . VAL B 1 39 ? 5.488 12.906 6.449 1 98.81 39 VAL B C 1
ATOM 2911 O O . VAL B 1 39 ? 5.461 14.094 6.125 1 98.81 39 VAL B O 1
ATOM 2914 N N . VAL B 1 40 ? 5.023 11.938 5.672 1 97.38 40 VAL B N 1
ATOM 2915 C CA . VAL B 1 40 ? 4.586 12.281 4.32 1 97.38 40 VAL B CA 1
ATOM 2916 C C . VAL B 1 40 ? 3.133 11.844 4.125 1 97.38 40 VAL B C 1
ATOM 2918 O O . VAL B 1 40 ? 2.701 10.836 4.676 1 97.38 40 VAL B O 1
ATOM 2921 N N . SER B 1 41 ? 2.402 12.617 3.314 1 95.56 41 SER B N 1
ATOM 2922 C CA . SER B 1 41 ? 1.08 12.242 2.82 1 95.56 41 SER B CA 1
ATOM 2923 C C . SER B 1 41 ? 1.17 11.562 1.459 1 95.56 41 SER B C 1
ATOM 2925 O O . SER B 1 41 ? 2.246 11.5 0.861 1 95.56 41 SER B O 1
ATOM 2927 N N . ALA B 1 42 ? 0.041 11.039 1.065 1 93.94 42 ALA B N 1
ATOM 2928 C CA . ALA B 1 42 ? -0.028 10.484 -0.284 1 93.94 42 ALA B CA 1
ATOM 2929 C C . ALA B 1 42 ? 0.29 11.547 -1.33 1 93.94 42 ALA B C 1
ATOM 2931 O O . ALA B 1 42 ? -0.023 12.727 -1.142 1 93.94 42 ALA B O 1
ATOM 2932 N N . ILE B 1 43 ? 0.887 11.117 -2.385 1 87.12 43 ILE B N 1
ATOM 2933 C CA . ILE B 1 43 ? 1.295 12.07 -3.414 1 87.12 43 ILE B CA 1
ATOM 2934 C C . ILE B 1 43 ? 0.115 12.367 -4.336 1 87.12 43 ILE B C 1
ATOM 2936 O O . ILE B 1 43 ? -0.622 11.461 -4.727 1 87.12 43 ILE B O 1
ATOM 2940 N N . GLY B 1 44 ? 0.041 13.594 -4.637 1 78.69 44 GLY B N 1
ATOM 2941 C CA . GLY B 1 44 ? -0.883 14 -5.684 1 78.69 44 GLY B CA 1
ATOM 2942 C C . GLY B 1 44 ? -2.275 14.305 -5.164 1 78.69 44 GLY B C 1
ATOM 2943 O O . GLY B 1 44 ? -2.467 14.492 -3.959 1 78.69 44 GLY B O 1
ATOM 2944 N N . ARG B 1 45 ? -3.154 14.57 -6.137 1 76.69 45 ARG B N 1
ATOM 2945 C CA . ARG B 1 45 ? -4.559 14.875 -5.887 1 76.69 45 ARG B CA 1
ATOM 2946 C C . ARG B 1 45 ? -5.469 13.898 -6.633 1 76.69 45 ARG B C 1
ATOM 2948 O O . ARG B 1 45 ? -4.988 13.008 -7.336 1 76.69 45 ARG B O 1
ATOM 2955 N N . LYS B 1 46 ? -6.73 14.148 -6.379 1 75.12 46 LYS B N 1
ATOM 2956 C CA . LYS B 1 46 ? -7.703 13.289 -7.047 1 75.12 46 LYS B CA 1
ATOM 2957 C C . LYS B 1 46 ? -7.414 13.18 -8.539 1 75.12 46 LYS B C 1
ATOM 2959 O O . LYS B 1 46 ? -7.176 14.195 -9.203 1 75.12 46 LYS B O 1
ATOM 2964 N N . GLY B 1 47 ? -7.367 12 -9.031 1 76.19 47 GLY B N 1
ATOM 2965 C CA . GLY B 1 47 ? -7.039 11.773 -10.43 1 76.19 47 GLY B CA 1
ATOM 2966 C C . GLY B 1 47 ? -5.633 11.234 -10.633 1 76.19 47 GLY B C 1
ATOM 2967 O O . GLY B 1 47 ? -5.379 10.484 -11.578 1 76.19 47 GLY B O 1
ATOM 2968 N N . ASP B 1 48 ? -4.766 11.523 -9.734 1 81.88 48 ASP B N 1
ATOM 2969 C CA . ASP B 1 48 ? -3.426 10.953 -9.773 1 81.88 48 ASP B CA 1
ATOM 2970 C C . ASP B 1 48 ? -3.428 9.516 -9.25 1 81.88 48 ASP B C 1
ATOM 2972 O O . ASP B 1 48 ? -4.156 9.188 -8.312 1 81.88 48 ASP B O 1
ATOM 2976 N N . SER B 1 49 ? -2.672 8.664 -9.688 1 75.5 49 SER B N 1
ATOM 2977 C 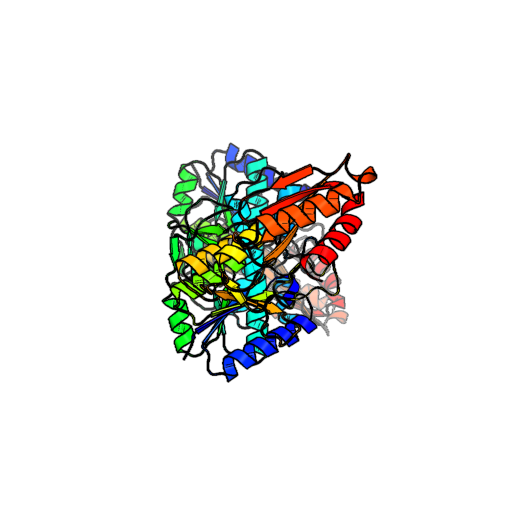CA . SER B 1 49 ? -2.746 7.215 -9.5 1 75.5 49 SER B CA 1
ATOM 2978 C C . SER B 1 49 ? -2.594 6.844 -8.031 1 75.5 49 SER B C 1
ATOM 2980 O O . SER B 1 49 ? -3.162 5.848 -7.574 1 75.5 49 SER B O 1
ATOM 2982 N N . TYR B 1 50 ? -1.878 7.609 -7.293 1 84.62 50 TYR B N 1
ATOM 2983 C CA . TYR B 1 50 ? -1.553 7.16 -5.945 1 84.62 50 TYR B CA 1
ATOM 2984 C C . TYR B 1 50 ? -2.166 8.086 -4.898 1 84.62 50 TYR B C 1
ATOM 2986 O O . TYR B 1 50 ? -1.803 8.023 -3.721 1 84.62 50 TYR B O 1
ATOM 2994 N N . ALA B 1 51 ? -3.061 8.938 -5.402 1 87.06 51 ALA B N 1
ATOM 2995 C CA . ALA B 1 51 ? -3.801 9.805 -4.492 1 87.06 51 ALA B CA 1
ATOM 2996 C C . ALA B 1 51 ? -4.836 9.008 -3.697 1 87.06 51 ALA B C 1
ATOM 2998 O O . ALA B 1 51 ? -5.398 8.031 -4.199 1 87.06 51 ALA B O 1
ATOM 2999 N N . THR B 1 52 ? -5.023 9.438 -2.516 1 88.88 52 THR B N 1
ATOM 3000 C CA . THR B 1 52 ? -5.969 8.781 -1.615 1 88.88 52 THR B CA 1
ATOM 3001 C C . THR B 1 52 ? -7.328 8.617 -2.285 1 88.88 52 THR B C 1
ATOM 3003 O O . THR B 1 52 ? -7.871 7.512 -2.334 1 88.88 52 THR B O 1
ATOM 3006 N N . ASP B 1 53 ? -7.812 9.656 -2.855 1 89.69 53 ASP B N 1
ATOM 3007 C CA . ASP B 1 53 ? -9.141 9.648 -3.457 1 89.69 53 ASP B CA 1
ATOM 3008 C C . ASP B 1 53 ? -9.188 8.711 -4.664 1 89.69 53 ASP B C 1
ATOM 3010 O O . ASP B 1 53 ? -10.219 8.094 -4.938 1 89.69 53 ASP B O 1
ATOM 3014 N N . THR B 1 54 ? -8.156 8.641 -5.406 1 90.62 54 THR B N 1
ATOM 3015 C CA . THR B 1 54 ? -8.109 7.762 -6.57 1 90.62 54 THR B CA 1
ATOM 3016 C C . THR B 1 54 ? -8.156 6.297 -6.141 1 90.62 54 THR B C 1
ATOM 3018 O O . THR B 1 54 ? -8.789 5.473 -6.801 1 90.62 54 THR B O 1
ATOM 3021 N N . LEU B 1 55 ? -7.516 5.992 -5.059 1 93 55 LEU B N 1
ATOM 3022 C CA . LEU B 1 55 ? -7.547 4.645 -4.5 1 93 55 LEU B CA 1
ATOM 3023 C C . LEU B 1 55 ? -8.953 4.281 -4.039 1 93 55 LEU B C 1
ATOM 3025 O O . LEU B 1 55 ? -9.453 3.195 -4.344 1 93 55 LEU B O 1
ATOM 3029 N N . ILE B 1 56 ? -9.586 5.215 -3.391 1 94.75 56 ILE B N 1
ATOM 3030 C CA . ILE B 1 56 ? -10.945 5.004 -2.914 1 94.75 56 ILE B CA 1
ATOM 3031 C C . ILE B 1 56 ? -11.883 4.82 -4.102 1 94.75 56 ILE B C 1
ATOM 3033 O O . ILE B 1 56 ? -12.805 4 -4.055 1 94.75 56 ILE B O 1
ATOM 3037 N N . ASN B 1 57 ? -11.648 5.609 -5.109 1 94.44 57 ASN B N 1
ATOM 3038 C CA . ASN B 1 57 ? -12.492 5.562 -6.297 1 94.44 57 ASN B CA 1
ATOM 3039 C C . ASN B 1 57 ? -12.5 4.172 -6.926 1 94.44 57 ASN B C 1
ATOM 3041 O O . ASN B 1 57 ? -13.5 3.76 -7.52 1 94.44 57 ASN B O 1
ATOM 3045 N N . GLN B 1 58 ? -11.422 3.424 -6.789 1 92.56 58 GLN B N 1
ATOM 3046 C CA . GLN B 1 58 ? -11.375 2.061 -7.309 1 92.56 58 GLN B CA 1
ATOM 3047 C C . GLN B 1 58 ? -12.43 1.183 -6.637 1 92.56 58 GLN B C 1
ATOM 3049 O O . GLN B 1 58 ? -12.992 0.287 -7.27 1 92.56 58 GLN B O 1
ATOM 3054 N N . LEU B 1 59 ? -12.664 1.411 -5.387 1 96.31 59 LEU B N 1
ATOM 3055 C CA . LEU B 1 59 ? -13.672 0.666 -4.641 1 96.31 59 LEU B CA 1
ATOM 3056 C C . LEU B 1 59 ? -15.078 1.18 -4.953 1 96.31 59 LEU B C 1
ATOM 3058 O O . LEU B 1 59 ? -16 0.39 -5.133 1 96.31 59 LEU B O 1
ATOM 3062 N N . GLU B 1 60 ? -15.156 2.486 -5.051 1 96 60 GLU B N 1
ATOM 3063 C CA . GLU B 1 60 ? -16.453 3.105 -5.273 1 96 60 GLU B CA 1
ATOM 3064 C C . GLU B 1 60 ? -17.031 2.705 -6.629 1 96 60 GLU B C 1
ATOM 3066 O O . GLU B 1 60 ? -18.25 2.633 -6.793 1 96 60 GLU B O 1
ATOM 3071 N N . LYS B 1 61 ? -16.203 2.447 -7.594 1 93.5 61 LYS B N 1
ATOM 3072 C CA . LYS B 1 61 ? -16.641 2.002 -8.914 1 93.5 61 LYS B CA 1
ATOM 3073 C C . LYS B 1 61 ? -17.422 0.695 -8.82 1 93.5 61 LYS B C 1
ATOM 3075 O O . LYS B 1 61 ? -18.266 0.406 -9.68 1 93.5 61 LYS B O 1
ATOM 3080 N N . ILE B 1 62 ? -17.109 -0.055 -7.801 1 94.38 62 ILE B N 1
ATOM 3081 C CA . ILE B 1 62 ? -17.812 -1.321 -7.59 1 94.38 62 ILE B CA 1
ATOM 3082 C C . ILE B 1 62 ? -19.078 -1.085 -6.785 1 94.38 62 ILE B C 1
ATOM 3084 O O . ILE B 1 62 ? -20.172 -1.488 -7.203 1 94.38 62 ILE B O 1
ATOM 3088 N N . ASN B 1 63 ? -18.922 -0.468 -5.711 1 96.62 63 ASN B N 1
ATOM 3089 C CA . ASN B 1 63 ? -20.016 -0.134 -4.797 1 96.62 63 ASN B CA 1
ATOM 3090 C C . ASN B 1 63 ? -19.609 0.978 -3.832 1 96.62 63 ASN B C 1
ATOM 3092 O O . ASN B 1 63 ? -18.484 0.997 -3.332 1 96.62 63 ASN B O 1
ATOM 3096 N N . LYS B 1 64 ? -20.469 1.903 -3.486 1 96.56 64 LYS B N 1
ATOM 3097 C CA . LYS B 1 64 ? -20.156 3.062 -2.654 1 96.56 64 LYS B CA 1
ATOM 3098 C C . LYS B 1 64 ? -20.156 2.691 -1.175 1 96.56 64 LYS B C 1
ATOM 3100 O O . LYS B 1 64 ? -19.609 3.428 -0.346 1 96.56 64 LYS B O 1
ATOM 3105 N N . ASN B 1 65 ? -20.828 1.628 -0.885 1 97.44 65 ASN B N 1
ATOM 3106 C CA . ASN B 1 65 ? -20.797 1.139 0.49 1 97.44 65 ASN B CA 1
ATOM 3107 C C . ASN B 1 65 ? -19.578 0.266 0.753 1 97.44 65 ASN B C 1
ATOM 3109 O O . ASN B 1 65 ? -19.594 -0.932 0.463 1 97.44 65 ASN B O 1
ATOM 3113 N N . ILE B 1 66 ? -18.656 0.883 1.311 1 97.81 66 ILE B N 1
ATOM 3114 C CA . ILE B 1 66 ? -17.359 0.222 1.456 1 97.81 66 ILE B CA 1
ATOM 3115 C C . ILE B 1 66 ? -17.141 -0.151 2.92 1 97.81 66 ILE B C 1
ATOM 3117 O O . ILE B 1 66 ? -17.344 0.669 3.816 1 97.81 66 ILE B O 1
ATOM 3121 N N . ASN B 1 67 ? -16.766 -1.414 3.189 1 98.12 67 ASN B N 1
ATOM 3122 C CA . ASN B 1 67 ? -16.266 -1.819 4.496 1 98.12 67 ASN B CA 1
ATOM 3123 C C . ASN B 1 67 ? -15.125 -0.917 4.961 1 98.12 67 ASN B C 1
ATOM 3125 O O . ASN B 1 67 ? -14.094 -0.819 4.293 1 98.12 67 ASN B O 1
ATOM 3129 N N . PRO B 1 68 ? -15.297 -0.196 6.078 1 98.25 68 PRO B N 1
ATOM 3130 C CA . PRO B 1 68 ? -14.281 0.758 6.535 1 98.25 68 PRO B CA 1
ATOM 3131 C C . PRO B 1 68 ? -12.898 0.125 6.691 1 98.25 68 PRO B C 1
ATOM 3133 O O . PRO B 1 68 ? -11.883 0.792 6.48 1 98.25 68 PRO B O 1
ATOM 3136 N N . LYS B 1 69 ? -12.875 -1.106 7.094 1 97.75 69 LYS B N 1
ATOM 3137 C CA . LYS B 1 69 ? -11.602 -1.803 7.246 1 97.75 69 LYS B CA 1
ATOM 3138 C C . LYS B 1 69 ? -10.875 -1.921 5.906 1 97.75 69 LYS B C 1
ATOM 3140 O O . LYS B 1 69 ? -9.672 -1.692 5.828 1 97.75 69 LYS B O 1
ATOM 3145 N N . ILE B 1 70 ? -11.594 -2.295 4.902 1 98.44 70 ILE B N 1
ATOM 3146 C CA . ILE B 1 70 ? -11.047 -2.42 3.557 1 98.44 70 ILE B CA 1
ATOM 3147 C C . ILE B 1 70 ? -10.625 -1.046 3.041 1 98.44 70 ILE B C 1
ATOM 3149 O O . ILE B 1 70 ? -9.57 -0.908 2.41 1 98.44 70 ILE B O 1
ATOM 3153 N N . LYS B 1 71 ? -11.43 -0.084 3.35 1 98.19 71 LYS B N 1
ATOM 3154 C CA . LYS B 1 71 ? -11.141 1.29 2.951 1 98.19 71 LYS B CA 1
ATOM 3155 C C . LYS B 1 71 ? -9.82 1.77 3.547 1 98.19 71 LYS B C 1
ATOM 3157 O O . LYS B 1 71 ? -9 2.361 2.846 1 98.19 71 LYS B O 1
ATOM 3162 N N . ASP B 1 72 ? -9.617 1.513 4.797 1 98.5 72 ASP B N 1
ATOM 3163 C CA . ASP B 1 72 ? -8.383 1.902 5.465 1 98.5 72 ASP B CA 1
ATOM 3164 C C . ASP B 1 72 ? -7.172 1.231 4.82 1 98.5 72 ASP B C 1
ATOM 3166 O O . ASP B 1 72 ? -6.125 1.859 4.648 1 98.5 72 ASP B O 1
ATOM 3170 N N . LEU B 1 73 ? -7.371 0.02 4.512 1 98.19 73 LEU B N 1
ATOM 3171 C CA . LEU B 1 73 ? -6.273 -0.765 3.953 1 98.19 73 LEU B CA 1
ATOM 3172 C C . LEU B 1 73 ? -5.812 -0.183 2.623 1 98.19 73 LEU B C 1
ATOM 3174 O O . LEU B 1 73 ? -4.621 0.065 2.428 1 98.19 73 LEU B O 1
ATOM 3178 N N . ILE B 1 74 ? -6.719 0.102 1.746 1 97.75 74 ILE B N 1
ATOM 3179 C CA . ILE B 1 74 ? -6.348 0.585 0.421 1 97.75 74 ILE B CA 1
ATOM 3180 C C . ILE B 1 74 ? -5.836 2.02 0.52 1 97.75 74 ILE B C 1
ATOM 3182 O O . ILE B 1 74 ? -4.887 2.396 -0.173 1 97.75 74 ILE B O 1
ATOM 3186 N N . MET B 1 75 ? -6.395 2.809 1.385 1 97.12 75 MET B N 1
ATOM 3187 C CA . MET B 1 75 ? -5.988 4.203 1.54 1 97.12 75 MET B CA 1
ATOM 3188 C C . MET B 1 75 ? -4.559 4.297 2.064 1 97.12 75 MET B C 1
ATOM 3190 O O . MET B 1 75 ? -3.814 5.203 1.688 1 97.12 75 MET B O 1
ATOM 3194 N N . SER B 1 76 ? -4.172 3.395 2.908 1 97.62 76 SER B N 1
ATOM 3195 C CA . SER B 1 76 ? -2.852 3.443 3.531 1 97.62 76 SER B CA 1
ATOM 3196 C C . SER B 1 76 ? -1.745 3.295 2.492 1 97.62 76 SER B C 1
ATOM 3198 O O . SER B 1 76 ? -0.615 3.73 2.715 1 97.62 76 SER B O 1
ATOM 3200 N N . CYS B 1 77 ? -2.066 2.713 1.347 1 97.31 77 CYS B N 1
ATOM 3201 C CA . CYS B 1 77 ? -1.067 2.469 0.312 1 97.31 77 CYS B CA 1
ATOM 3202 C C . CYS B 1 77 ? -0.539 3.781 -0.256 1 97.31 77 CYS B C 1
ATOM 3204 O O . CYS B 1 77 ? 0.623 3.865 -0.658 1 97.31 77 CYS B O 1
ATOM 3206 N N . GLY B 1 78 ? -1.377 4.801 -0.292 1 96.19 78 GLY B N 1
ATOM 3207 C CA . GLY B 1 78 ? -0.939 6.082 -0.815 1 96.19 78 GLY B CA 1
ATOM 3208 C C . GLY B 1 78 ? 0.275 6.641 -0.095 1 96.19 78 GLY B C 1
ATOM 3209 O O . GLY B 1 78 ? 1.271 6.992 -0.729 1 96.19 78 GLY B O 1
ATOM 3210 N N . GLU B 1 79 ? 0.165 6.711 1.228 1 97.38 79 GLU B N 1
ATOM 3211 C CA . GLU B 1 79 ? 1.265 7.234 2.033 1 97.38 79 GLU B CA 1
ATOM 3212 C C . GLU B 1 79 ? 2.484 6.32 1.958 1 97.38 79 GLU B C 1
ATOM 3214 O O . GLU B 1 79 ? 3.623 6.793 1.999 1 97.38 79 GLU B O 1
ATOM 3219 N N . ILE B 1 80 ? 2.293 5.027 1.858 1 98.06 80 ILE B N 1
ATOM 3220 C CA . ILE B 1 80 ? 3.404 4.086 1.794 1 98.06 80 ILE B CA 1
ATOM 3221 C C . ILE B 1 80 ? 4.195 4.309 0.508 1 98.06 80 ILE B C 1
ATOM 3223 O O . ILE B 1 80 ? 5.43 4.348 0.529 1 98.06 80 ILE B O 1
ATOM 3227 N N . ILE B 1 81 ? 3.475 4.453 -0.544 1 96.62 81 ILE B N 1
ATOM 3228 C CA . ILE B 1 81 ? 4.109 4.707 -1.832 1 96.62 81 ILE B CA 1
ATOM 3229 C C . ILE B 1 81 ? 4.902 6.012 -1.771 1 96.62 81 ILE B C 1
ATOM 3231 O O . ILE B 1 81 ? 6.066 6.059 -2.17 1 96.62 81 ILE B O 1
ATOM 3235 N N . SER B 1 82 ? 4.305 7.004 -1.187 1 96.31 82 SER B N 1
ATOM 3236 C CA . SER B 1 82 ? 4.965 8.297 -1.035 1 96.31 82 SER B CA 1
ATOM 3237 C C . SER B 1 82 ? 6.227 8.172 -0.186 1 96.31 82 SER B C 1
ATOM 3239 O O . SER B 1 82 ? 7.281 8.695 -0.549 1 96.31 82 SER B O 1
ATOM 3241 N N . ALA B 1 83 ? 6.117 7.535 0.912 1 97.94 83 ALA B N 1
ATOM 3242 C CA . ALA B 1 83 ? 7.246 7.363 1.822 1 97.94 83 ALA B CA 1
ATOM 3243 C C . ALA B 1 83 ? 8.391 6.621 1.142 1 97.94 83 ALA B C 1
ATOM 3245 O O . ALA B 1 83 ? 9.562 6.941 1.354 1 97.94 83 ALA B O 1
ATOM 3246 N N . SER B 1 84 ? 8.07 5.617 0.355 1 97.75 84 SER B N 1
ATOM 3247 C CA . SER B 1 84 ? 9.078 4.852 -0.376 1 97.75 84 SER B CA 1
ATOM 3248 C C . SER B 1 84 ? 9.82 5.734 -1.373 1 97.75 84 SER B C 1
ATOM 3250 O O . SER B 1 84 ? 11.047 5.703 -1.44 1 97.75 84 SER B O 1
ATOM 3252 N N . ILE B 1 85 ? 9.07 6.5 -2.111 1 96.31 85 ILE B N 1
ATOM 3253 C CA . ILE B 1 85 ? 9.641 7.371 -3.135 1 96.31 85 ILE B CA 1
ATOM 3254 C C . ILE B 1 85 ? 10.555 8.398 -2.48 1 96.31 85 ILE B C 1
ATOM 3256 O O . ILE B 1 85 ? 11.688 8.594 -2.92 1 96.31 85 ILE B O 1
ATOM 3260 N N . ILE B 1 86 ? 10.086 9.008 -1.412 1 97.06 86 ILE B N 1
ATOM 3261 C CA . ILE B 1 86 ? 10.828 10.07 -0.729 1 97.06 86 ILE B CA 1
ATOM 3262 C C . ILE B 1 86 ? 12.078 9.484 -0.083 1 97.06 86 ILE B C 1
ATOM 3264 O O . ILE B 1 86 ? 13.148 10.109 -0.117 1 97.06 86 ILE B O 1
ATOM 3268 N N . SER B 1 87 ? 11.961 8.352 0.525 1 98.31 87 SER B N 1
ATOM 3269 C CA . SER B 1 87 ? 13.117 7.711 1.132 1 98.31 87 SER B CA 1
ATOM 3270 C C . SER B 1 87 ? 14.18 7.387 0.086 1 98.31 87 SER B C 1
ATOM 3272 O O . SER B 1 87 ? 15.375 7.586 0.322 1 98.31 87 SER B O 1
ATOM 3274 N N . HIS B 1 88 ? 13.727 6.863 -1.038 1 98.12 88 HIS B N 1
ATOM 3275 C CA . HIS B 1 88 ? 14.648 6.559 -2.125 1 98.12 88 HIS B CA 1
ATOM 3276 C C . HIS B 1 88 ? 15.352 7.82 -2.627 1 98.12 88 HIS B C 1
ATOM 3278 O O . HIS B 1 88 ? 16.547 7.805 -2.885 1 98.12 88 HIS B O 1
ATOM 3284 N N . LEU B 1 89 ? 14.586 8.867 -2.76 1 97.31 89 LEU B N 1
ATOM 3285 C CA . LEU B 1 89 ? 15.148 10.148 -3.16 1 97.31 89 LEU B CA 1
ATOM 3286 C C . LEU B 1 89 ? 16.219 10.609 -2.178 1 97.31 89 LEU B C 1
ATOM 3288 O O . LEU B 1 89 ? 17.297 11.047 -2.588 1 97.31 89 LEU B O 1
ATOM 3292 N N . LEU B 1 90 ? 15.93 10.516 -0.888 1 98.31 90 LEU B N 1
ATOM 3293 C CA . LEU B 1 90 ? 16.891 10.906 0.143 1 98.31 90 LEU B CA 1
ATOM 3294 C C . LEU B 1 90 ? 18.172 10.094 0.023 1 98.31 90 LEU B C 1
ATOM 3296 O O . LEU B 1 90 ? 19.266 10.664 0.039 1 98.31 90 LEU B O 1
ATOM 3300 N N . GLU B 1 91 ? 18.016 8.789 -0.107 1 98.19 91 GLU B N 1
ATOM 3301 C CA . GLU B 1 91 ? 19.203 7.938 -0.216 1 98.19 91 GLU B CA 1
ATOM 3302 C C . GLU B 1 91 ? 20 8.273 -1.465 1 98.19 91 GLU B C 1
ATOM 3304 O O . GLU B 1 91 ? 21.234 8.25 -1.436 1 98.19 91 GLU B O 1
ATOM 3309 N N . THR B 1 92 ? 19.312 8.531 -2.523 1 97.31 92 THR B N 1
ATOM 3310 C 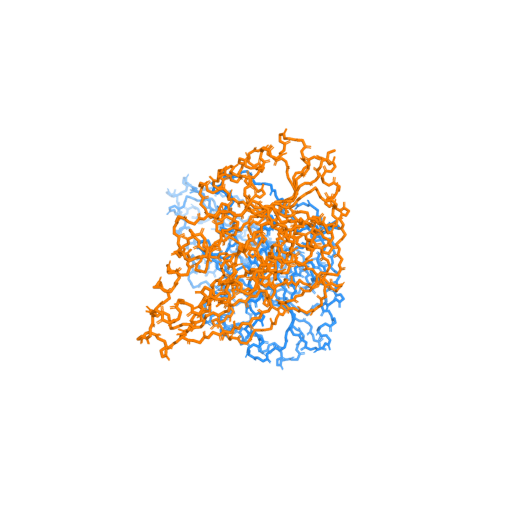CA . THR B 1 92 ? 19.969 8.906 -3.771 1 97.31 92 THR B CA 1
ATOM 3311 C C . THR B 1 92 ? 20.781 10.188 -3.59 1 97.31 92 THR B C 1
ATOM 3313 O O . THR B 1 92 ? 21.812 10.375 -4.234 1 97.31 92 THR B O 1
ATOM 3316 N N . GLU B 1 93 ? 20.344 11.047 -2.699 1 97.12 93 GLU B N 1
ATOM 3317 C CA . GLU B 1 93 ? 21.016 12.312 -2.414 1 97.12 93 GLU B CA 1
ATOM 3318 C C . GLU B 1 93 ? 21.938 12.188 -1.209 1 97.12 93 GLU B C 1
ATOM 3320 O O . GLU B 1 93 ? 22.297 13.195 -0.585 1 97.12 93 GLU B O 1
ATOM 3325 N N . ASN B 1 94 ? 22.234 10.961 -0.822 1 97.19 94 ASN B N 1
ATOM 3326 C CA . ASN B 1 94 ? 23.219 10.609 0.197 1 97.19 94 ASN B CA 1
ATOM 3327 C C . ASN B 1 94 ? 22.75 11.023 1.59 1 97.19 94 ASN B C 1
ATOM 3329 O O . ASN B 1 94 ? 23.562 11.461 2.414 1 97.19 94 ASN B O 1
ATOM 3333 N N . VAL B 1 95 ? 21.531 11.086 1.768 1 98.19 95 VAL B N 1
ATOM 3334 C CA . VAL B 1 95 ? 20.953 11.234 3.1 1 98.19 95 VAL B CA 1
ATOM 3335 C C . VAL B 1 95 ? 20.531 9.875 3.637 1 98.19 95 VAL B C 1
ATOM 3337 O O . VAL B 1 95 ? 19.578 9.266 3.125 1 98.19 95 VAL B O 1
ATOM 3340 N N . ASP B 1 96 ? 21.234 9.422 4.641 1 98 96 ASP B N 1
ATOM 3341 C CA . ASP B 1 96 ? 20.906 8.133 5.23 1 98 96 ASP B CA 1
ATOM 3342 C C . ASP B 1 96 ? 19.547 8.18 5.93 1 98 96 ASP B C 1
ATOM 3344 O O . ASP B 1 96 ? 19.312 9.039 6.781 1 98 96 ASP B O 1
ATOM 3348 N N . CYS B 1 97 ? 18.672 7.281 5.543 1 98.5 97 CYS B N 1
ATOM 3349 C CA . CYS B 1 97 ? 17.344 7.344 6.141 1 98.5 97 CYS B CA 1
ATOM 3350 C C . CYS B 1 97 ? 16.766 5.949 6.32 1 98.5 97 CYS B C 1
ATOM 3352 O O . CYS B 1 97 ? 17.328 4.969 5.84 1 98.5 97 CYS B O 1
ATOM 3354 N N . GLU B 1 98 ? 15.758 5.832 7.117 1 98.56 98 GLU B N 1
ATOM 3355 C CA . GLU B 1 98 ? 14.93 4.652 7.324 1 98.56 98 GLU B CA 1
ATOM 3356 C C . GLU B 1 98 ? 13.453 4.969 7.105 1 98.56 98 GLU B C 1
ATOM 3358 O O . GLU B 1 98 ? 12.953 5.996 7.57 1 98.56 98 GLU B O 1
ATOM 3363 N N . VAL B 1 99 ? 12.82 4.102 6.328 1 98.69 99 VAL B N 1
ATOM 3364 C CA . VAL B 1 99 ? 11.406 4.301 6.039 1 98.69 99 VAL B CA 1
ATOM 3365 C C . VAL B 1 99 ? 10.562 3.363 6.902 1 98.69 99 VAL B C 1
ATOM 3367 O O . VAL B 1 99 ? 10.891 2.188 7.062 1 98.69 99 VAL B O 1
ATOM 3370 N N . LEU B 1 100 ? 9.508 3.916 7.48 1 98.5 100 LEU B N 1
ATOM 3371 C CA . LEU B 1 100 ? 8.602 3.164 8.344 1 98.5 100 LEU B CA 1
ATOM 3372 C C . LEU B 1 100 ? 7.148 3.449 7.98 1 98.5 100 LEU B C 1
ATOM 3374 O O . LEU B 1 100 ? 6.781 4.598 7.719 1 98.5 100 LEU B O 1
ATOM 3378 N N . THR B 1 101 ? 6.297 2.41 7.93 1 98 101 THR B N 1
ATOM 3379 C CA . THR B 1 101 ? 4.855 2.627 7.906 1 98 101 THR B CA 1
ATOM 3380 C C . THR B 1 101 ? 4.352 3.068 9.281 1 98 101 THR B C 1
ATOM 3382 O O . THR B 1 101 ? 5.113 3.098 10.242 1 98 101 THR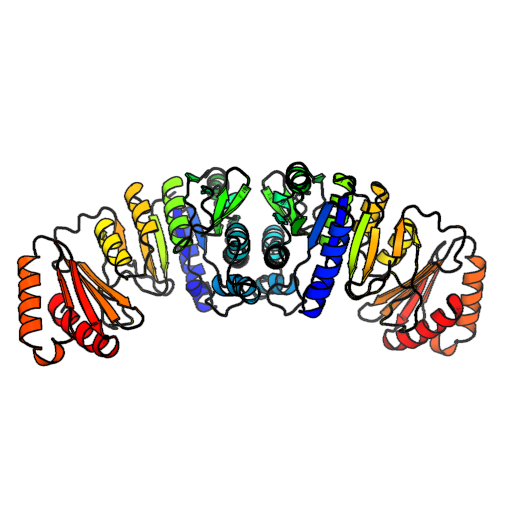 B O 1
ATOM 3385 N N . GLY B 1 102 ? 3.08 3.375 9.383 1 97.12 102 GLY B N 1
ATOM 3386 C CA . GLY B 1 102 ? 2.525 3.775 10.664 1 97.12 102 GLY B CA 1
ATOM 3387 C C . GLY B 1 102 ? 2.703 2.727 11.742 1 97.12 102 GLY B C 1
ATOM 3388 O O . GLY B 1 102 ? 3.113 3.043 12.859 1 97.12 102 GLY B O 1
ATOM 3389 N N . TYR B 1 103 ? 2.354 1.505 11.398 1 93.88 103 TYR B N 1
ATOM 3390 C CA . TYR B 1 103 ? 2.477 0.461 12.406 1 93.88 103 TYR B CA 1
ATOM 3391 C C . TYR B 1 103 ? 3.941 0.187 12.734 1 93.88 103 TYR B C 1
ATOM 3393 O O . TYR B 1 103 ? 4.285 -0.096 13.883 1 93.88 103 TYR B O 1
ATOM 3401 N N . GLN B 1 104 ? 4.867 0.28 11.734 1 96.69 104 GLN B N 1
ATOM 3402 C CA . GLN B 1 104 ? 6.289 0.076 11.992 1 96.69 104 GLN B CA 1
ATOM 3403 C C . GLN B 1 104 ? 6.848 1.187 12.875 1 96.69 104 GLN B C 1
ATOM 3405 O O . GLN B 1 104 ? 7.801 0.968 13.633 1 96.69 104 GLN B O 1
ATOM 3410 N N . ALA B 1 105 ? 6.242 2.385 12.742 1 98.12 105 ALA B N 1
ATOM 3411 C CA . ALA B 1 105 ? 6.66 3.543 13.531 1 98.12 105 ALA B CA 1
ATOM 3412 C C . ALA B 1 105 ? 6.125 3.459 14.953 1 98.12 105 ALA B C 1
ATOM 3414 O O . ALA B 1 105 ? 6.426 4.316 15.789 1 98.12 105 ALA B O 1
ATOM 3415 N N . GLY B 1 106 ? 5.285 2.457 15.266 1 97.94 106 GLY B N 1
ATOM 3416 C CA . GLY B 1 106 ? 4.812 2.213 16.625 1 97.94 106 GLY B CA 1
ATOM 3417 C C . GLY B 1 106 ? 3.486 2.887 16.922 1 97.94 106 GLY B C 1
ATOM 3418 O O . GLY B 1 106 ? 3.094 3.008 18.078 1 97.94 106 GLY B O 1
ATOM 3419 N N . ILE B 1 107 ? 2.734 3.369 15.938 1 98.5 107 ILE B N 1
ATOM 3420 C CA . ILE B 1 107 ? 1.481 4.09 16.141 1 98.5 107 ILE B CA 1
ATOM 3421 C C . ILE B 1 107 ? 0.353 3.096 16.406 1 98.5 107 ILE B C 1
ATOM 3423 O O . ILE B 1 107 ? -0.041 2.342 15.516 1 98.5 107 ILE B O 1
ATOM 3427 N N . LEU B 1 108 ? -0.132 3.098 17.578 1 98.69 108 LEU B N 1
ATOM 3428 C CA . LEU B 1 108 ? -1.247 2.262 18 1 98.69 108 LEU B CA 1
ATOM 3429 C C . LEU B 1 108 ? -2.551 3.055 18.016 1 98.69 108 LEU B C 1
ATOM 3431 O O . LEU B 1 108 ? -2.611 4.145 18.578 1 98.69 108 LEU B O 1
ATOM 3435 N N . THR B 1 109 ? -3.557 2.537 17.391 1 98.38 109 THR B N 1
ATOM 3436 C CA . THR B 1 109 ? -4.832 3.238 17.297 1 98.38 109 THR B CA 1
ATOM 3437 C C . THR B 1 109 ? -5.965 2.371 17.844 1 98.38 109 THR B C 1
ATOM 3439 O O . THR B 1 109 ? -5.773 1.181 18.109 1 98.38 109 THR B O 1
ATOM 3442 N N . ASP B 1 110 ? -7.105 2.963 18.094 1 98.06 110 ASP B N 1
ATOM 3443 C CA . ASP B 1 110 ? -8.312 2.18 18.344 1 98.06 110 ASP B CA 1
ATOM 3444 C C . ASP B 1 110 ? -8.859 1.59 17.047 1 98.06 110 ASP B C 1
ATOM 3446 O O . ASP B 1 110 ? -8.195 1.647 16 1 98.06 110 ASP B O 1
ATOM 3450 N N . ASP B 1 111 ? -10.016 0.964 17.141 1 97.44 111 ASP B N 1
ATOM 3451 C CA . ASP B 1 111 ? -10.508 0.238 15.977 1 97.44 111 ASP B CA 1
ATOM 3452 C C . ASP B 1 111 ? -11.648 0.998 15.305 1 97.44 111 ASP B C 1
ATOM 3454 O O . ASP B 1 111 ? -12.523 0.391 14.68 1 97.44 111 ASP B O 1
ATOM 3458 N N . ASN B 1 112 ? -11.688 2.336 15.586 1 97.75 112 ASN B N 1
ATOM 3459 C CA . ASN B 1 112 ? -12.625 3.16 14.828 1 97.75 112 ASN B CA 1
ATOM 3460 C C . ASN B 1 112 ? -12.109 3.455 13.43 1 97.75 112 ASN B C 1
ATOM 3462 O O . ASN B 1 112 ? -11.641 4.562 13.156 1 97.75 112 ASN B O 1
ATOM 3466 N N . PHE B 1 113 ? -12.32 2.484 12.594 1 97.69 113 PHE B N 1
ATOM 3467 C CA . PHE B 1 113 ? -11.758 2.533 11.25 1 97.69 113 PHE B CA 1
ATOM 3468 C C . PHE B 1 113 ? -12.188 3.809 10.531 1 97.69 113 PHE B C 1
ATOM 3470 O O . PHE B 1 113 ? -13.289 4.316 10.766 1 97.69 113 PHE B O 1
ATOM 3477 N N . THR B 1 114 ? -11.344 4.395 9.672 1 97.06 114 THR B N 1
ATOM 3478 C CA . THR B 1 114 ? -11.508 5.578 8.836 1 97.06 114 THR B CA 1
ATOM 3479 C C . THR B 1 114 ? -11.414 6.852 9.672 1 97.06 114 THR B C 1
ATOM 3481 O O . THR B 1 114 ? -11.273 7.949 9.125 1 97.06 114 THR B O 1
ATOM 3484 N N . LYS B 1 115 ? -11.516 6.785 10.977 1 96.5 115 LYS B N 1
ATOM 3485 C CA . LYS B 1 115 ? -11.367 7.91 11.891 1 96.5 115 LYS B CA 1
ATOM 3486 C C . LYS B 1 115 ? -10.781 7.461 13.227 1 96.5 115 LYS B C 1
ATOM 3488 O O . LYS B 1 115 ? -11.312 7.785 14.289 1 96.5 115 LYS B O 1
ATOM 3493 N N . SER B 1 116 ? -9.797 6.672 13.086 1 97.81 116 SER B N 1
ATOM 3494 C CA . SER B 1 116 ? -9.219 6.105 14.297 1 97.81 116 SER B CA 1
ATOM 3495 C C . SER B 1 116 ? -8.469 7.164 15.102 1 97.81 116 SER B C 1
ATOM 3497 O O . SER B 1 116 ? -8.07 8.195 14.555 1 97.81 116 SER B O 1
ATOM 3499 N N . LYS B 1 117 ? -8.32 6.926 16.375 1 96.69 117 LYS B N 1
ATOM 3500 C CA . LYS B 1 117 ? -7.562 7.797 17.266 1 96.69 117 LYS B CA 1
ATOM 3501 C C . LYS B 1 117 ? -6.285 7.113 17.734 1 96.69 117 LYS B C 1
ATOM 3503 O O . LYS B 1 117 ? -6.277 5.91 18 1 96.69 117 LYS B O 1
ATOM 3508 N N . ILE B 1 118 ? -5.277 7.852 17.875 1 97.19 118 ILE B N 1
ATOM 3509 C CA . ILE B 1 118 ? -4.012 7.332 18.375 1 97.19 118 ILE B CA 1
ATOM 3510 C C . ILE B 1 118 ? -4.125 7.078 19.891 1 97.19 118 ILE B C 1
ATOM 3512 O O . ILE B 1 118 ? -4.5 7.973 20.641 1 97.19 118 ILE B O 1
ATOM 3516 N N . ILE B 1 119 ? -3.84 5.902 20.281 1 97.94 119 ILE B N 1
ATOM 3517 C CA . ILE B 1 119 ? -3.85 5.504 21.688 1 97.94 119 ILE B CA 1
ATOM 3518 C C . ILE B 1 119 ? -2.455 5.684 22.281 1 97.94 119 ILE B C 1
ATOM 3520 O O . ILE B 1 119 ? -2.311 6.141 23.406 1 97.94 119 ILE B O 1
ATOM 3524 N N . ASP B 1 120 ? -1.479 5.285 21.531 1 98.06 120 ASP B N 1
ATOM 3525 C CA . ASP B 1 120 ? -0.09 5.316 21.984 1 98.06 120 ASP B CA 1
ATOM 3526 C C . ASP B 1 120 ? 0.87 5.219 20.797 1 98.06 120 ASP B C 1
ATOM 3528 O O . ASP B 1 120 ? 0.47 4.832 19.703 1 98.06 120 ASP B O 1
ATOM 3532 N N . ILE B 1 121 ? 2.109 5.652 21.078 1 98.44 121 ILE B N 1
ATOM 3533 C CA . ILE B 1 121 ? 3.17 5.504 20.094 1 98.44 121 ILE B CA 1
ATOM 3534 C C . ILE B 1 121 ? 4.434 4.965 20.766 1 98.44 121 ILE B C 1
ATOM 3536 O O . ILE B 1 121 ? 4.996 5.613 21.641 1 98.44 121 ILE B O 1
ATOM 3540 N N . ASP B 1 122 ? 4.812 3.77 20.406 1 98.44 122 ASP B N 1
ATOM 3541 C CA . ASP B 1 122 ? 6.109 3.244 20.828 1 98.44 122 ASP B CA 1
ATOM 3542 C C . ASP B 1 122 ? 7.234 3.822 19.969 1 98.44 122 ASP B C 1
ATOM 3544 O O . ASP B 1 122 ? 7.465 3.369 18.844 1 98.44 122 ASP B O 1
ATOM 3548 N N . THR B 1 123 ? 8.031 4.699 20.547 1 98.44 123 THR B N 1
ATOM 3549 C CA . THR B 1 123 ? 9.016 5.453 19.766 1 98.44 123 THR B CA 1
ATOM 3550 C C . THR B 1 123 ? 10.367 4.746 19.766 1 98.44 123 THR B C 1
ATOM 3552 O O . THR B 1 123 ? 11.359 5.289 19.281 1 98.44 123 THR B O 1
ATOM 3555 N N . THR B 1 124 ? 10.469 3.541 20.281 1 98.12 124 THR B N 1
ATOM 3556 C CA . THR B 1 124 ? 11.734 2.836 20.453 1 98.12 124 THR B CA 1
ATOM 3557 C C . THR B 1 124 ? 12.453 2.682 19.109 1 98.12 124 THR B C 1
ATOM 3559 O O . THR B 1 124 ? 13.648 2.977 19.016 1 98.12 124 THR B O 1
ATOM 3562 N N . LYS B 1 125 ? 11.773 2.283 18.156 1 97.5 125 LYS B N 1
ATOM 3563 C CA . LYS B 1 125 ? 12.367 2.041 16.844 1 97.5 125 LYS B CA 1
ATOM 3564 C C . LYS B 1 125 ? 12.828 3.344 16.203 1 97.5 125 LYS B C 1
ATOM 3566 O O . LYS B 1 125 ? 13.914 3.408 15.625 1 97.5 125 LYS B O 1
ATOM 3571 N N . ILE B 1 126 ? 12.016 4.348 16.266 1 98.62 126 ILE B N 1
ATOM 3572 C CA . ILE B 1 126 ? 12.367 5.645 15.695 1 98.62 126 ILE B CA 1
ATOM 3573 C C . ILE B 1 126 ? 13.625 6.176 16.359 1 98.62 126 ILE B C 1
ATOM 3575 O O . ILE B 1 126 ? 14.562 6.609 15.688 1 98.62 126 ILE B O 1
ATOM 3579 N N . LYS B 1 127 ? 13.68 6.121 17.672 1 98.56 127 LYS B N 1
ATOM 3580 C CA . LYS B 1 127 ? 14.828 6.621 18.422 1 98.56 127 LYS B CA 1
ATOM 3581 C C . LYS B 1 127 ? 16.094 5.844 18.078 1 98.56 127 LYS B C 1
ATOM 3583 O O . LYS B 1 127 ? 17.188 6.418 18.031 1 98.56 127 LYS B O 1
ATOM 3588 N N . LYS B 1 128 ? 15.938 4.547 17.891 1 98.25 128 LYS B N 1
ATOM 3589 C CA . LYS B 1 128 ? 17.078 3.721 17.5 1 98.25 128 LYS B CA 1
ATOM 3590 C C . LYS B 1 128 ? 17.734 4.25 16.219 1 98.25 128 LYS B C 1
ATOM 3592 O O . LYS B 1 128 ? 18.953 4.383 16.156 1 98.25 128 LYS B O 1
ATOM 3597 N N . TYR B 1 129 ? 16.953 4.586 15.273 1 98.44 129 TYR B N 1
ATOM 3598 C CA . TYR B 1 129 ? 17.484 5.062 14 1 98.44 129 TYR B CA 1
ATOM 3599 C C . TYR B 1 129 ? 18 6.492 14.125 1 98.44 129 TYR B C 1
ATOM 3601 O O . TYR B 1 129 ? 19.031 6.848 13.539 1 98.44 129 TYR B O 1
ATOM 3609 N N . LEU B 1 130 ? 17.266 7.316 14.875 1 98.56 130 LEU B N 1
ATOM 3610 C CA . LEU B 1 130 ? 17.719 8.68 15.102 1 98.56 130 LEU B CA 1
ATOM 3611 C C . LEU B 1 130 ? 19.094 8.695 15.773 1 98.56 130 LEU B C 1
ATOM 3613 O O . LEU B 1 130 ? 19.938 9.531 15.461 1 98.56 130 LEU B O 1
ATOM 3617 N N . ASN B 1 131 ? 19.281 7.781 16.656 1 97.94 131 ASN B N 1
ATOM 3618 C CA . ASN B 1 131 ? 20.547 7.68 17.375 1 97.94 131 ASN B CA 1
ATOM 3619 C C . ASN B 1 131 ? 21.688 7.262 16.453 1 97.94 131 ASN B C 1
ATOM 3621 O O . ASN B 1 131 ? 22.859 7.512 16.734 1 97.94 131 ASN B O 1
ATOM 3625 N N . LYS B 1 132 ? 21.344 6.637 15.383 1 97.75 132 LYS B N 1
ATOM 3626 C CA . LYS B 1 132 ? 22.344 6.277 14.367 1 97.75 132 LYS B CA 1
ATOM 3627 C C . LYS B 1 132 ? 22.5 7.387 13.336 1 97.75 132 LYS B C 1
ATOM 3629 O O . LYS B 1 132 ? 23.062 7.168 12.266 1 97.75 132 LYS B O 1
ATOM 3634 N N . ASN B 1 133 ? 21.859 8.523 13.586 1 97 133 ASN B N 1
ATOM 3635 C CA . ASN B 1 133 ? 21.938 9.719 12.758 1 97 133 ASN B CA 1
ATOM 3636 C C . ASN B 1 133 ? 21.234 9.523 11.422 1 97 133 ASN B C 1
ATOM 3638 O O . ASN B 1 133 ? 21.625 10.102 10.414 1 97 133 ASN B O 1
ATOM 3642 N N . LYS B 1 134 ? 20.266 8.672 11.422 1 98.5 134 LYS B N 1
ATOM 3643 C CA . LYS B 1 134 ? 19.453 8.492 10.234 1 98.5 134 LYS B CA 1
ATOM 3644 C C . LYS B 1 134 ? 18.219 9.398 10.273 1 98.5 134 LYS B C 1
ATOM 3646 O O . LYS B 1 134 ? 17.672 9.656 11.344 1 98.5 134 LYS B O 1
ATOM 3651 N N . VAL B 1 135 ? 17.859 9.867 9.102 1 98.81 135 VAL B N 1
ATOM 3652 C CA . VAL B 1 135 ? 16.547 10.477 8.969 1 98.81 135 VAL B CA 1
ATOM 3653 C C . VAL B 1 135 ? 15.461 9.398 8.961 1 98.81 135 VAL B C 1
ATOM 3655 O O . VAL B 1 135 ? 15.625 8.359 8.32 1 98.81 135 VAL B O 1
ATOM 3658 N N . VAL B 1 136 ? 14.422 9.586 9.703 1 98.88 136 VAL B N 1
ATOM 3659 C CA . VAL B 1 136 ? 13.336 8.609 9.711 1 98.88 136 VAL B CA 1
ATOM 3660 C C . VAL B 1 136 ? 12.156 9.148 8.906 1 98.88 136 VAL B C 1
ATOM 3662 O O . VAL B 1 136 ? 11.648 10.234 9.18 1 98.88 136 VAL B O 1
ATOM 3665 N N . VAL B 1 137 ? 11.758 8.438 7.91 1 98.88 137 VAL B N 1
ATOM 3666 C CA . VAL B 1 137 ? 10.602 8.766 7.082 1 98.88 137 VAL B CA 1
ATOM 3667 C C . VAL B 1 137 ? 9.406 7.898 7.48 1 98.88 137 VAL B C 1
ATOM 3669 O O . VAL B 1 137 ? 9.5 6.672 7.48 1 98.88 137 VAL B O 1
ATOM 3672 N N . VAL B 1 138 ? 8.32 8.516 7.805 1 98.88 138 VAL B N 1
ATOM 3673 C CA . VAL B 1 138 ? 7.145 7.789 8.273 1 98.88 138 VAL B CA 1
ATOM 3674 C C . VAL B 1 138 ? 5.973 8.039 7.324 1 98.88 138 VAL B C 1
ATOM 3676 O O . VAL B 1 138 ? 5.691 9.18 6.961 1 98.88 138 VAL B O 1
ATOM 3679 N N . ALA B 1 139 ? 5.316 6.945 6.887 1 98.5 139 ALA B N 1
ATOM 3680 C CA . ALA B 1 139 ? 4.031 7.094 6.207 1 98.5 139 ALA B CA 1
ATOM 3681 C C . ALA B 1 139 ? 2.967 7.621 7.164 1 98.5 139 ALA B C 1
ATOM 3683 O O . ALA B 1 139 ? 2.576 6.934 8.109 1 98.5 139 ALA B O 1
ATOM 3684 N N . GLY B 1 140 ? 2.449 8.781 6.93 1 97.94 140 GLY B N 1
ATOM 3685 C CA . GLY B 1 140 ? 1.455 9.383 7.805 1 97.94 140 GLY B CA 1
ATOM 3686 C C . GLY B 1 140 ? 0.068 8.797 7.625 1 97.94 140 GLY B C 1
ATOM 3687 O O . GLY B 1 140 ? -0.118 7.855 6.848 1 97.94 140 GLY B O 1
ATOM 3688 N N . PHE B 1 141 ? -0.862 9.266 8.438 1 97.56 141 PHE B N 1
ATOM 3689 C CA . PHE B 1 141 ? -2.289 9.055 8.219 1 97.56 141 PHE B CA 1
ATOM 3690 C C . PHE B 1 141 ? -2.711 7.664 8.664 1 97.56 141 PHE B C 1
ATOM 3692 O O . PHE B 1 141 ? -3.9 7.348 8.688 1 97.56 141 PHE B O 1
ATOM 3699 N N . GLN B 1 142 ? -1.751 6.852 9.047 1 98.44 142 GLN B N 1
ATOM 3700 C CA . GLN B 1 142 ? -2.094 5.453 9.273 1 98.44 142 GLN B CA 1
ATOM 3701 C C . GLN B 1 142 ? -1.503 4.945 10.586 1 98.44 142 GLN B C 1
ATOM 3703 O O . GLN B 1 142 ? -0.567 5.543 11.125 1 98.44 142 GLN B O 1
ATOM 3708 N N . GLY B 1 143 ? -2.051 3.889 11.148 1 98.12 143 GLY B N 1
ATOM 3709 C CA . GLY B 1 143 ? -1.607 3.119 12.305 1 98.12 143 GLY B CA 1
ATOM 3710 C C . GLY B 1 143 ? -2.146 1.701 12.312 1 98.12 143 GLY B C 1
ATOM 3711 O O . GLY B 1 143 ? -2.432 1.13 11.258 1 98.12 143 GLY B O 1
ATOM 3712 N N . LYS B 1 144 ? -2.111 1.104 13.461 1 97.5 144 LYS B N 1
ATOM 3713 C CA . LYS B 1 144 ? -2.635 -0.254 13.586 1 97.5 144 LYS B CA 1
ATOM 3714 C C . LYS B 1 144 ? -3.357 -0.447 14.914 1 97.5 144 LYS B C 1
ATOM 3716 O O . LYS B 1 144 ? -3.031 0.209 15.906 1 97.5 144 LYS B O 1
ATOM 3721 N N . THR B 1 145 ? -4.277 -1.354 14.914 1 97.88 145 THR B N 1
ATOM 3722 C CA . THR B 1 145 ? -4.941 -1.738 16.156 1 97.88 145 THR B CA 1
ATOM 3723 C C . THR B 1 145 ? -4.09 -2.732 16.938 1 97.88 145 THR B C 1
ATOM 3725 O O . THR B 1 145 ? -3.051 -3.184 16.453 1 97.88 145 THR B O 1
ATOM 3728 N N . LYS B 1 146 ? -4.57 -3.023 18.156 1 95.94 146 LYS B N 1
ATOM 3729 C CA . LYS B 1 146 ? -3.904 -4.027 18.969 1 95.94 146 LYS B CA 1
ATOM 3730 C C . LYS B 1 146 ? -3.896 -5.391 18.281 1 95.94 146 LYS B C 1
ATOM 3732 O O . LYS B 1 146 ? -2.98 -6.188 18.484 1 95.94 146 LYS B O 1
ATOM 3737 N N . ASN B 1 147 ? -4.867 -5.621 17.406 1 94.06 147 ASN B N 1
ATOM 3738 C CA . ASN B 1 147 ? -4.984 -6.887 16.688 1 94.06 147 ASN B CA 1
ATOM 3739 C C . ASN B 1 147 ? -4.336 -6.809 15.312 1 94.06 147 ASN B C 1
ATOM 3741 O O . ASN B 1 147 ? -4.625 -7.625 14.438 1 94.06 147 ASN B O 1
ATOM 3745 N N . ASN B 1 148 ? -3.584 -5.762 15.047 1 94.19 148 ASN B N 1
ATOM 3746 C CA . ASN B 1 148 ? -2.734 -5.621 13.875 1 94.19 148 ASN B CA 1
ATOM 3747 C C . ASN B 1 148 ? -3.553 -5.309 12.625 1 94.19 148 ASN B C 1
ATOM 3749 O O . ASN B 1 148 ? -3.193 -5.727 11.523 1 94.19 148 ASN B O 1
ATOM 3753 N N . GLU B 1 149 ? -4.656 -4.68 12.859 1 96.88 149 GLU B N 1
ATOM 3754 C CA . GLU B 1 149 ? -5.426 -4.18 11.719 1 96.88 149 GLU B CA 1
ATOM 3755 C C . GLU B 1 149 ? -4.98 -2.77 11.336 1 96.88 149 GLU B C 1
ATOM 3757 O O . GLU B 1 149 ? -4.801 -1.912 12.203 1 96.88 149 GLU B O 1
ATOM 3762 N N . ILE B 1 150 ? -4.785 -2.578 10.07 1 98 150 ILE B N 1
ATOM 3763 C CA . ILE B 1 150 ? -4.379 -1.261 9.594 1 98 150 ILE B CA 1
ATOM 3764 C C . ILE B 1 150 ? -5.547 -0.285 9.719 1 98 150 ILE B C 1
ATOM 3766 O O . ILE B 1 150 ? -6.672 -0.601 9.328 1 98 150 ILE B O 1
ATOM 3770 N N . THR B 1 151 ? -5.297 0.842 10.266 1 98.31 151 THR B N 1
ATOM 3771 C CA . THR B 1 151 ? -6.305 1.887 10.406 1 98.31 151 THR B CA 1
ATOM 3772 C C . THR B 1 151 ? -5.801 3.205 9.828 1 98.31 151 THR B C 1
ATOM 3774 O O . THR B 1 151 ? -4.605 3.363 9.578 1 98.31 151 THR B O 1
ATOM 3777 N N . THR B 1 152 ? -6.672 4.07 9.531 1 98.25 152 THR B N 1
ATOM 3778 C CA . THR B 1 152 ? -6.328 5.434 9.141 1 98.25 152 THR B CA 1
ATOM 3779 C C . THR B 1 152 ? -6.93 6.445 10.109 1 98.25 152 THR B C 1
ATOM 3781 O O . THR B 1 152 ? -7.906 6.145 10.797 1 98.25 152 THR B O 1
ATOM 3784 N N . LEU B 1 153 ? -6.414 7.594 10.109 1 97.19 153 LEU B N 1
ATOM 3785 C CA . LEU B 1 153 ? -6.711 8.562 11.156 1 97.19 153 LEU B CA 1
ATOM 3786 C C . LEU B 1 153 ? -7.805 9.531 10.711 1 97.19 153 LEU B C 1
ATOM 3788 O O . LEU B 1 153 ? -8.258 10.367 11.492 1 97.19 153 LEU B O 1
ATOM 3792 N N . GLY B 1 154 ? -8.273 9.422 9.523 1 92.5 154 GLY B N 1
ATOM 3793 C CA . GLY B 1 154 ? -9.266 10.344 9.016 1 92.5 154 GLY B CA 1
ATOM 3794 C C . GLY B 1 154 ? -8.664 11.586 8.375 1 92.5 154 GLY B C 1
ATOM 3795 O O . GLY B 1 154 ? -7.469 11.609 8.078 1 92.5 154 GLY B O 1
ATOM 3796 N N . ARG B 1 155 ? -9.445 12.617 8.156 1 84.75 155 ARG B N 1
ATOM 3797 C CA . ARG B 1 155 ? -8.961 13.844 7.539 1 84.75 155 ARG B CA 1
ATOM 3798 C C . ARG B 1 155 ? -7.852 14.484 8.367 1 84.75 155 ARG B C 1
ATOM 3800 O O . ARG B 1 155 ? -7.914 14.484 9.602 1 84.75 155 ARG B O 1
ATOM 3807 N N . GLY B 1 156 ? -6.859 15.008 7.609 1 89.94 156 GLY B N 1
ATOM 3808 C CA . GLY B 1 156 ? -5.727 15.609 8.289 1 89.94 156 GLY B CA 1
ATOM 3809 C C . GLY B 1 156 ? -4.84 14.594 8.984 1 89.94 156 GLY B C 1
ATOM 3810 O O . GLY B 1 156 ? -4.066 14.938 9.875 1 89.94 156 GLY B O 1
ATOM 3811 N N . GLY B 1 157 ? -4.996 13.414 8.602 1 95.06 157 GLY B N 1
ATOM 3812 C CA . GLY B 1 157 ? -4.332 12.312 9.273 1 95.06 157 GLY B CA 1
ATOM 3813 C C . GLY B 1 157 ? -2.82 12.453 9.305 1 95.06 157 GLY B C 1
ATOM 3814 O O . GLY B 1 157 ? -2.184 12.141 10.312 1 95.06 157 GLY B O 1
ATOM 3815 N N . SER B 1 158 ? -2.246 12.977 8.273 1 96.62 158 SER B N 1
ATOM 3816 C CA . SER B 1 158 ? -0.794 13.109 8.234 1 96.62 158 SER B CA 1
ATOM 3817 C C . SER B 1 158 ? -0.322 14.234 9.148 1 96.62 158 SER B C 1
ATOM 3819 O O . SER B 1 158 ? 0.732 14.133 9.781 1 96.62 158 SER B O 1
ATOM 3821 N N . ASP B 1 159 ? -1.055 15.367 9.227 1 96.56 159 ASP B N 1
ATOM 3822 C CA . ASP B 1 159 ? -0.749 16.406 10.203 1 96.56 159 ASP B CA 1
ATOM 3823 C C . ASP B 1 159 ? -0.797 15.852 11.625 1 96.56 159 ASP B C 1
ATOM 3825 O O . ASP B 1 159 ? 0.101 16.109 12.43 1 96.56 159 ASP B O 1
ATOM 3829 N N . THR B 1 160 ? -1.837 15.102 11.836 1 97.12 160 THR B N 1
ATOM 3830 C CA . THR B 1 160 ? -2.021 14.484 13.141 1 97.12 160 THR B CA 1
ATOM 3831 C C . THR B 1 160 ? -0.86 13.547 13.469 1 97.12 160 THR B C 1
ATOM 3833 O O . THR B 1 160 ? -0.345 13.555 14.586 1 97.12 160 THR B O 1
ATOM 3836 N N . THR B 1 161 ? -0.467 12.781 12.5 1 98.5 161 THR B N 1
ATOM 3837 C CA . THR B 1 161 ? 0.669 11.883 12.672 1 98.5 161 THR B CA 1
ATOM 3838 C C . THR B 1 161 ? 1.92 12.664 13.07 1 98.5 161 THR B C 1
ATOM 3840 O O . THR B 1 161 ? 2.613 12.297 14.016 1 98.5 161 THR B O 1
ATOM 3843 N N . ALA B 1 162 ? 2.174 13.727 12.367 1 98.69 162 ALA B N 1
ATOM 3844 C CA . ALA B 1 162 ? 3.387 14.516 12.578 1 98.69 162 ALA B CA 1
ATOM 3845 C C . ALA B 1 162 ? 3.41 15.117 13.984 1 98.69 162 ALA B C 1
ATOM 3847 O O . ALA B 1 162 ? 4.41 15 14.695 1 98.69 162 ALA B O 1
ATOM 3848 N N . VAL B 1 163 ? 2.328 15.734 14.375 1 98.44 163 VAL B N 1
ATOM 3849 C CA . VAL B 1 163 ? 2.275 16.406 15.672 1 98.44 163 VAL B CA 1
ATOM 3850 C C . VAL B 1 163 ? 2.318 15.375 16.797 1 98.44 163 VAL B C 1
ATOM 3852 O O . VAL B 1 163 ? 2.98 15.586 17.812 1 98.44 163 VAL B O 1
ATOM 3855 N N . ALA B 1 164 ? 1.645 14.25 16.625 1 98.38 164 ALA B N 1
ATOM 3856 C CA . ALA B 1 164 ? 1.685 13.18 17.609 1 98.38 164 ALA B CA 1
ATOM 3857 C C . ALA B 1 164 ? 3.105 12.656 17.797 1 98.38 164 ALA B C 1
ATOM 3859 O O . ALA B 1 164 ? 3.572 12.484 18.922 1 98.38 164 ALA B O 1
ATOM 3860 N N . LEU B 1 165 ? 3.766 12.391 16.688 1 98.81 165 LEU B N 1
ATOM 3861 C CA . LEU B 1 165 ? 5.152 11.938 16.766 1 98.81 165 LEU B CA 1
ATOM 3862 C C . LEU B 1 165 ? 6.023 12.984 17.453 1 98.81 165 LEU B C 1
ATOM 3864 O O . LEU B 1 165 ? 6.895 12.633 18.25 1 98.81 165 LEU B O 1
ATOM 3868 N N . GLY B 1 166 ? 5.801 14.258 17.094 1 98.62 166 GLY B N 1
ATOM 3869 C CA . GLY B 1 166 ? 6.52 15.32 17.781 1 98.62 166 GLY B CA 1
ATOM 3870 C C . GLY B 1 166 ? 6.352 15.273 19.281 1 98.62 166 GLY B C 1
ATOM 3871 O O . GLY B 1 166 ? 7.328 15.406 20.031 1 98.62 166 GLY B O 1
ATOM 3872 N N . ALA B 1 167 ? 5.16 15.078 19.703 1 97.69 167 ALA B N 1
ATOM 3873 C CA . ALA B 1 167 ? 4.848 15.023 21.125 1 97.69 167 ALA B CA 1
ATOM 3874 C C . ALA B 1 167 ? 5.543 13.836 21.797 1 97.69 167 ALA B C 1
ATOM 3876 O O . ALA B 1 167 ? 6.215 14 22.812 1 97.69 167 ALA B O 1
ATOM 3877 N N . TYR B 1 168 ? 5.43 12.664 21.219 1 97.88 168 TYR B N 1
ATOM 3878 C CA . TYR B 1 168 ? 5.922 11.43 21.828 1 97.88 168 TYR B CA 1
ATOM 3879 C C . TYR B 1 168 ? 7.445 11.383 21.781 1 97.88 168 TYR B C 1
ATOM 3881 O O . TYR B 1 168 ? 8.07 10.719 22.625 1 97.88 168 TYR B O 1
ATOM 3889 N N . LEU B 1 169 ? 8.031 12.117 20.891 1 98.5 169 LEU B N 1
ATOM 3890 C CA . LEU B 1 169 ? 9.484 12.125 20.75 1 98.5 169 LEU B CA 1
ATOM 3891 C C . LEU B 1 169 ? 10.086 13.32 21.469 1 98.5 169 LEU B C 1
ATOM 3893 O O . LEU B 1 169 ? 11.305 13.492 21.484 1 98.5 169 LEU B O 1
ATOM 3897 N N . ASN B 1 170 ? 9.211 14.125 22.094 1 97.25 170 ASN B N 1
ATOM 3898 C CA . ASN B 1 170 ? 9.656 15.359 22.719 1 97.25 170 ASN B CA 1
ATOM 3899 C C . ASN B 1 170 ? 10.453 16.219 21.75 1 97.25 170 ASN B C 1
ATOM 3901 O O . ASN B 1 170 ? 11.578 16.641 22.047 1 97.25 170 ASN B O 1
ATOM 3905 N N . ALA B 1 171 ? 9.898 16.375 20.594 1 98.25 171 ALA B N 1
ATOM 3906 C CA . ALA B 1 171 ? 10.547 17.172 19.547 1 98.25 171 ALA B CA 1
ATOM 3907 C C . ALA B 1 171 ? 10.555 18.656 19.922 1 98.25 171 ALA B C 1
ATOM 3909 O O . ALA B 1 171 ? 9.688 19.125 20.672 1 98.25 171 ALA B O 1
ATOM 3910 N N . LYS B 1 172 ? 11.523 19.328 19.391 1 97.81 172 LYS B N 1
ATOM 3911 C CA . LYS B 1 172 ? 11.602 20.766 19.578 1 97.81 172 LYS B CA 1
ATOM 3912 C C . LYS B 1 172 ? 10.445 21.484 18.875 1 97.81 172 LYS B C 1
ATOM 3914 O O . LYS B 1 172 ? 9.914 22.469 19.391 1 97.81 172 LYS B O 1
ATOM 3919 N N . ARG B 1 173 ? 10.086 20.969 17.75 1 97.19 173 ARG B N 1
ATOM 3920 C CA . ARG B 1 173 ? 9.016 21.578 16.969 1 97.19 173 ARG B CA 1
ATOM 3921 C C . ARG B 1 173 ? 8.57 20.641 15.836 1 97.19 173 ARG B C 1
ATOM 3923 O O . ARG B 1 173 ? 9.297 19.719 15.469 1 97.19 173 ARG B O 1
ATOM 3930 N N . VAL B 1 174 ? 7.395 20.906 15.359 1 98.5 174 VAL B N 1
ATOM 3931 C CA . VAL B 1 174 ? 6.859 20.25 14.164 1 98.5 174 VAL B CA 1
ATOM 3932 C C . VAL B 1 174 ? 6.668 21.281 13.062 1 98.5 174 VAL B C 1
ATOM 3934 O O . VAL B 1 174 ? 5.984 22.297 13.258 1 98.5 174 VAL B O 1
ATOM 3937 N N . ASP B 1 175 ? 7.281 21.062 11.977 1 97.69 175 ASP B N 1
ATOM 3938 C CA . ASP B 1 175 ? 7.113 21.938 10.812 1 97.69 175 ASP B CA 1
ATOM 3939 C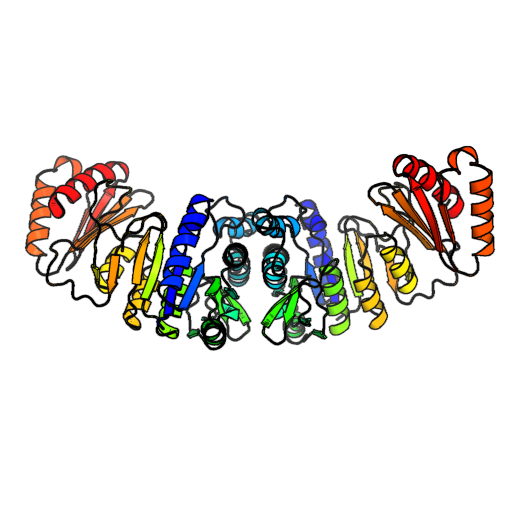 C . ASP B 1 175 ? 6.148 21.328 9.805 1 97.69 175 ASP B C 1
ATOM 3941 O O . ASP B 1 175 ? 6.367 20.219 9.32 1 97.69 175 ASP B O 1
ATOM 3945 N N . ILE B 1 176 ? 5.109 21.984 9.539 1 96.88 176 ILE B N 1
ATOM 3946 C CA . ILE B 1 176 ? 4.156 21.562 8.516 1 96.88 176 ILE B CA 1
ATOM 3947 C C . ILE B 1 176 ? 4.402 22.359 7.234 1 96.88 176 ILE B C 1
ATOM 3949 O O . ILE B 1 176 ? 4.062 23.547 7.156 1 96.88 176 ILE B O 1
ATOM 3953 N N . PHE B 1 177 ? 4.914 21.656 6.25 1 95.44 177 PHE B N 1
ATOM 3954 C CA . PHE B 1 177 ? 5.207 22.312 4.98 1 95.44 177 PHE B CA 1
ATOM 3955 C C . PHE B 1 177 ? 4.004 22.25 4.047 1 95.44 177 PHE B C 1
ATOM 3957 O O . PHE B 1 177 ? 3.445 21.172 3.82 1 95.44 177 PHE B O 1
ATOM 3964 N N . THR B 1 178 ? 3.582 23.328 3.553 1 90.06 178 THR B N 1
ATOM 3965 C CA . THR B 1 178 ? 2.469 23.453 2.619 1 90.06 178 THR B CA 1
ATOM 3966 C C . THR B 1 178 ? 2.842 24.359 1.448 1 90.06 178 THR B C 1
ATOM 3968 O O . THR B 1 178 ? 4.023 24.625 1.218 1 90.06 178 THR B O 1
ATOM 3971 N N . ASP B 1 179 ? 1.801 24.766 0.66 1 84.81 179 ASP B N 1
ATOM 3972 C CA . ASP B 1 179 ? 2.051 25.609 -0.501 1 84.81 179 ASP B CA 1
ATOM 3973 C C . ASP B 1 179 ? 1.841 27.078 -0.16 1 84.81 179 ASP B C 1
ATOM 3975 O O . ASP B 1 179 ? 1.936 27.953 -1.034 1 84.81 179 ASP B O 1
ATOM 3979 N N . VAL B 1 180 ? 1.598 27.391 1.129 1 87.31 180 VAL B N 1
ATOM 3980 C CA . VAL B 1 180 ? 1.414 28.781 1.53 1 87.31 180 VAL B CA 1
ATOM 3981 C C . VAL B 1 180 ? 2.508 29.172 2.518 1 87.31 180 VAL B C 1
ATOM 3983 O O . VAL B 1 180 ? 3.049 28.328 3.232 1 87.31 180 VAL B O 1
ATOM 3986 N N . ASP B 1 181 ? 2.756 30.422 2.652 1 91.56 181 ASP B N 1
ATOM 3987 C CA . ASP B 1 181 ? 3.891 30.938 3.418 1 91.56 181 ASP B CA 1
ATOM 3988 C C . ASP B 1 181 ? 3.607 30.875 4.918 1 91.56 181 ASP B C 1
ATOM 3990 O O . ASP B 1 181 ? 4.504 31.109 5.734 1 91.56 181 ASP B O 1
ATOM 3994 N N . GLY B 1 182 ? 2.432 30.562 5.312 1 94.31 182 GLY B N 1
ATOM 3995 C CA . GLY B 1 182 ? 1.967 30.5 6.688 1 94.31 182 GLY B CA 1
ATOM 3996 C C . GLY B 1 182 ? 0.459 30.594 6.812 1 94.31 182 GLY B C 1
ATOM 3997 O O . GLY B 1 182 ? -0.271 30.312 5.867 1 94.31 182 GLY B O 1
ATOM 3998 N N . VAL B 1 183 ? 0.065 30.859 7.977 1 94.31 183 VAL B N 1
ATOM 3999 C CA . VAL B 1 183 ? -1.344 31.156 8.211 1 94.31 183 VAL B CA 1
ATOM 4000 C C . VAL B 1 183 ? -1.616 32.625 7.879 1 94.31 183 VAL B C 1
ATOM 4002 O O . VAL B 1 183 ? -1.118 33.531 8.562 1 94.31 183 VAL B O 1
ATOM 4005 N N . ALA B 1 184 ? -2.391 32.812 6.84 1 93.19 184 ALA B N 1
ATOM 4006 C CA . ALA B 1 184 ? -2.738 34.156 6.445 1 93.19 184 ALA B CA 1
ATOM 4007 C C . ALA B 1 184 ? -3.953 34.656 7.223 1 93.19 184 ALA B C 1
ATOM 4009 O O . ALA B 1 184 ? -4.715 33.875 7.773 1 93.19 184 ALA B O 1
ATOM 4010 N N . PHE B 1 185 ? -4.031 35.938 7.258 1 92.62 185 PHE B N 1
ATOM 4011 C CA . PHE B 1 185 ? -5.199 36.531 7.902 1 92.62 185 PHE B CA 1
ATOM 4012 C C . PHE B 1 185 ? -6.484 36.062 7.215 1 92.62 185 PHE B C 1
ATOM 4014 O O . PHE B 1 185 ? -7.523 35.938 7.863 1 92.62 185 PHE B O 1
ATOM 4021 N N . ILE B 1 186 ? -6.375 35.906 5.996 1 92.5 186 ILE B N 1
ATOM 4022 C CA . ILE B 1 186 ? -7.438 35.344 5.172 1 92.5 186 ILE B CA 1
ATOM 4023 C C . ILE B 1 186 ? -6.828 34.562 4.023 1 92.5 186 ILE B C 1
ATOM 4025 O O . ILE B 1 186 ? -5.68 34.781 3.639 1 92.5 186 ILE B O 1
ATOM 4029 N N . ASP B 1 187 ? -7.562 33.625 3.531 1 91.88 187 ASP B N 1
ATOM 4030 C CA . ASP B 1 187 ? -7.086 32.781 2.436 1 91.88 187 ASP B CA 1
ATOM 4031 C C . ASP B 1 187 ? -6.473 33.625 1.322 1 91.88 187 ASP B C 1
ATOM 4033 O O . ASP B 1 187 ? -7.156 34.469 0.723 1 91.88 187 ASP B O 1
ATOM 4037 N N . PRO B 1 188 ? -5.25 33.375 1.018 1 91.19 188 PRO B N 1
ATOM 4038 C CA . PRO B 1 188 ? -4.574 34.156 -0.01 1 91.19 188 PRO B CA 1
ATOM 4039 C C . PRO B 1 188 ? -5.176 33.969 -1.399 1 91.19 188 PRO B C 1
ATOM 4041 O O . PRO B 1 188 ? -4.953 34.781 -2.293 1 91.19 188 PRO B O 1
ATOM 4044 N N . ASN B 1 189 ? -5.895 32.906 -1.615 1 88.94 189 ASN B N 1
ATOM 4045 C CA . ASN B 1 189 ? -6.57 32.688 -2.891 1 88.94 189 ASN B CA 1
ATOM 4046 C C . ASN B 1 189 ? -7.77 33.625 -3.049 1 88.94 189 ASN B C 1
ATOM 4048 O O . ASN B 1 189 ? -8.242 33.844 -4.164 1 88.94 189 ASN B O 1
ATOM 4052 N N . LEU B 1 190 ? -8.227 34 -1.967 1 90.75 190 LEU B N 1
ATOM 4053 C CA . LEU B 1 190 ? -9.375 34.906 -1.974 1 90.75 190 LEU B CA 1
ATOM 4054 C C . LEU B 1 190 ? -8.914 36.375 -2.012 1 90.75 190 LEU B C 1
ATOM 4056 O O . LEU B 1 190 ? -9.523 37.188 -2.691 1 90.75 190 LEU B O 1
ATOM 4060 N N . ILE B 1 191 ? -7.871 36.625 -1.198 1 90.81 191 ILE B N 1
ATOM 4061 C CA . ILE B 1 191 ? -7.273 37.938 -1.203 1 90.81 191 ILE B CA 1
ATOM 4062 C C . ILE B 1 191 ? -5.762 37.812 -1.394 1 90.81 191 ILE B C 1
ATOM 4064 O O . ILE B 1 191 ? -5.043 37.438 -0.476 1 90.81 191 ILE B O 1
ATOM 4068 N N . LYS B 1 192 ? -5.199 38.188 -2.49 1 84.62 192 LYS B N 1
ATOM 4069 C CA . LYS B 1 192 ? -3.816 37.938 -2.898 1 84.62 192 LYS B CA 1
ATOM 4070 C C . LYS B 1 192 ? -2.848 38.688 -1.986 1 84.62 192 LYS B C 1
ATOM 4072 O O . LYS B 1 192 ? -1.763 38.188 -1.682 1 84.62 192 LYS B O 1
ATOM 4077 N N . ASN B 1 193 ? -3.072 39.938 -1.553 1 84.62 193 ASN B N 1
ATOM 4078 C CA . ASN B 1 193 ? -2.139 40.719 -0.772 1 84.62 193 ASN B CA 1
ATOM 4079 C C . ASN B 1 193 ? -2.461 40.688 0.718 1 84.62 193 ASN B C 1
ATOM 4081 O O . ASN B 1 193 ? -2.271 41.656 1.436 1 84.62 193 ASN B O 1
ATOM 4085 N N . THR B 1 194 ? -2.812 39.531 1.105 1 90 194 THR B N 1
ATOM 4086 C CA . THR B 1 194 ? -3.141 39.375 2.52 1 90 194 THR B CA 1
ATOM 4087 C C . THR B 1 194 ? -1.872 39.281 3.361 1 90 194 THR B C 1
ATOM 4089 O O . THR B 1 194 ? -0.789 39.031 2.832 1 90 194 THR B O 1
ATOM 4092 N N . LYS B 1 195 ? -1.972 39.625 4.641 1 89.25 195 LYS B N 1
ATOM 4093 C CA . LYS B 1 195 ? -0.875 39.531 5.598 1 89.25 195 LYS B CA 1
ATOM 4094 C C . LYS B 1 195 ? -0.833 38.125 6.23 1 89.25 195 LYS B C 1
ATOM 4096 O O . LYS B 1 195 ? -1.85 37.438 6.281 1 89.25 195 LYS B O 1
ATOM 4101 N N . TYR B 1 196 ? 0.365 37.781 6.664 1 92.06 196 TYR B N 1
ATOM 4102 C CA . TYR B 1 196 ? 0.536 36.5 7.328 1 92.06 196 TYR B CA 1
ATOM 4103 C C . TYR B 1 196 ? 0.771 36.688 8.82 1 92.06 196 TYR B C 1
ATOM 4105 O O . TYR B 1 196 ? 1.37 37.656 9.25 1 92.06 196 TYR B O 1
ATOM 4113 N N . ILE B 1 197 ? 0.273 35.75 9.516 1 91.31 197 ILE B N 1
ATOM 4114 C CA . ILE B 1 197 ? 0.402 35.75 10.969 1 91.31 197 ILE B CA 1
ATOM 4115 C C . ILE B 1 197 ? 1.739 35.125 11.375 1 91.31 197 ILE B C 1
ATOM 4117 O O . ILE B 1 197 ? 2.082 34.031 10.922 1 91.31 197 ILE B O 1
ATOM 4121 N N . GLU B 1 198 ? 2.535 35.844 12.188 1 92.75 198 GLU B N 1
ATOM 4122 C CA . GLU B 1 198 ? 3.834 35.312 12.594 1 92.75 198 GLU B CA 1
ATOM 4123 C C . GLU B 1 198 ? 3.686 34.281 13.695 1 92.75 198 GLU B C 1
ATOM 4125 O O . GLU B 1 198 ? 4.336 33.219 13.664 1 92.75 198 GLU B O 1
ATOM 4130 N N . LYS B 1 199 ? 2.914 34.688 14.734 1 94.06 199 LYS B N 1
ATOM 4131 C CA . LYS B 1 199 ? 2.654 33.781 15.867 1 94.06 199 LYS B CA 1
ATOM 4132 C C . LYS B 1 199 ? 1.165 33.75 16.203 1 94.06 199 LYS B C 1
ATOM 4134 O O . LYS B 1 199 ? 0.483 34.781 16.156 1 94.06 199 LYS B O 1
ATOM 4139 N N . ILE B 1 200 ? 0.677 32.594 16.516 1 93.12 200 ILE B N 1
ATOM 4140 C CA . ILE B 1 200 ? -0.727 32.438 16.875 1 93.12 200 ILE B CA 1
ATOM 4141 C C . ILE B 1 200 ? -0.864 31.375 17.938 1 93.12 200 ILE B C 1
ATOM 4143 O O . ILE B 1 200 ? -0.115 30.391 17.953 1 93.12 200 ILE B O 1
ATOM 4147 N N . SER B 1 201 ? -1.747 31.578 18.859 1 93.88 201 SER B N 1
ATOM 4148 C CA . SER B 1 201 ? -1.967 30.594 19.906 1 93.88 201 SER B CA 1
ATOM 4149 C C . SER B 1 201 ? -2.676 29.359 19.359 1 93.88 201 SER B C 1
ATOM 4151 O O . SER B 1 201 ? -3.35 29.438 18.328 1 93.88 201 SER B O 1
ATOM 4153 N N . TYR B 1 202 ? -2.562 28.234 20.109 1 95.19 202 TYR B N 1
ATOM 4154 C CA . TYR B 1 202 ? -3.252 27.016 19.719 1 95.19 202 TYR B CA 1
ATOM 4155 C C . TYR B 1 202 ? -4.754 27.234 19.609 1 95.19 202 TYR B C 1
ATOM 4157 O O . TYR B 1 202 ? -5.375 26.828 18.625 1 95.19 202 TYR B O 1
ATOM 4165 N N . ASN B 1 203 ? -5.285 27.906 20.578 1 92.69 203 ASN B N 1
ATOM 4166 C CA . ASN B 1 203 ? -6.723 28.141 20.641 1 92.69 203 ASN B CA 1
ATOM 4167 C C . ASN B 1 203 ? -7.219 28.922 19.438 1 92.69 203 ASN B C 1
ATOM 4169 O O . ASN B 1 203 ? -8.203 28.547 18.797 1 92.69 203 ASN B O 1
ATOM 4173 N N . ASN B 1 204 ? -6.531 30 19.172 1 92.62 204 ASN B N 1
ATOM 4174 C CA . ASN B 1 204 ? -6.93 30.828 18.047 1 92.62 204 ASN B CA 1
ATOM 4175 C C . ASN B 1 204 ? -6.762 30.094 16.719 1 92.62 204 ASN B C 1
ATOM 4177 O O . ASN B 1 204 ? -7.594 30.219 15.82 1 92.62 204 ASN B O 1
ATOM 4181 N N . MET B 1 205 ? -5.688 29.344 16.625 1 94.81 205 MET B N 1
ATOM 4182 C CA . MET B 1 205 ? -5.488 28.562 15.398 1 94.81 205 MET B CA 1
ATOM 4183 C C . MET B 1 205 ? -6.582 27.516 15.234 1 94.81 205 MET B C 1
ATOM 4185 O O . MET B 1 205 ? -7.066 27.297 14.125 1 94.81 205 MET B O 1
ATOM 4189 N N . TYR B 1 206 ? -6.914 26.875 16.312 1 94.38 206 TYR B N 1
ATOM 4190 C CA . TYR B 1 206 ? -7.984 25.875 16.266 1 94.38 206 TYR B CA 1
ATOM 4191 C C . TYR B 1 206 ? -9.281 26.5 15.75 1 94.38 206 TYR B C 1
ATOM 4193 O O . TYR B 1 206 ? -9.961 25.891 14.914 1 94.38 206 TYR B O 1
ATOM 4201 N N . LYS B 1 207 ? -9.602 27.656 16.266 1 92.81 207 LYS B N 1
ATOM 4202 C CA . LYS B 1 207 ? -10.82 28.344 15.844 1 92.81 207 LYS B CA 1
ATOM 4203 C C . LYS B 1 207 ? -10.789 28.656 14.352 1 92.81 207 LYS B C 1
ATOM 4205 O O . LYS B 1 207 ? -11.766 28.422 13.633 1 92.81 207 LYS B O 1
ATOM 4210 N N . LEU B 1 208 ? -9.688 29.188 13.945 1 93.94 208 LEU B N 1
ATOM 4211 C CA . LEU B 1 208 ? -9.555 29.516 12.531 1 93.94 208 LEU B CA 1
ATOM 4212 C C . LEU B 1 208 ? -9.711 28.266 11.672 1 93.94 208 LEU B C 1
ATOM 4214 O O . LEU B 1 208 ? -10.477 28.266 10.703 1 93.94 208 LEU B O 1
ATOM 4218 N N . ALA B 1 209 ? -8.953 27.203 12.047 1 93.75 209 ALA B N 1
ATOM 4219 C CA . ALA B 1 209 ? -8.953 25.953 11.289 1 93.75 209 ALA B CA 1
ATOM 4220 C C . ALA B 1 209 ? -10.344 25.328 11.281 1 93.75 209 ALA B C 1
ATOM 4222 O O . ALA B 1 209 ? -10.781 24.781 10.266 1 93.75 209 ALA B O 1
ATOM 4223 N N . SER B 1 210 ? -11.047 25.422 12.312 1 93.06 210 SER B N 1
ATOM 4224 C CA . SER B 1 210 ? -12.375 24.828 12.445 1 93.06 210 SER B CA 1
ATOM 4225 C C . SER B 1 210 ? -13.406 25.594 11.625 1 93.06 210 SER B C 1
ATOM 4227 O O . SER B 1 210 ? -14.492 25.094 11.344 1 93.06 210 SER B O 1
ATOM 4229 N N . ASN B 1 211 ? -13.109 26.766 11.25 1 92.81 211 ASN B N 1
ATOM 4230 C CA . ASN B 1 211 ? -14.062 27.594 10.523 1 92.81 211 ASN B CA 1
ATOM 4231 C C . ASN B 1 211 ? -13.68 27.734 9.055 1 92.81 211 ASN B C 1
ATOM 4233 O O . ASN B 1 211 ? -14.234 28.578 8.336 1 92.81 211 ASN B O 1
ATOM 4237 N N . GLY B 1 212 ? -12.68 26.969 8.648 1 89.19 212 GLY B N 1
ATOM 4238 C CA . GLY B 1 212 ? -12.469 26.922 7.211 1 89.19 212 GLY B CA 1
ATOM 4239 C C . GLY B 1 212 ? -11.039 27.219 6.801 1 89.19 212 GLY B C 1
ATOM 4240 O O . GLY B 1 212 ? -10.68 27.062 5.633 1 89.19 212 GLY B O 1
ATOM 4241 N N . ALA B 1 213 ? -10.281 27.703 7.711 1 88.19 213 ALA B N 1
ATOM 4242 C CA . ALA B 1 213 ? -8.859 27.859 7.391 1 88.19 213 ALA B CA 1
ATOM 4243 C C . ALA B 1 213 ? -8.172 26.5 7.316 1 88.19 213 ALA B C 1
ATOM 4245 O O . ALA B 1 213 ? -7.707 25.969 8.336 1 88.19 213 ALA B O 1
ATOM 4246 N N . CYS B 1 214 ? -7.926 25.969 6.168 1 80.88 214 CYS B N 1
ATOM 4247 C CA . CYS B 1 214 ? -7.531 24.578 5.98 1 80.88 214 CYS B CA 1
ATOM 4248 C C . CYS B 1 214 ? -6.02 24.453 5.844 1 80.88 214 CYS B C 1
ATOM 4250 O O . CYS B 1 214 ? -5.527 23.625 5.074 1 80.88 214 CYS B O 1
ATOM 4252 N N . VAL B 1 215 ? -5.297 25.219 6.57 1 88.75 215 VAL B N 1
ATOM 4253 C CA . VAL B 1 215 ? -3.842 25.203 6.496 1 88.75 215 VAL B CA 1
ATOM 4254 C C . VAL B 1 215 ? -3.291 24.109 7.41 1 88.75 215 VAL B C 1
ATOM 4256 O O . VAL B 1 215 ? -2.279 23.469 7.094 1 88.75 215 VAL B O 1
ATOM 4259 N N . VAL B 1 216 ? -3.881 23.875 8.5 1 93.5 216 VAL B N 1
ATOM 4260 C CA . VAL B 1 216 ? -3.578 22.812 9.445 1 93.5 216 VAL B CA 1
ATOM 4261 C C . VAL B 1 216 ? -4.879 22.203 9.969 1 93.5 216 VAL B C 1
ATOM 4263 O O . VAL B 1 216 ? -5.871 22.906 10.156 1 93.5 216 VAL B O 1
ATOM 4266 N N . HIS B 1 217 ? -4.832 20.953 10.094 1 92.56 217 HIS B N 1
ATOM 4267 C CA . HIS B 1 217 ? -6.043 20.312 10.594 1 92.56 217 HIS B CA 1
ATOM 4268 C C . HIS B 1 217 ? -6.258 20.625 12.07 1 92.56 217 HIS B C 1
ATOM 4270 O O . HIS B 1 217 ? -5.309 20.594 12.859 1 92.56 217 HIS B O 1
ATOM 4276 N N . PRO B 1 218 ? -7.531 20.891 12.461 1 94.12 218 PRO B N 1
ATOM 4277 C CA . PRO B 1 218 ? -7.828 21.219 13.852 1 94.12 218 PRO B CA 1
ATOM 4278 C C . PRO B 1 218 ? -7.34 20.156 14.836 1 94.12 218 PRO B C 1
ATOM 4280 O O . PRO B 1 218 ? -6.84 20.484 15.914 1 94.12 218 PRO B O 1
ATOM 4283 N N . ARG B 1 219 ? -7.422 18.969 14.469 1 93.06 219 ARG B N 1
ATOM 4284 C CA . ARG B 1 219 ? -7.008 17.875 15.344 1 93.06 219 ARG B CA 1
ATOM 4285 C C . ARG B 1 219 ? -5.516 17.953 15.641 1 93.06 219 ARG B C 1
ATOM 4287 O O . ARG B 1 219 ? -5.09 17.688 16.766 1 93.06 219 ARG B O 1
ATOM 4294 N N . ALA B 1 220 ? -4.785 18.219 14.68 1 95.44 220 ALA B N 1
ATOM 4295 C CA . ALA B 1 220 ? -3.346 18.375 14.867 1 95.44 220 ALA B CA 1
ATOM 4296 C C . ALA B 1 220 ? -3.045 19.5 15.859 1 95.44 220 ALA B C 1
ATOM 4298 O O . ALA B 1 220 ? -2.168 19.359 16.719 1 95.44 220 ALA B O 1
ATOM 4299 N N . VAL B 1 221 ? -3.77 20.578 15.758 1 96.31 221 VAL B N 1
ATOM 4300 C CA . VAL B 1 221 ? -3.586 21.719 16.656 1 96.31 221 VAL B CA 1
ATOM 4301 C C . VAL B 1 221 ? -3.908 21.312 18.094 1 96.31 221 VAL B C 1
ATOM 4303 O O . VAL B 1 221 ? -3.178 21.672 19.016 1 96.31 221 VAL B O 1
ATOM 4306 N N . MET B 1 222 ? -4.938 20.594 18.203 1 95.38 222 MET B N 1
ATOM 4307 C CA . MET B 1 222 ? -5.363 20.156 19.516 1 95.38 222 MET B CA 1
ATOM 4308 C C . MET B 1 222 ? -4.293 19.281 20.172 1 95.38 222 MET B C 1
ATOM 4310 O O . MET B 1 222 ? -4.027 19.422 21.375 1 95.38 222 MET B O 1
ATOM 4314 N N . ILE B 1 223 ? -3.75 18.422 19.453 1 95.12 223 ILE B N 1
ATOM 4315 C CA . ILE B 1 223 ? -2.689 17.578 19.969 1 95.12 223 ILE B CA 1
ATOM 4316 C C . ILE B 1 223 ? -1.475 18.422 20.344 1 95.12 223 ILE B C 1
ATOM 4318 O O . ILE B 1 223 ? -0.848 18.203 21.375 1 95.12 223 ILE B O 1
ATOM 4322 N N . GLY B 1 224 ? -1.136 19.328 19.469 1 96.31 224 GLY B N 1
ATOM 4323 C CA . GLY B 1 224 ? -0.052 20.25 19.781 1 96.31 224 GLY B CA 1
ATOM 4324 C C . GLY B 1 224 ? -0.25 20.984 21.094 1 96.31 224 GLY B C 1
ATOM 4325 O O . GLY B 1 224 ? 0.687 21.125 21.891 1 96.31 224 GLY B O 1
ATOM 4326 N N . GLU B 1 225 ? -1.472 21.438 21.281 1 96.5 225 GLU B N 1
ATOM 4327 C CA . GLU B 1 225 ? -1.801 22.141 22.516 1 96.5 225 GLU B CA 1
ATOM 4328 C C . GLU B 1 225 ? -1.673 21.203 23.719 1 96.5 225 GLU B C 1
ATOM 4330 O O . GLU B 1 225 ? -1.051 21.562 24.734 1 96.5 225 GLU B O 1
ATOM 4335 N N . LYS B 1 226 ? -2.244 20.094 23.594 1 95.75 226 LYS B N 1
ATOM 4336 C CA . LYS B 1 226 ? -2.268 19.109 24.672 1 95.75 226 LYS B CA 1
ATOM 4337 C C . LYS B 1 226 ? -0.856 18.797 25.156 1 95.75 226 LYS B C 1
ATOM 4339 O O . LYS B 1 226 ? -0.621 18.656 26.359 1 95.75 226 LYS B O 1
ATOM 4344 N N . TYR B 1 227 ? 0.072 18.703 24.281 1 95.69 227 TYR B N 1
ATOM 4345 C CA . TYR B 1 227 ? 1.422 18.281 24.625 1 95.69 227 TYR B CA 1
ATOM 4346 C C . TYR B 1 227 ? 2.398 19.438 24.562 1 95.69 227 TYR B C 1
ATOM 4348 O O . TYR B 1 227 ? 3.605 19.266 24.75 1 95.69 227 TYR B O 1
ATOM 4356 N N . ASN B 1 228 ? 1.877 20.625 24.281 1 95.69 228 ASN B N 1
ATOM 4357 C CA . ASN B 1 228 ? 2.658 21.859 24.219 1 95.69 228 ASN B CA 1
ATOM 4358 C C . ASN B 1 228 ? 3.811 21.734 23.219 1 95.69 228 ASN B C 1
ATOM 4360 O O . ASN B 1 228 ? 4.957 22.047 23.562 1 95.69 228 ASN B O 1
ATOM 4364 N N . ILE B 1 229 ? 3.531 21.219 22.094 1 96.56 229 ILE B N 1
ATOM 4365 C CA . ILE B 1 229 ? 4.516 21.125 21.031 1 96.56 229 ILE B CA 1
ATOM 4366 C C . ILE B 1 229 ? 4.312 22.25 20.031 1 96.56 229 ILE B C 1
ATOM 4368 O O . ILE B 1 229 ? 3.25 22.359 19.406 1 96.56 229 ILE B O 1
ATOM 4372 N N . PRO B 1 230 ? 5.32 23.078 19.844 1 97.69 230 PRO B N 1
ATOM 4373 C CA . PRO B 1 230 ? 5.184 24.141 18.844 1 97.69 230 PRO B CA 1
ATOM 4374 C C . PRO B 1 230 ? 5.012 23.594 17.422 1 97.69 230 PRO B C 1
ATOM 4376 O O . PRO B 1 230 ? 5.66 22.609 17.047 1 97.69 230 PRO B O 1
ATOM 4379 N N . ILE B 1 231 ? 4.109 24.141 16.703 1 98.12 231 ILE B N 1
ATOM 4380 C CA . ILE B 1 231 ? 3.852 23.781 15.305 1 98.12 231 ILE B CA 1
ATOM 4381 C C . ILE B 1 231 ? 4.152 24.969 14.398 1 98.12 231 ILE B C 1
ATOM 4383 O O . ILE B 1 231 ? 3.664 26.078 14.641 1 98.12 231 ILE B O 1
ATOM 4387 N N . ARG B 1 232 ? 4.918 24.766 13.453 1 97.56 232 ARG B N 1
ATOM 4388 C CA . ARG B 1 232 ? 5.223 25.828 12.484 1 97.56 232 ARG B CA 1
ATOM 4389 C C . ARG B 1 232 ? 4.645 25.5 11.117 1 97.56 232 ARG B C 1
ATOM 4391 O O . ARG B 1 232 ? 4.852 24.391 10.594 1 97.56 232 ARG B O 1
ATOM 4398 N N . VAL B 1 233 ? 3.871 26.406 10.625 1 96.62 233 VAL B N 1
ATOM 4399 C CA . VAL B 1 233 ? 3.338 26.281 9.266 1 96.62 233 VAL B CA 1
ATOM 4400 C C . VAL B 1 233 ? 4.184 27.109 8.305 1 96.62 233 VAL B C 1
ATOM 4402 O O . VAL B 1 233 ? 4.336 28.328 8.492 1 96.62 233 VAL B O 1
ATOM 4405 N N . CYS B 1 234 ? 4.711 26.5 7.305 1 94.56 234 CYS B N 1
ATOM 4406 C CA . CYS B 1 234 ? 5.586 27.219 6.387 1 94.56 234 CYS B CA 1
ATOM 4407 C C . CYS B 1 234 ? 5.473 26.656 4.977 1 94.56 234 CYS B C 1
ATOM 4409 O O . CYS B 1 234 ? 4.848 25.625 4.766 1 94.56 234 CYS B O 1
ATOM 4411 N N . SER B 1 235 ? 6.031 27.375 4.035 1 92.81 235 SER B N 1
ATOM 4412 C CA . SER B 1 235 ? 5.973 26.984 2.631 1 92.81 235 SER B CA 1
ATOM 4413 C C . SER B 1 235 ? 7.18 26.141 2.24 1 92.81 235 SER B C 1
ATOM 4415 O O . SER B 1 235 ? 8.297 26.422 2.672 1 92.81 235 SER B O 1
ATOM 4417 N N . ILE B 1 236 ? 6.906 25.141 1.421 1 93 236 ILE B N 1
ATOM 4418 C CA . ILE B 1 236 ? 8 24.312 0.913 1 93 236 ILE B CA 1
ATOM 4419 C C . ILE B 1 236 ? 8.812 25.109 -0.103 1 93 236 ILE B C 1
ATOM 4421 O O . ILE B 1 236 ? 9.969 24.781 -0.374 1 93 236 ILE B O 1
ATOM 4425 N N . PHE B 1 237 ? 8.289 26.219 -0.615 1 91.06 237 PHE B N 1
ATOM 4426 C CA . PHE B 1 237 ? 8.906 26.953 -1.72 1 91.06 237 PHE B CA 1
ATOM 4427 C C . PHE B 1 237 ? 9.648 28.188 -1.215 1 91.06 237 PHE B C 1
ATOM 4429 O O . PHE B 1 237 ? 10.312 28.875 -1.987 1 91.06 237 PHE B O 1
ATOM 4436 N N . SER B 1 238 ? 9.477 28.453 0.021 1 88.12 238 SER B N 1
ATOM 4437 C CA . SER B 1 238 ? 10.117 29.656 0.549 1 88.12 238 SER B CA 1
ATOM 4438 C C . SER B 1 238 ? 10.922 29.344 1.804 1 88.12 238 SER B C 1
ATOM 4440 O O . SER B 1 238 ? 10.789 28.266 2.383 1 88.12 238 SER B O 1
ATOM 4442 N N . ASN B 1 239 ? 11.734 30.25 2.146 1 87.56 239 ASN B N 1
ATOM 4443 C CA . ASN B 1 239 ? 12.555 30.094 3.346 1 87.56 239 ASN B CA 1
ATOM 4444 C C . ASN B 1 239 ? 12.031 30.953 4.5 1 87.56 239 ASN B C 1
ATOM 4446 O O . ASN B 1 239 ? 12.727 31.156 5.492 1 87.56 239 ASN B O 1
ATOM 4450 N N . THR B 1 240 ? 10.859 31.438 4.227 1 88.62 240 THR B N 1
ATOM 4451 C CA . THR B 1 240 ? 10.273 32.188 5.324 1 88.62 240 THR B CA 1
ATOM 4452 C C . THR B 1 240 ? 10.016 31.297 6.531 1 88.62 240 THR B C 1
ATOM 4454 O O . THR B 1 240 ? 9.859 30.094 6.391 1 88.62 240 THR B O 1
ATOM 4457 N N . LEU B 1 241 ? 9.992 31.875 7.684 1 91.81 241 LEU B N 1
ATOM 4458 C CA . LEU B 1 241 ? 9.797 31.109 8.906 1 91.81 241 LEU B CA 1
ATOM 4459 C C . LEU B 1 241 ? 8.359 30.625 9.008 1 91.81 241 LEU B C 1
ATOM 4461 O O . LEU B 1 241 ? 8.094 29.594 9.633 1 91.81 241 LEU B O 1
ATOM 4465 N N . GLY B 1 242 ? 7.441 31.344 8.352 1 95.5 242 GLY B N 1
ATOM 4466 C CA . GLY B 1 242 ? 6.039 30.984 8.406 1 95.5 242 GLY B CA 1
ATOM 4467 C C . GLY B 1 242 ? 5.367 31.375 9.711 1 95.5 242 GLY B C 1
ATOM 4468 O O . GLY B 1 242 ? 5.711 32.406 10.305 1 95.5 242 GLY B O 1
ATOM 4469 N N . THR B 1 243 ? 4.32 30.672 10.086 1 96.5 243 THR B N 1
ATOM 4470 C CA . THR B 1 243 ? 3.549 30.969 11.289 1 96.5 243 THR B CA 1
ATOM 4471 C C . THR B 1 243 ? 3.84 29.938 12.383 1 96.5 243 THR B C 1
ATOM 4473 O O . THR B 1 243 ? 3.803 28.734 12.133 1 96.5 243 THR B O 1
ATOM 4476 N N . LEU B 1 244 ? 4.152 30.453 13.555 1 97 244 LEU B N 1
ATOM 4477 C CA . LEU B 1 244 ? 4.383 29.578 14.703 1 97 244 LEU B CA 1
ATOM 4478 C C . LEU B 1 244 ? 3.139 29.484 15.57 1 97 244 LEU B C 1
ATOM 4480 O O . LEU B 1 244 ? 2.619 30.5 16.031 1 97 244 LEU B O 1
ATOM 4484 N N . ILE B 1 245 ? 2.648 28.312 15.695 1 96.56 245 ILE B N 1
ATOM 4485 C CA . ILE B 1 245 ? 1.526 28.031 16.578 1 96.56 245 ILE B CA 1
ATOM 4486 C C . ILE B 1 245 ? 2.049 27.547 17.938 1 96.56 245 ILE B C 1
ATOM 4488 O O . ILE B 1 245 ? 2.705 26.5 18.016 1 96.56 245 ILE B O 1
ATOM 4492 N N . THR B 1 246 ? 1.739 28.219 18.969 1 95.5 246 THR B N 1
ATOM 4493 C CA . THR B 1 246 ? 2.281 27.906 20.297 1 95.5 246 THR B CA 1
ATOM 4494 C C . THR B 1 246 ? 1.355 28.422 21.391 1 95.5 246 THR B C 1
ATOM 4496 O O . THR B 1 246 ? 0.25 28.891 21.109 1 95.5 246 THR B O 1
ATOM 4499 N N . ASN B 1 247 ? 1.739 28.109 22.625 1 89.44 247 ASN B N 1
ATOM 4500 C CA . ASN B 1 247 ? 0.985 28.609 23.766 1 89.44 247 ASN B CA 1
ATOM 4501 C C . ASN B 1 247 ? 1.216 30.109 23.969 1 89.44 247 ASN B C 1
ATOM 4503 O O . ASN B 1 247 ? 1.051 30.625 25.062 1 89.44 247 ASN B O 1
ATOM 4507 N N . TYR B 1 248 ? 1.378 30.719 22.859 1 76.88 248 TYR B N 1
ATOM 4508 C CA . TYR B 1 248 ? 1.569 32.156 22.844 1 76.88 248 TYR B CA 1
ATOM 4509 C C . TYR B 1 248 ? 0.318 32.875 23.328 1 76.88 248 TYR B C 1
ATOM 4511 O O . TYR B 1 248 ? -0.803 32.469 23.016 1 76.88 248 TYR B O 1
ATOM 4519 N N . ASN B 1 249 ? 0.456 33.656 24.391 1 70 249 ASN B N 1
ATOM 4520 C CA . ASN B 1 249 ? -0.673 34.5 24.781 1 70 249 ASN B CA 1
ATOM 4521 C C . ASN B 1 249 ? -0.923 35.594 23.766 1 70 249 ASN B C 1
ATOM 4523 O O . ASN B 1 249 ? -0.146 36.562 23.672 1 70 249 ASN B O 1
ATOM 4527 N N . ASP B 1 250 ? -1.738 35.375 22.812 1 62.78 250 ASP B N 1
ATOM 4528 C CA . ASP B 1 250 ? -2.109 36.281 21.719 1 62.78 250 ASP B CA 1
ATOM 4529 C C . ASP B 1 250 ? -2.896 37.469 22.25 1 62.78 250 ASP B C 1
ATOM 4531 O O . ASP B 1 250 ? -3.184 38.406 21.516 1 62.78 250 ASP B O 1
ATOM 4535 N N . ASN B 1 251 ? -3.592 37.25 23.469 1 55 251 ASN B N 1
ATOM 4536 C CA . ASN B 1 251 ? -4.598 38.219 23.922 1 55 251 ASN B CA 1
ATOM 4537 C C . ASN B 1 251 ? -4.145 39.656 23.719 1 55 251 ASN B C 1
ATOM 4539 O O . ASN B 1 251 ? -4.965 40.531 23.484 1 55 251 ASN B O 1
ATOM 4543 N N . ASN B 1 252 ? -2.873 39.844 23.922 1 51.22 252 ASN B N 1
ATOM 4544 C CA . ASN B 1 252 ? -2.602 41.25 24.156 1 51.22 252 ASN B CA 1
ATOM 4545 C C . ASN B 1 252 ? -2.428 42 22.844 1 51.22 252 ASN B C 1
ATOM 4547 O O . ASN B 1 252 ? -2.203 43.219 22.859 1 51.22 252 ASN B O 1
ATOM 4551 N N . MET B 1 253 ? -2.814 41.375 21.641 1 56.84 253 MET B N 1
ATOM 4552 C CA . MET B 1 253 ? -2.301 42.469 20.797 1 56.84 253 MET B CA 1
ATOM 4553 C C . MET B 1 253 ? -3.109 42.562 19.516 1 56.84 253 MET B C 1
ATOM 4555 O O . MET B 1 253 ? -3.039 43.594 18.812 1 56.84 253 MET B O 1
ATOM 4559 N N . LYS B 1 254 ? -4.016 41.531 19.141 1 74.81 254 LYS B N 1
ATOM 4560 C CA . LYS B 1 254 ? -4.559 41.812 17.812 1 74.81 254 LYS B CA 1
ATOM 4561 C C . LYS B 1 254 ? -6.082 41.844 17.844 1 74.81 254 LYS B C 1
ATOM 4563 O O . LYS B 1 254 ? -6.723 40.938 18.391 1 74.81 254 LYS B O 1
ATOM 4568 N N . LYS B 1 255 ? -6.695 43.062 17.406 1 83.75 255 LYS B N 1
ATOM 4569 C CA . LYS B 1 255 ? -8.141 43.25 17.297 1 83.75 255 LYS B CA 1
ATOM 4570 C C . LYS B 1 255 ? -8.773 42.094 16.516 1 83.75 255 LYS B C 1
ATOM 4572 O O . LYS B 1 255 ? -9.641 41.406 17.047 1 83.75 255 LYS B O 1
ATOM 4577 N N . VAL B 1 256 ? -8.25 41.781 15.359 1 89.75 256 VAL B N 1
ATOM 4578 C CA . VAL B 1 256 ? -8.711 40.688 14.523 1 89.75 256 VAL B CA 1
ATOM 4579 C C . VAL B 1 256 ? -7.598 39.656 14.383 1 89.75 256 VAL B C 1
ATOM 4581 O O . VAL B 1 256 ? -6.461 40 14.047 1 89.75 256 VAL B O 1
ATOM 4584 N N . ILE B 1 257 ? -7.977 38.469 14.75 1 90.25 257 ILE B N 1
ATOM 4585 C CA . ILE B 1 257 ? -7.023 37.344 14.711 1 90.25 257 ILE B CA 1
ATOM 4586 C C . ILE B 1 257 ? -6.898 36.844 13.281 1 90.25 257 ILE B C 1
ATOM 4588 O O . ILE B 1 257 ? -5.801 36.5 12.828 1 90.25 257 ILE B O 1
ATOM 4592 N N . GLY B 1 258 ? -8.008 36.688 12.617 1 92.12 258 GLY B N 1
ATOM 4593 C CA . GLY B 1 258 ? -8.055 36.219 11.242 1 92.12 258 GLY B CA 1
ATOM 4594 C C . GLY B 1 258 ? -9.469 36.062 10.711 1 92.12 258 GLY B C 1
ATOM 4595 O O . GLY B 1 258 ? -10.438 36.219 11.461 1 92.12 258 GLY B O 1
ATOM 4596 N N . ILE B 1 259 ? -9.562 35.844 9.398 1 92.88 259 ILE B N 1
ATOM 4597 C CA . ILE B 1 259 ? -10.828 35.625 8.711 1 92.88 259 ILE B CA 1
ATOM 4598 C C . ILE B 1 259 ? -10.805 34.281 8.023 1 92.88 259 ILE B C 1
ATOM 4600 O O . ILE B 1 259 ? -9.922 34 7.215 1 92.88 259 ILE B O 1
ATOM 4604 N N . ALA B 1 260 ? -11.703 33.406 8.375 1 94.94 260 ALA B N 1
ATOM 4605 C CA . ALA B 1 260 ? -11.828 32.094 7.766 1 94.94 260 ALA B CA 1
ATOM 4606 C C . ALA B 1 260 ? -13.07 32 6.879 1 94.94 260 ALA B C 1
ATOM 4608 O O . ALA B 1 260 ? -14.125 32.562 7.227 1 94.94 260 ALA B O 1
ATOM 4609 N N . VAL B 1 261 ? -12.961 31.359 5.758 1 94.38 261 VAL B N 1
ATOM 4610 C CA . VAL B 1 261 ? -14.062 31.234 4.816 1 94.38 261 VAL B CA 1
ATOM 4611 C C . VAL B 1 261 ? -14.352 29.766 4.539 1 94.38 261 VAL B C 1
ATOM 4613 O O . VAL B 1 261 ? -13.438 29 4.215 1 94.38 261 VAL B O 1
ATOM 4616 N N . ARG B 1 262 ? -15.484 29.344 4.719 1 93.44 262 ARG B N 1
ATOM 4617 C CA . ARG B 1 262 ? -15.953 28 4.395 1 93.44 262 ARG B CA 1
ATOM 4618 C C . ARG B 1 262 ? -16.984 28.031 3.279 1 93.44 262 ARG B C 1
ATOM 4620 O O . ARG B 1 262 ? -18.016 28.703 3.395 1 93.44 262 ARG B O 1
ATOM 4627 N N . ASN B 1 263 ? -16.703 27.312 2.24 1 91.12 263 ASN B N 1
ATOM 4628 C CA . ASN B 1 263 ? -17.609 27.266 1.097 1 91.12 263 ASN B CA 1
ATOM 4629 C C . ASN B 1 263 ? -18.516 26.047 1.141 1 91.12 263 ASN B C 1
ATOM 4631 O O . ASN B 1 263 ? -18.047 24.922 1.364 1 91.12 263 ASN B O 1
ATOM 4635 N N . GLU B 1 264 ? -19.734 26.266 1.009 1 91.25 264 GLU B N 1
ATOM 4636 C CA . GLU B 1 264 ? -20.719 25.188 0.84 1 91.25 264 GLU B CA 1
ATOM 4637 C C . GLU B 1 264 ? -21.422 25.297 -0.507 1 91.25 264 GLU B C 1
ATOM 4639 O O . GLU B 1 264 ? -21.078 26.156 -1.327 1 91.25 264 GLU B O 1
ATOM 4644 N N . GLU B 1 265 ? -22.297 24.453 -0.854 1 88.69 265 GLU B N 1
ATOM 4645 C CA . GLU B 1 265 ? -22.922 24.344 -2.174 1 88.69 265 GLU B CA 1
ATOM 4646 C C . GLU B 1 265 ? -23.562 25.672 -2.58 1 88.69 265 GLU B C 1
ATOM 4648 O O . GLU B 1 265 ? -23.328 26.172 -3.688 1 88.69 265 GLU B O 1
ATOM 4653 N N . ASN B 1 266 ? -24.375 26.266 -1.704 1 88.69 266 ASN B N 1
ATOM 4654 C CA . ASN B 1 266 ? -25.125 27.438 -2.127 1 88.69 266 ASN B CA 1
ATOM 4655 C C . ASN B 1 266 ? -24.703 28.688 -1.365 1 88.69 266 ASN B C 1
ATOM 4657 O O . ASN B 1 266 ? -25.031 29.812 -1.76 1 88.69 266 ASN B O 1
ATOM 4661 N N . ARG B 1 267 ? -24.078 28.469 -0.29 1 91.81 267 ARG B N 1
ATOM 4662 C CA . ARG B 1 267 ? -23.719 29.609 0.562 1 91.81 267 ARG B CA 1
ATOM 4663 C C . ARG B 1 267 ? -22.281 29.469 1.074 1 91.81 267 ARG B C 1
ATOM 4665 O O . ARG B 1 267 ? -21.719 28.375 1.073 1 91.81 267 ARG B O 1
ATOM 4672 N N . SER B 1 268 ? -21.75 30.562 1.4 1 94.75 268 SER B N 1
ATOM 4673 C CA . SER B 1 268 ? -20.438 30.609 2.02 1 94.75 268 SER B CA 1
ATOM 4674 C C . SER B 1 268 ? -20.5 31.25 3.402 1 94.75 268 SER B C 1
ATOM 4676 O O . SER B 1 268 ? -21.344 32.125 3.654 1 94.75 268 SER B O 1
ATOM 4678 N N . PHE B 1 269 ? -19.688 30.828 4.254 1 95.31 269 PHE B N 1
ATOM 4679 C CA . PHE B 1 269 ? -19.578 31.328 5.617 1 95.31 269 PHE B CA 1
ATOM 4680 C C . PHE B 1 269 ? -18.281 32.094 5.82 1 95.31 269 PHE B C 1
ATOM 4682 O O . PHE B 1 269 ? -17.188 31.531 5.648 1 95.31 269 PHE B O 1
ATOM 4689 N N . ILE B 1 270 ? -18.422 33.344 6.102 1 94.88 270 ILE B N 1
ATOM 4690 C CA . ILE B 1 270 ? -17.266 34.188 6.422 1 94.88 270 ILE B CA 1
ATOM 4691 C C . ILE B 1 270 ? -17.188 34.406 7.93 1 94.88 270 ILE B C 1
ATOM 4693 O O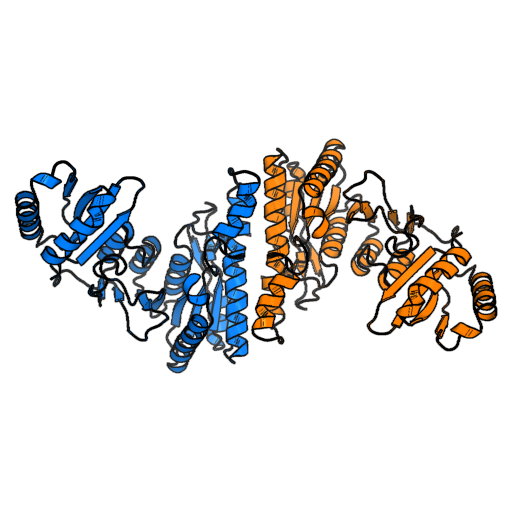 . ILE B 1 270 ? -18.031 35.094 8.508 1 94.88 270 ILE B O 1
ATOM 4697 N N . SER B 1 271 ? -16.141 33.844 8.539 1 95.25 271 SER B N 1
ATOM 4698 C CA . SER B 1 271 ? -16 33.969 9.984 1 95.25 271 SER B CA 1
ATOM 4699 C C . SER B 1 271 ? -14.852 34.906 10.344 1 95.25 271 SER B C 1
ATOM 4701 O O . SER B 1 271 ? -13.703 34.656 9.977 1 95.25 271 SER B O 1
ATOM 4703 N N . ILE B 1 272 ? -15.148 35.906 11.07 1 93.19 272 ILE B N 1
ATOM 4704 C CA . ILE B 1 272 ? -14.148 36.844 11.586 1 93.19 272 ILE B CA 1
ATOM 4705 C C . ILE B 1 272 ? -13.859 36.531 13.055 1 93.19 272 ILE B C 1
ATOM 4707 O O . ILE B 1 272 ? -14.742 36.656 13.906 1 93.19 272 ILE B O 1
ATOM 4711 N N . LEU B 1 273 ? -12.688 36.125 13.297 1 93.12 273 LEU B N 1
ATOM 4712 C CA . LEU B 1 273 ? -12.266 35.844 14.664 1 93.12 273 LEU B CA 1
ATOM 4713 C C . LEU B 1 273 ? -11.57 37.062 15.281 1 93.12 273 LEU B C 1
ATOM 4715 O O . LEU B 1 273 ? -10.711 37.688 14.648 1 93.12 273 LEU B O 1
ATOM 4719 N N . PHE B 1 274 ? -11.984 37.406 16.516 1 91.12 274 PHE B N 1
ATOM 4720 C CA . PHE B 1 274 ? -11.43 38.594 17.172 1 91.12 274 PHE B CA 1
ATOM 4721 C C . PHE B 1 274 ? -11.273 38.344 18.672 1 91.12 274 PHE B C 1
ATOM 4723 O O . PHE B 1 274 ? -11.828 37.375 19.203 1 91.12 274 PHE B O 1
ATOM 4730 N N . SER B 1 275 ? -10.445 39.156 19.312 1 88.25 275 SER B N 1
ATOM 4731 C CA . SER B 1 275 ? -10.305 39.094 20.766 1 88.25 275 SER B CA 1
ATOM 4732 C C . SER B 1 275 ? -11.555 39.625 21.469 1 88.25 275 SER B C 1
ATOM 4734 O O . SER B 1 275 ? -12.141 40.625 21.047 1 88.25 275 SER B O 1
ATOM 4736 N N . GLU B 1 276 ? -11.867 38.969 22.516 1 86.88 276 GLU B N 1
ATOM 4737 C CA . GLU B 1 276 ? -13.109 39.25 23.219 1 86.88 276 GLU B CA 1
ATOM 4738 C C . GLU B 1 276 ? -13.18 40.719 23.656 1 86.88 276 GLU B C 1
ATOM 4740 O O . GLU B 1 276 ? -14.266 41.312 23.672 1 86.88 276 GLU B O 1
ATOM 4745 N N . GLU B 1 277 ? -12.086 41.312 23.938 1 86.19 277 GLU B N 1
ATOM 4746 C CA . GLU B 1 277 ? -12.031 42.688 24.422 1 86.19 277 GLU B CA 1
ATOM 4747 C C . GLU B 1 277 ? -12.469 43.688 23.359 1 86.19 277 GLU B C 1
ATOM 4749 O O . GLU B 1 277 ? -12.859 44.812 23.656 1 86.19 277 GLU B O 1
ATOM 4754 N N . TYR B 1 278 ? -12.477 43.219 22.141 1 88.19 278 TYR B N 1
ATOM 4755 C CA . TYR B 1 278 ? -12.797 44.125 21.047 1 88.19 278 TYR B CA 1
ATOM 4756 C C . TYR B 1 278 ? -14.188 43.844 20.484 1 88.19 278 TYR B C 1
ATOM 4758 O O . TYR B 1 278 ? -14.555 44.344 19.422 1 88.19 278 TYR B O 1
ATOM 4766 N N . LYS B 1 279 ? -14.891 43.031 21.125 1 88.69 279 LYS B N 1
ATOM 4767 C CA . LYS B 1 279 ? -16.203 42.594 20.656 1 88.69 279 LYS B CA 1
ATOM 4768 C C . LYS B 1 279 ? -17.094 43.812 20.344 1 88.69 279 LYS B C 1
ATOM 4770 O O . LYS B 1 279 ? -17.719 43.875 19.281 1 88.69 279 LYS B O 1
ATOM 4775 N N . ALA B 1 280 ? -17.141 44.719 21.25 1 89.12 280 ALA B N 1
ATOM 4776 C CA . ALA B 1 280 ? -17.984 45.906 21.078 1 89.12 280 ALA B CA 1
ATOM 4777 C C . ALA B 1 280 ? -17.594 46.719 19.844 1 89.12 280 ALA B C 1
ATOM 4779 O O . ALA B 1 280 ? -18.438 47.125 19.062 1 89.12 280 ALA B O 1
ATOM 4780 N N . GLU B 1 281 ? -16.359 46.938 19.766 1 88.31 281 GLU B N 1
ATOM 4781 C CA . GLU B 1 281 ? -15.844 47.688 18.641 1 88.31 281 GLU B CA 1
ATOM 4782 C C . GLU B 1 281 ? -16.125 47 17.312 1 88.31 281 GLU B C 1
ATOM 4784 O O . GLU B 1 281 ? -16.547 47.625 16.344 1 88.31 281 GLU B O 1
ATOM 4789 N N . ILE B 1 282 ? -15.852 45.719 17.25 1 88 282 ILE B N 1
ATOM 4790 C CA . ILE B 1 282 ? -16.031 44.906 16.031 1 88 282 ILE B CA 1
ATOM 4791 C C . ILE B 1 282 ? -17.5 44.906 15.633 1 88 282 ILE B C 1
ATOM 4793 O O . ILE B 1 282 ? -17.844 45.062 14.461 1 88 282 ILE B O 1
ATOM 4797 N N . THR B 1 283 ? -18.344 44.719 16.609 1 86.81 283 THR B N 1
ATOM 4798 C CA . THR B 1 283 ? -19.781 44.719 16.359 1 86.81 283 THR B CA 1
ATOM 4799 C C . THR B 1 283 ? -20.234 46.031 15.773 1 86.81 283 THR B C 1
ATOM 4801 O O . THR B 1 283 ? -21.078 46.094 14.875 1 86.81 283 THR B O 1
ATOM 4804 N N . LYS B 1 284 ? -19.734 47.031 16.328 1 88.44 284 LYS B N 1
ATOM 4805 C CA . LYS B 1 284 ? -20.078 48.344 15.82 1 88.44 284 LYS B CA 1
ATOM 4806 C C . LYS B 1 284 ? -19.656 48.5 14.359 1 88.44 284 LYS B C 1
ATOM 4808 O O . LYS B 1 284 ? -20.422 49.031 13.539 1 88.44 284 LYS B O 1
ATOM 4813 N N . ASN B 1 285 ? -18.422 48.156 14.062 1 86.81 285 ASN B N 1
ATOM 4814 C CA . ASN B 1 285 ? -17.922 48.219 12.695 1 86.81 285 ASN B CA 1
ATOM 4815 C C . ASN B 1 285 ? -18.828 47.438 11.734 1 86.81 285 ASN B C 1
ATOM 4817 O O . ASN B 1 285 ? -19.062 47.875 10.609 1 86.81 285 ASN B O 1
ATOM 4821 N N . ILE B 1 286 ? -19.281 46.312 12.148 1 84.62 286 ILE B N 1
ATOM 4822 C CA . ILE B 1 286 ? -20.125 45.469 11.32 1 84.62 286 ILE B CA 1
ATOM 4823 C C . ILE B 1 286 ? -21.484 46.156 11.094 1 84.62 286 ILE B C 1
ATOM 4825 O O . ILE B 1 286 ? -22.016 46.125 9.984 1 84.62 286 ILE B O 1
ATOM 4829 N N . CYS B 1 287 ? -22 46.656 12.242 1 82.81 287 CYS B N 1
ATOM 4830 C CA . CYS B 1 287 ? -23.266 47.375 12.117 1 82.81 287 CYS B CA 1
ATOM 4831 C C . CYS B 1 287 ? -23.156 48.5 11.094 1 82.81 287 CYS B C 1
ATOM 4833 O O . CYS B 1 287 ? -24.047 48.688 10.273 1 82.81 287 CYS B O 1
ATOM 4835 N N . ASP B 1 288 ? -22.109 49.156 11.18 1 84.94 288 ASP B N 1
ATOM 4836 C CA . ASP B 1 288 ? -21.859 50.25 10.227 1 84.94 288 ASP B CA 1
ATOM 4837 C C . ASP B 1 288 ? -21.781 49.688 8.797 1 84.94 288 ASP B C 1
ATOM 4839 O O . ASP B 1 288 ? -22.328 50.312 7.867 1 84.94 288 ASP B O 1
ATOM 4843 N N . TYR B 1 289 ? -21.125 48.594 8.617 1 82.75 289 TYR B N 1
ATOM 4844 C CA . TYR B 1 289 ? -20.984 47.969 7.316 1 82.75 289 TYR B CA 1
ATOM 4845 C C . TYR B 1 289 ? -22.344 47.531 6.777 1 82.75 289 TYR B C 1
ATOM 4847 O O . TYR B 1 289 ? -22.656 47.75 5.605 1 82.75 289 TYR B O 1
ATOM 4855 N N . LEU B 1 290 ? -23.156 46.938 7.629 1 81.62 290 LEU B N 1
ATOM 4856 C CA . LEU B 1 290 ? -24.469 46.438 7.227 1 81.62 290 LEU B CA 1
ATOM 4857 C C . LEU B 1 290 ? -25.391 47.594 6.859 1 81.62 290 LEU B C 1
ATOM 4859 O O . LEU B 1 290 ? -26.203 47.5 5.938 1 81.62 290 LEU B O 1
ATOM 4863 N N . ASN B 1 291 ? -25.234 48.656 7.559 1 80.94 291 ASN B N 1
ATOM 4864 C CA . ASN B 1 291 ? -26.078 49.844 7.301 1 80.94 291 ASN B CA 1
ATOM 4865 C C . ASN B 1 291 ? -25.703 50.5 5.98 1 80.94 291 ASN B C 1
ATOM 4867 O O . ASN B 1 291 ? -26.547 51.094 5.328 1 80.94 291 ASN B O 1
ATOM 4871 N N . SER B 1 292 ? -24.531 50.469 5.664 1 75.81 292 SER B N 1
ATOM 4872 C CA . SER B 1 292 ? -24.062 51.094 4.434 1 75.81 292 SER B CA 1
ATOM 4873 C C . SER B 1 292 ? -24.406 50.25 3.213 1 75.81 292 SER B C 1
ATOM 4875 O O . SER B 1 292 ? -24.438 50.75 2.088 1 75.81 292 SER B O 1
ATOM 4877 N N . ASN B 1 293 ? -24.562 48.969 3.314 1 67.19 293 ASN B N 1
ATOM 4878 C CA . ASN B 1 293 ? -24.812 48.062 2.188 1 67.19 293 ASN B CA 1
ATOM 4879 C C . ASN B 1 293 ? -26.234 47.531 2.195 1 67.19 293 ASN B C 1
ATOM 4881 O O . ASN B 1 293 ? -26.453 46.344 2.023 1 67.19 293 ASN B O 1
ATOM 4885 N N . LYS B 1 294 ? -27.344 48.375 2.402 1 60.25 294 LYS B N 1
ATOM 4886 C CA . LYS B 1 294 ? -28.766 48.062 2.549 1 60.25 294 LYS B CA 1
ATOM 4887 C C . LYS B 1 294 ? -29.25 47.188 1.385 1 60.25 294 LYS B C 1
ATOM 4889 O O . LYS B 1 294 ? -30.156 46.375 1.551 1 60.25 294 LYS B O 1
ATOM 4894 N N . LYS B 1 295 ? -28.969 47.438 0.273 1 55.44 295 LYS B N 1
ATOM 4895 C CA . LYS B 1 295 ? -29.547 46.75 -0.871 1 55.44 295 LYS B CA 1
ATOM 4896 C C . LYS B 1 295 ? -29.156 45.281 -0.862 1 55.44 295 LYS B C 1
ATOM 4898 O O . LYS B 1 295 ? -29.938 44.406 -1.289 1 55.44 295 LYS B O 1
ATOM 4903 N N . GLU B 1 296 ? -27.938 44.844 -0.502 1 56.06 296 GLU B N 1
ATOM 4904 C CA . GLU B 1 296 ? -27.406 43.469 -0.56 1 56.06 296 GLU B CA 1
ATOM 4905 C C . GLU B 1 296 ? -27.688 42.719 0.736 1 56.06 296 GLU B C 1
ATOM 4907 O O . GLU B 1 296 ? -27.297 41.562 0.884 1 56.06 296 GLU B O 1
ATOM 4912 N N . LYS B 1 297 ? -28.438 43.469 1.777 1 56.31 297 LYS B N 1
ATOM 4913 C CA . LYS B 1 297 ? -28.781 42.969 3.113 1 56.31 297 LYS B CA 1
ATOM 4914 C C . LYS B 1 297 ? -29.688 41.75 3.043 1 56.31 297 LYS B C 1
ATOM 4916 O O . LYS B 1 297 ? -29.625 40.875 3.898 1 56.31 297 LYS B O 1
ATOM 4921 N N . GLU B 1 298 ? -30.594 41.844 2.039 1 54.25 298 GLU B N 1
ATOM 4922 C CA . GLU B 1 298 ? -31.656 40.844 2.1 1 54.25 298 GLU B CA 1
ATOM 4923 C C . GLU B 1 298 ? -31.109 39.438 2.012 1 54.25 298 GLU B C 1
ATOM 4925 O O . GLU B 1 298 ? -31.766 38.469 2.428 1 54.25 298 GLU B O 1
ATOM 4930 N N . GLU B 1 299 ? -29.734 39.406 1.744 1 63.94 299 GLU B N 1
ATOM 4931 C CA . GLU B 1 299 ? -29.297 38.031 1.527 1 63.94 299 GLU B CA 1
ATOM 4932 C C . GLU B 1 299 ? -28.125 37.688 2.43 1 63.94 299 GLU B C 1
ATOM 4934 O O . GLU B 1 299 ? -27.531 36.625 2.293 1 63.94 299 GLU B O 1
ATOM 4939 N N . LEU B 1 300 ? -27.953 38.688 3.479 1 78 300 LEU B N 1
ATOM 4940 C CA . LEU B 1 300 ? -26.812 38.469 4.352 1 78 300 LEU B CA 1
ATOM 4941 C C . LEU B 1 300 ? -27.266 38.094 5.762 1 78 300 LEU B C 1
ATOM 4943 O O . LEU B 1 300 ? -28.078 38.812 6.359 1 78 300 LEU B O 1
ATOM 4947 N N . GLN B 1 301 ? -27 36.906 6.234 1 86.19 301 GLN B N 1
ATOM 4948 C CA . GLN B 1 301 ? -27.219 36.5 7.613 1 86.19 301 GLN B CA 1
ATOM 4949 C C . GLN B 1 301 ? -25.938 36.625 8.438 1 86.19 301 GLN B C 1
ATOM 4951 O O . GLN B 1 301 ? -24.844 36.312 7.949 1 86.19 301 GLN B O 1
ATOM 4956 N N . VAL B 1 302 ? -26.094 37.188 9.672 1 89.62 302 VAL B N 1
ATOM 4957 C CA . VAL B 1 302 ? -24.938 37.375 10.539 1 89.62 302 VAL B CA 1
ATOM 4958 C C . VAL B 1 302 ? -25.172 36.688 11.883 1 89.62 302 VAL B C 1
ATOM 4960 O O . VAL B 1 302 ? -26.234 36.844 12.484 1 89.62 302 VAL B O 1
ATOM 4963 N N . ILE B 1 303 ? -24.219 35.938 12.273 1 90.25 303 ILE B N 1
ATOM 4964 C CA . ILE B 1 303 ? -24.234 35.281 13.578 1 90.25 303 ILE B CA 1
ATOM 4965 C C . ILE B 1 303 ? -23.078 35.812 14.422 1 90.25 303 ILE B C 1
ATOM 4967 O O . ILE B 1 303 ? -21.922 35.75 13.992 1 90.25 303 ILE B O 1
ATOM 4971 N N . CYS B 1 304 ? -23.375 36.281 15.641 1 87.88 304 CYS B N 1
ATOM 4972 C CA . CYS B 1 304 ? -22.344 36.875 16.484 1 87.88 304 CYS B CA 1
ATOM 4973 C C . CYS B 1 304 ? -22.141 36.062 17.75 1 87.88 304 CYS B C 1
ATOM 4975 O O . CYS B 1 304 ? -23.125 35.719 18.438 1 87.88 304 CYS B O 1
ATOM 4977 N N . ASP B 1 305 ? -20.938 35.719 18 1 88.75 305 ASP B N 1
ATOM 4978 C CA . ASP B 1 305 ? -20.516 35.094 19.25 1 88.75 305 ASP B CA 1
ATOM 4979 C C . ASP B 1 305 ? -19.5 35.969 19.984 1 88.75 305 ASP B C 1
ATOM 4981 O O . ASP B 1 305 ? -19.266 37.094 19.594 1 88.75 305 ASP B O 1
ATOM 4985 N N . ASN B 1 306 ? -18.969 35.469 21.109 1 88.5 306 ASN B N 1
ATOM 4986 C CA . ASN B 1 306 ? -18.078 36.25 21.953 1 88.5 306 ASN B CA 1
ATOM 4987 C C . ASN B 1 306 ? -16.719 36.469 21.281 1 88.5 306 ASN B C 1
ATOM 4989 O O . ASN B 1 306 ? -16.047 37.438 21.547 1 88.5 306 ASN B O 1
ATOM 4993 N N . GLU B 1 307 ? -16.344 35.594 20.422 1 90.12 307 GLU B N 1
ATOM 4994 C CA . GLU B 1 307 ? -15 35.688 19.844 1 90.12 307 GLU B CA 1
ATOM 4995 C C . GLU B 1 307 ? -15.039 35.5 18.328 1 90.12 307 GLU B C 1
ATOM 4997 O O . GLU B 1 307 ? -13.992 35.344 17.703 1 90.12 307 GLU B O 1
ATOM 5002 N N . LYS B 1 308 ? -16.25 35.562 17.781 1 92.25 308 LYS B N 1
ATOM 5003 C CA . LYS B 1 308 ? -16.359 35.312 16.344 1 92.25 308 LYS B CA 1
ATOM 5004 C C . LYS B 1 308 ? -17.656 35.875 15.789 1 92.25 308 LYS B C 1
ATOM 5006 O O . LYS B 1 308 ? -18.688 35.844 16.453 1 92.25 308 LYS B O 1
ATOM 5011 N N . ILE B 1 309 ? -17.578 36.469 14.641 1 92.06 309 ILE B N 1
ATOM 5012 C CA . ILE B 1 309 ? -18.75 36.844 13.867 1 92.06 309 ILE B CA 1
ATOM 5013 C C . ILE B 1 309 ? -18.75 36.125 12.523 1 92.06 309 ILE B C 1
ATOM 5015 O O . ILE B 1 309 ? -17.734 36.062 11.836 1 92.06 309 ILE B O 1
ATOM 5019 N N . THR B 1 310 ? -19.859 35.5 12.188 1 94.12 310 THR B N 1
ATOM 5020 C CA . THR B 1 310 ? -19.969 34.75 10.945 1 94.12 310 THR B CA 1
ATOM 5021 C C . THR B 1 310 ? -21 35.375 10.016 1 94.12 310 THR B C 1
ATOM 5023 O O . THR B 1 310 ? -22.141 35.594 10.406 1 94.12 310 THR B O 1
ATOM 5026 N N . PHE B 1 311 ? -20.609 35.656 8.812 1 92.31 311 PHE B N 1
ATOM 5027 C CA . PHE B 1 311 ? -21.5 36.125 7.746 1 92.31 311 PHE B CA 1
ATOM 5028 C C . PHE B 1 311 ? -21.875 34.969 6.816 1 92.31 311 PHE B C 1
ATOM 5030 O O . PHE B 1 311 ? -21 34.219 6.379 1 92.31 311 PHE B O 1
ATOM 5037 N N . ILE B 1 312 ? -23.078 34.812 6.621 1 93.56 312 ILE B N 1
ATOM 5038 C CA . ILE B 1 312 ? -23.547 33.844 5.637 1 93.56 312 ILE B CA 1
ATOM 5039 C C . ILE B 1 312 ? -23.984 34.562 4.367 1 93.56 312 ILE B C 1
ATOM 5041 O O . ILE B 1 312 ? -24.906 35.375 4.395 1 93.56 312 ILE B O 1
ATOM 5045 N N . VAL B 1 313 ? -23.344 34.281 3.293 1 92.31 313 VAL B N 1
ATOM 5046 C CA . VAL B 1 313 ? -23.594 35 2.059 1 92.31 313 VAL B CA 1
ATOM 5047 C C . VAL B 1 313 ? -23.797 34.031 0.906 1 92.31 313 VAL B C 1
ATOM 5049 O O . VAL B 1 313 ? -23.328 32.875 0.966 1 92.31 313 VAL B O 1
ATOM 5052 N N . GLU B 1 314 ? -24.484 34.406 -0.131 1 91.69 314 GLU B N 1
ATOM 5053 C CA . GLU B 1 314 ? -24.547 33.625 -1.357 1 91.69 314 GLU B CA 1
ATOM 5054 C C . GLU B 1 314 ? -23.188 33.594 -2.055 1 91.69 314 GLU B C 1
ATOM 5056 O O . GLU B 1 314 ? -22.453 34.562 -2.066 1 91.69 314 GLU B O 1
ATOM 5061 N N . ASN B 1 315 ? -22.859 32.5 -2.648 1 92.06 315 ASN B N 1
ATOM 5062 C CA . ASN B 1 315 ? -21.562 32.281 -3.277 1 92.06 315 ASN B CA 1
ATOM 5063 C C . ASN B 1 315 ? -21.266 33.344 -4.316 1 92.06 315 ASN B C 1
ATOM 5065 O O . ASN B 1 315 ? -20.109 33.781 -4.461 1 92.06 315 ASN B O 1
ATOM 5069 N N . LYS B 1 316 ? -22.312 33.812 -5.043 1 90.06 316 LYS B N 1
ATOM 5070 C CA . LYS B 1 316 ? -22.125 34.812 -6.094 1 90.06 316 LYS B CA 1
ATOM 5071 C C . LYS B 1 316 ? -21.672 36.156 -5.512 1 90.06 316 LYS B C 1
ATOM 5073 O O . LYS B 1 316 ? -21.047 36.938 -6.211 1 90.06 316 LYS B O 1
ATOM 5078 N N . ASN B 1 317 ? -21.906 36.375 -4.215 1 89.31 317 ASN B N 1
ATOM 5079 C CA . ASN B 1 317 ? -21.578 37.625 -3.576 1 89.31 317 ASN B CA 1
ATOM 5080 C C . ASN B 1 317 ? -20.344 37.531 -2.686 1 89.31 317 ASN B C 1
ATOM 5082 O O . ASN B 1 317 ? -19.984 38.469 -1.986 1 89.31 317 ASN B O 1
ATOM 5086 N N . LEU B 1 318 ? -19.734 36.438 -2.602 1 92 318 LEU B N 1
ATOM 5087 C CA . LEU B 1 318 ? -18.641 36.156 -1.68 1 92 318 LEU B CA 1
ATOM 5088 C C . LEU B 1 318 ? -17.484 37.125 -1.877 1 92 318 LEU B C 1
ATOM 5090 O O . LEU B 1 318 ? -17.016 37.719 -0.915 1 92 318 LEU B O 1
ATOM 5094 N N . ASP B 1 319 ? -17.078 37.344 -3.086 1 91.88 319 ASP B N 1
ATOM 5095 C CA . ASP B 1 319 ? -15.93 38.188 -3.389 1 91.88 319 ASP B CA 1
ATOM 5096 C C . ASP B 1 319 ? -16.156 39.625 -2.91 1 91.88 319 ASP B C 1
ATOM 5098 O O . ASP B 1 319 ? -15.242 40.25 -2.352 1 91.88 319 ASP B O 1
ATOM 5102 N N . TYR B 1 320 ? -17.312 40.062 -3.154 1 90.06 320 TYR B N 1
ATOM 5103 C CA . TYR B 1 320 ? -17.672 41.406 -2.756 1 90.06 320 TYR B CA 1
ATOM 5104 C C . TYR B 1 320 ? -17.547 41.594 -1.247 1 90.06 320 TYR B C 1
ATOM 5106 O O . TYR B 1 320 ? -16.922 42.531 -0.771 1 90.06 320 TYR B O 1
ATOM 5114 N N . HIS B 1 321 ? -18.109 40.688 -0.514 1 89.81 321 HIS B N 1
ATOM 5115 C CA . HIS B 1 321 ? -18.156 40.812 0.939 1 89.81 321 HIS B CA 1
ATOM 5116 C C . HIS B 1 321 ? -16.781 40.594 1.553 1 89.81 321 HIS B C 1
ATOM 5118 O O . HIS B 1 321 ? -16.406 41.281 2.508 1 89.81 321 HIS B O 1
ATOM 5124 N N . ILE B 1 322 ? -16.062 39.719 1.015 1 92.19 322 ILE B N 1
ATOM 5125 C CA . ILE B 1 322 ? -14.734 39.406 1.546 1 92.19 322 ILE B CA 1
ATOM 5126 C C . ILE B 1 322 ? -13.828 40.625 1.376 1 92.19 322 ILE B C 1
ATOM 5128 O O . ILE B 1 322 ? -13.07 41 2.283 1 92.19 322 ILE B O 1
ATOM 5132 N N . ASN B 1 323 ? -13.898 41.281 0.251 1 91.31 323 ASN B N 1
ATOM 5133 C CA . ASN B 1 323 ? -13.086 42.469 -0.012 1 91.31 323 ASN B CA 1
ATOM 5134 C C . ASN B 1 323 ? -13.438 43.625 0.927 1 91.31 323 ASN B C 1
ATOM 5136 O O . ASN B 1 323 ? -12.555 44.281 1.442 1 91.31 323 ASN B O 1
ATOM 5140 N N . ASN B 1 324 ? -14.625 43.75 1.135 1 88.69 324 ASN B N 1
ATOM 5141 C CA . ASN B 1 324 ? -15.07 44.844 2.008 1 88.69 324 ASN B CA 1
ATOM 5142 C C . ASN B 1 324 ? -14.711 44.562 3.467 1 88.69 324 ASN B C 1
ATOM 5144 O O . ASN B 1 324 ? -14.234 45.438 4.168 1 88.69 324 ASN B O 1
ATOM 5148 N N . LEU B 1 325 ? -15 43.375 3.869 1 88.31 325 LEU B N 1
ATOM 5149 C CA . LEU B 1 325 ? -14.703 43 5.25 1 88.31 325 LEU B CA 1
ATOM 5150 C C . LEU B 1 325 ? -13.203 43.062 5.52 1 88.31 325 LEU B C 1
ATOM 5152 O O . LEU B 1 325 ? -12.781 43.469 6.602 1 88.31 325 LEU B O 1
ATOM 5156 N N . TYR B 1 326 ? -12.469 42.594 4.582 1 90.81 326 TYR B N 1
ATOM 5157 C CA . TYR B 1 326 ? -11.023 42.656 4.723 1 90.81 326 TYR B CA 1
ATOM 5158 C C . TYR B 1 326 ? -10.555 44.094 4.902 1 90.81 326 TYR B C 1
ATOM 5160 O O . TYR B 1 326 ? -9.688 44.375 5.727 1 90.81 326 TYR B O 1
ATOM 5168 N N . LYS B 1 327 ? -11.094 45.031 4.176 1 87.75 327 LYS B N 1
ATOM 5169 C CA . LYS B 1 327 ? -10.742 46.438 4.262 1 87.75 327 LYS B CA 1
ATOM 5170 C C . LYS B 1 327 ? -11.117 47.031 5.621 1 87.75 327 LYS B C 1
ATOM 5172 O O . LYS B 1 327 ? -10.367 47.812 6.195 1 87.75 327 LYS B O 1
ATOM 5177 N N . ILE B 1 328 ? -12.164 46.594 6.121 1 85.5 328 ILE B N 1
ATOM 5178 C CA . ILE B 1 328 ? -12.688 47.125 7.371 1 85.5 328 ILE B CA 1
ATOM 5179 C C . ILE B 1 328 ? -11.836 46.656 8.539 1 85.5 328 ILE B C 1
ATOM 5181 O O . ILE B 1 328 ? -11.539 47.406 9.461 1 85.5 328 ILE B O 1
ATOM 5185 N N . PHE B 1 329 ? -11.406 45.406 8.484 1 83.81 329 PHE B N 1
ATOM 5186 C CA . PHE B 1 329 ? -10.875 44.812 9.703 1 83.81 329 PHE B CA 1
ATOM 5187 C C . PHE B 1 329 ? -9.359 44.688 9.617 1 83.81 329 PHE B C 1
ATOM 5189 O O . PHE B 1 329 ? -8.68 44.562 10.641 1 83.81 329 PHE B O 1
ATOM 5196 N N . ILE B 1 330 ? -8.773 44.594 8.547 1 77.12 330 ILE B N 1
ATOM 5197 C CA . ILE B 1 330 ? -7.348 44.312 8.445 1 77.12 330 ILE B CA 1
ATOM 5198 C C . ILE B 1 330 ? -6.613 45.531 7.906 1 77.12 330 ILE B C 1
ATOM 5200 O O . ILE B 1 330 ? -5.488 45.812 8.32 1 77.12 330 ILE B O 1
ATOM 5204 N N . THR B 1 331 ? -7.16 46.25 6.914 1 69.31 331 THR B N 1
ATOM 5205 C CA . THR B 1 331 ? -6.5 47.438 6.387 1 69.31 331 THR B CA 1
ATOM 5206 C C . THR B 1 331 ? -6.809 48.656 7.25 1 69.31 331 THR B C 1
ATOM 5208 O O . THR B 1 331 ? -7.91 48.781 7.789 1 69.31 331 THR B O 1
#

Sequence (662 aa):
MNIIVQKYGGTSLKDIYSKKSFLSHVKKCISNNNKLVIVVSAIGRKGDSYATDTLINQLEKINKNINPKIKDLIMSCGEIISASIISHLLETENVDCEVLTGYQAGILTDDNFTKSKIIDIDTTKIKKYLNKNKVVVVAGFQGKTKNNEITTLGRGGSDTTAVALGAYLNAKRVDIFTDVDGVAFIDPNLIKNTKYIEKISYNNMYKLASNGACVVHPRAVMIGEKYNIPIRVCSIFSNTLGTLITNYNDNNMKKVIGIAVRNEENRSFISILFSEEYKAEITKNICDYLNSNKKEKEELQVICDNEKITFIVENKNLDYHINNLYKIFITMNIIVQKYGGTSLKDIYSKKSFLSHVKKCISNNNKLVIVVSAIGRKGDSYATDTLINQLEKINKNINPKIKDLIMSCGEIISASIISHLLETENVDCEVLTGYQAGILTDDNFTKSKIIDIDTTKIKKYLNKNKVVVVAGFQGKTKNNEITTLGRGGSDTTAVALGAYLNAKRVDIFTDVDGVAFIDPNLIKNTKYIEKISYNNMYKLASNGACVVHPRAVMIGEKYNIPIRVCSIFSNTLGTLITNYNDNNMKKVIGIAVRNEENRSFISILFSEEYKAEITKNICDYLNSNKKEKEELQVICDNEKITFIVENKNLDYHINNLYKIFIT

Secondary structure (DSSP, 8-state):
-EEEEEEE-TGGGSSHHHHHHHHHHHHHHHHTTEEEEEEEPPSS-TTSTTSHHHHHHHHHTT-S---HHHHHHHHHHHHHHHHHHHHHHHHHTT--EEEE-TTTTTEEE-S-TTS--EEEE--HHHHHHHHTT-EEEEETTEEE-TT--EEE--TTHHHHHHHHHHHHTT-SEEEEEESSSSEESS-TTT-TT--EESEEEHHHHHHHHHTT-TTS-HHHHHHHHHHT--EEEEESS-----EEEES--GGGT-SEEEEEEEE-SSEEEEEEEE-GGGHHHHHHHHHHHHHHTGGGGGG-EEEE-SSEEEEEEEGGGHHHHHHHHHHHHT-/-EEEEEEE-TGGGSSHHHHHHHHHHHHHHHHTTEEEEEEEPPSS-TTSTTSHHHHHHHHHTT-S---HHHHHHHHHHHHHHHHHHHHHHHHHTT--EEEE-TTTTTEEE-S-TTS--EEEE--HHHHHHHHTT-EEEEETTEEE-TT--EEE--TTHHHHHHHHHHHHTT-SEEEEEESSSSEESS-TTT-TT--EESEEEHHHHHHHHHTT-TTS-HHHHHHHHHHT--EEEEETT-----EEEES---TTT-SEEEEEEEE-SSEEEEEEEE-GGGHHHHHHHHHHHHHHTGGGGGG-EEEE-SSEEEEEEEGGGHHHHHHHHHHHHT-

Solvent-accessible surface area (backbone atoms only — not comparable to full-atom values): 32693 Å² total; per-residue (Å²): 122,47,35,35,25,38,27,41,40,15,68,49,56,60,45,70,66,33,45,52,35,47,49,49,54,52,52,52,44,44,72,69,55,35,39,45,37,36,24,24,30,27,37,42,46,77,79,33,77,44,5,48,58,35,46,49,46,63,43,42,74,75,42,78,83,63,59,46,58,48,50,19,49,37,40,47,40,16,10,42,44,32,28,33,47,51,48,51,51,35,46,74,70,71,37,59,61,46,73,32,46,21,52,67,49,27,31,31,24,49,83,44,51,47,53,21,48,79,75,46,64,50,52,63,62,56,50,56,42,40,72,68,69,22,35,37,34,30,15,24,27,35,23,16,25,95,84,63,43,57,26,18,38,34,87,49,16,30,52,33,41,32,36,50,50,20,46,76,64,63,25,69,31,23,37,40,35,37,94,43,62,34,49,46,34,32,60,49,90,79,40,76,86,52,56,67,42,56,69,40,18,35,69,60,46,31,52,37,23,70,42,39,33,81,84,52,44,39,67,24,36,51,52,20,52,76,60,68,34,36,35,28,31,16,20,51,87,49,87,61,79,27,14,39,33,30,90,50,80,57,84,79,69,47,66,56,68,33,39,17,54,32,80,54,97,68,37,28,38,40,32,39,32,33,40,58,91,38,40,66,60,52,49,49,54,47,52,54,51,52,64,71,43,57,86,66,40,88,57,53,47,77,48,79,59,72,46,36,38,34,37,36,33,42,56,93,50,42,66,62,51,52,54,51,51,43,48,69,65,74,95,122,48,36,35,23,38,28,41,40,15,70,48,55,60,46,71,68,34,46,52,34,45,49,50,56,52,51,52,45,45,73,69,54,36,38,44,37,37,25,25,30,26,37,42,46,76,79,33,78,45,4,46,58,34,47,49,46,63,42,42,75,76,40,78,82,62,60,46,58,46,49,18,48,38,39,46,39,15,10,40,43,32,30,32,47,52,46,50,51,35,45,75,71,72,38,59,62,46,74,31,46,22,52,66,49,27,30,30,25,49,83,45,52,48,54,22,49,79,75,47,63,50,54,64,62,54,51,55,41,40,73,69,69,22,35,38,34,30,12,25,28,34,21,14,26,93,86,63,44,57,27,18,36,34,88,50,16,29,52,33,42,31,37,50,50,20,47,76,64,64,25,68,30,24,37,41,35,38,95,43,63,35,49,45,34,31,59,49,90,80,38,77,88,52,56,66,41,56,70,41,18,35,67,60,47,30,53,37,23,71,42,39,33,81,84,53,43,40,68,24,37,51,52,20,52,74,61,69,34,37,35,28,31,18,20,50,86,48,86,61,78,27,13,38,34,31,91,50,80,54,82,81,69,45,66,57,70,32,40,16,54,32,81,54,95,69,36,26,38,40,32,40,32,32,40,58,91,37,40,67,59,52,50,48,55,48,51,53,51,51,66,72,43,59,85,67,41,88,57,54,47,77,48,80,58,72,46,34,38,34,37,35,34,41,58,93,49,42,66,62,52,51,55,51,51,45,47,69,67,72,94

Nearest PDB structures (foldseek):
  5yei-assembly2_E  TM=7.714E-01  e=8.653E-30  Pseudomonas aeruginosa PAO1
  3c1m-assembly1_A  TM=7.110E-01  e=4.094E-29  Methanocaldococcus jannaschii
  3c1m-assembly1_D  TM=7.177E-01  e=7.444E-29  Methanocaldococcus jannaschii
  3c1m-assembly3_C  TM=7.143E-01  e=1.719E-28  Methanocaldococcus jannaschii
  2hmf-assembly1_A  TM=7.167E-01  e=2.612E-28  Methanocaldococcus jannaschii

Organism: NCBI:txid1720316

Radius of gyration: 31.11 Å; Cα contacts (8 Å, |Δi|>4): 1504; chains: 2; bounding box: 56×96×69 Å

InterPro domains:
  IPR001048 Aspartate/glutamate/uridylate kinase [PF00696] (2-235)
  IPR001341 Aspartate kinase [TIGR00657] (58-323)
  IPR018042 Aspartate kinase, conserved site [PS00324] (5-13)
  IPR036393 Acetylglutamate kinase-like superfamily [G3DSA:3.40.1160.10] (1-263)
  IPR036393 Acetylglutamate kinase-like superfamily [SSF53633] (3-247)

pLDDT: mean 91.87, std 8.62, range [50.84, 98.94]